Protein AF-0000000079964799 (afdb_homodimer)

pLDDT: mean 85.23, std 16.23, range [24.67, 98.88]

Structure (mmCIF, N/CA/C/O backbone):
data_AF-0000000079964799-model_v1
#
loop_
_entity.id
_entity.type
_entity.pdbx_description
1 polymer 'Membrane fusion mating protein FIG1'
#
loop_
_atom_site.group_PDB
_atom_site.id
_atom_site.type_symbol
_atom_site.label_atom_id
_atom_site.label_alt_id
_atom_site.label_comp_id
_atom_site.label_asym_id
_atom_site.label_entity_id
_atom_site.label_seq_id
_atom_site.pdbx_PDB_ins_code
_atom_site.Cartn_x
_atom_site.Cartn_y
_atom_site.Cartn_z
_atom_site.occupancy
_atom_site.B_iso_or_equiv
_atom_site.auth_seq_id
_atom_site.auth_comp_id
_atom_site.auth_asym_id
_atom_site.auth_atom_id
_atom_site.pdbx_PDB_model_num
ATOM 1 N N . MET A 1 1 ? 17.75 49.938 27.453 1 24.8 1 MET A N 1
ATOM 2 C CA . MET A 1 1 ? 18.078 48.656 28.047 1 24.8 1 MET A CA 1
ATOM 3 C C . MET A 1 1 ? 18.234 47.594 26.984 1 24.8 1 MET A C 1
ATOM 5 O O . MET A 1 1 ? 17.328 47.375 26.172 1 24.8 1 MET A O 1
ATOM 9 N N . ARG A 1 2 ? 19.516 47.438 26.438 1 30.08 2 ARG A N 1
ATOM 10 C CA . ARG A 1 2 ? 20.016 46.562 25.406 1 30.08 2 ARG A CA 1
ATOM 11 C C . ARG A 1 2 ? 19.875 45.094 25.812 1 30.08 2 ARG A C 1
ATOM 13 O O . ARG A 1 2 ? 20.391 44.688 26.859 1 30.08 2 ARG A O 1
ATOM 20 N N . PHE A 1 3 ? 18.734 44.562 25.656 1 37.22 3 PHE A N 1
ATOM 21 C CA . PHE A 1 3 ? 18.547 43.125 25.922 1 37.22 3 PHE A CA 1
ATOM 22 C C . PHE A 1 3 ? 19.578 42.312 25.156 1 37.22 3 PHE A C 1
ATOM 24 O O . PHE A 1 3 ? 19.562 42.25 23.922 1 37.22 3 PHE A O 1
ATOM 31 N N . THR A 1 4 ? 20.875 42.281 25.578 1 36.28 4 THR A N 1
ATOM 32 C CA . THR A 1 4 ? 21.953 41.406 25.156 1 36.28 4 THR A CA 1
ATOM 33 C C . THR A 1 4 ? 21.594 39.938 25.359 1 36.28 4 THR A C 1
ATOM 35 O O . THR A 1 4 ? 21.453 39.5 26.5 1 36.28 4 THR A O 1
ATOM 38 N N . ILE A 1 5 ? 20.828 39.375 24.641 1 42.62 5 ILE A N 1
ATOM 39 C CA . ILE A 1 5 ? 20.656 37.906 24.766 1 42.62 5 ILE A CA 1
ATOM 40 C C . ILE A 1 5 ? 22 37.219 24.516 1 42.62 5 ILE A C 1
ATOM 42 O O . ILE A 1 5 ? 22.609 37.375 23.453 1 42.62 5 ILE A O 1
ATOM 46 N N . PRO A 1 6 ? 22.75 36.75 25.531 1 41.19 6 PRO A N 1
ATOM 47 C CA . PRO A 1 6 ? 24.078 36.125 25.406 1 41.19 6 PRO A CA 1
ATOM 48 C C . PRO A 1 6 ? 24.125 35.062 24.312 1 41.19 6 PRO A C 1
ATOM 50 O O . PRO A 1 6 ? 23.109 34.406 24.031 1 41.19 6 PRO A O 1
ATOM 53 N N . VAL A 1 7 ? 25.016 35.188 23.359 1 47.53 7 VAL A N 1
ATOM 54 C CA . VAL A 1 7 ? 25.391 34.281 22.266 1 47.53 7 VAL A CA 1
ATOM 55 C C . VAL A 1 7 ? 25.25 32.844 22.703 1 47.53 7 VAL A C 1
ATOM 57 O O . VAL A 1 7 ? 24.906 31.969 21.906 1 47.53 7 VAL A O 1
ATOM 60 N N . SER A 1 8 ? 25.625 32.562 23.922 1 49.84 8 SER A N 1
ATOM 61 C CA . SER A 1 8 ? 25.578 31.219 24.469 1 49.84 8 SER A CA 1
ATOM 62 C C . SER A 1 8 ? 24.203 30.609 24.312 1 49.84 8 SER A C 1
ATOM 64 O O . SER A 1 8 ? 24.062 29.375 24.219 1 49.84 8 SER A O 1
ATOM 66 N N . ARG A 1 9 ? 23.266 31.359 24.266 1 46.19 9 ARG A N 1
ATOM 67 C CA . ARG A 1 9 ? 21.922 30.812 24.203 1 46.19 9 ARG A CA 1
ATOM 68 C C . ARG A 1 9 ? 21.562 30.391 22.766 1 46.19 9 ARG A C 1
ATOM 70 O O . ARG A 1 9 ? 20.625 29.625 22.562 1 46.19 9 ARG A O 1
ATOM 77 N N . PHE A 1 10 ? 22.219 31.031 21.797 1 46.44 10 PHE A N 1
ATOM 78 C CA . PHE A 1 10 ? 21.891 30.719 20.406 1 46.44 10 PHE A CA 1
ATOM 79 C C . PHE A 1 10 ? 22.703 29.516 19.922 1 46.44 10 PHE A C 1
ATOM 81 O O . PHE A 1 10 ? 22.359 28.922 18.891 1 46.44 10 PHE A O 1
ATOM 88 N N . ILE A 1 11 ? 23.875 29.203 20.547 1 48.81 11 ILE A N 1
ATOM 89 C CA . ILE A 1 11 ? 24.75 28.078 20.219 1 48.81 11 ILE A CA 1
ATOM 90 C C . ILE A 1 11 ? 23.906 26.812 20.078 1 48.81 11 ILE A C 1
ATOM 92 O O . ILE A 1 11 ? 24.109 26.031 19.141 1 48.81 11 ILE A O 1
ATOM 96 N N . PRO A 1 12 ? 23.016 26.641 20.906 1 49.25 12 PRO A N 1
ATOM 97 C CA . PRO A 1 12 ? 22.281 25.391 20.75 1 49.25 12 PRO A CA 1
ATOM 98 C C . PRO A 1 12 ? 21.469 25.344 19.453 1 49.25 12 PRO A C 1
ATOM 100 O O . PRO A 1 12 ? 21.234 24.25 18.906 1 49.25 12 PRO A O 1
ATOM 103 N N . PHE A 1 13 ? 21.172 26.562 18.922 1 54.19 13 PHE A N 1
ATOM 104 C CA . PHE A 1 13 ? 20.359 26.531 17.703 1 54.19 13 PHE A CA 1
ATOM 105 C C . PHE A 1 13 ? 21.203 26.141 16.5 1 54.19 13 PHE A C 1
ATOM 107 O O . PHE A 1 13 ? 20.703 25.484 15.57 1 54.19 13 PHE A O 1
ATOM 114 N N . LEU A 1 14 ? 22.531 26.719 16.422 1 54.44 14 LEU A N 1
ATOM 115 C CA . LEU A 1 14 ? 23.422 26.328 15.336 1 54.44 14 LEU A CA 1
ATOM 116 C C . LEU A 1 14 ? 23.578 24.797 15.281 1 54.44 14 LEU A C 1
ATOM 118 O O . LEU A 1 14 ? 23.547 24.219 14.195 1 54.44 14 LEU A O 1
ATOM 122 N N . SER A 1 15 ? 23.641 24.328 16.406 1 68 15 SER A N 1
ATOM 123 C CA . SER A 1 15 ? 23.781 22.875 16.5 1 68 15 SER A CA 1
ATOM 124 C C . SER A 1 15 ? 22.484 22.156 16.141 1 68 15 SER A C 1
ATOM 126 O O . SER A 1 15 ? 22.516 21.078 15.531 1 68 15 SER A O 1
ATOM 128 N N . TYR A 1 16 ? 21.547 23.109 16.109 1 79.25 16 TYR A N 1
ATOM 129 C CA . TYR A 1 16 ? 20.25 22.469 15.922 1 79.25 16 TYR A CA 1
ATOM 130 C C . TYR A 1 16 ? 19.938 22.266 14.445 1 79.25 16 TYR A C 1
ATOM 132 O O . TYR A 1 16 ? 19.578 21.172 14.016 1 79.25 16 TYR A O 1
ATOM 140 N N . HIS A 1 17 ? 20.281 23.328 13.641 1 82.12 17 HIS A N 1
ATOM 141 C CA . HIS A 1 17 ? 19.969 23.203 12.227 1 82.12 17 HIS A CA 1
ATOM 142 C C . HIS A 1 17 ? 20.906 22.203 11.531 1 82.12 17 HIS A C 1
ATOM 144 O O . HIS A 1 17 ? 20.484 21.484 10.625 1 82.12 17 HIS A O 1
ATOM 150 N N . HIS A 1 18 ? 22.109 22.172 12.016 1 86.69 18 HIS A N 1
ATOM 151 C CA . HIS A 1 18 ? 23.031 21.188 11.453 1 86.69 18 HIS A CA 1
ATOM 152 C C . HIS A 1 18 ? 22.609 19.766 11.773 1 86.69 18 HIS A C 1
ATOM 154 O O . HIS A 1 18 ? 22.797 18.859 10.961 1 86.69 18 HIS A O 1
ATOM 160 N N . SER A 1 19 ? 22.078 19.594 12.906 1 91.94 19 SER A N 1
ATOM 161 C CA . SER A 1 19 ? 21.578 18.281 13.266 1 91.94 19 SER A CA 1
ATOM 162 C C . SER A 1 19 ? 20.406 17.875 12.375 1 91.94 19 SER A C 1
ATOM 164 O O . SER A 1 19 ? 20.297 16.703 11.977 1 91.94 19 SER A O 1
ATOM 166 N N . LEU A 1 20 ? 19.594 18.766 11.992 1 94.31 20 LEU A N 1
ATOM 167 C CA . LEU A 1 20 ? 18.453 18.469 11.133 1 94.31 20 LEU A CA 1
ATOM 168 C C . LEU A 1 20 ? 18.891 18.156 9.711 1 94.31 20 LEU A C 1
ATOM 170 O O . LEU A 1 20 ? 18.328 17.281 9.055 1 94.31 20 LEU A O 1
ATOM 174 N N . ILE A 1 21 ? 19.859 18.859 9.266 1 95.31 21 ILE A N 1
ATOM 175 C CA . ILE A 1 21 ? 20.422 18.578 7.953 1 95.31 21 ILE A CA 1
ATOM 176 C C . ILE A 1 21 ? 21.016 17.172 7.938 1 95.31 21 ILE A C 1
ATOM 178 O O . ILE A 1 21 ? 20.781 16.406 6.996 1 95.31 21 ILE A O 1
ATOM 182 N N . ALA A 1 22 ? 21.703 16.891 9 1 97.06 22 ALA A N 1
ATOM 183 C CA . ALA A 1 22 ? 22.328 15.578 9.086 1 97.06 22 ALA A CA 1
ATOM 184 C C . ALA A 1 22 ? 21.266 14.477 9.078 1 97.06 22 ALA A C 1
ATOM 186 O O . ALA A 1 22 ? 21.438 13.453 8.414 1 97.06 22 ALA A O 1
ATOM 187 N N . VAL A 1 23 ? 20.234 14.633 9.844 1 98.12 23 VAL A N 1
ATOM 188 C CA . VAL A 1 23 ? 19.156 13.664 9.906 1 98.12 23 VAL A CA 1
ATOM 189 C C . VAL A 1 23 ? 18.531 13.5 8.523 1 98.12 23 VAL A C 1
ATOM 191 O O . VAL A 1 23 ? 18.281 12.375 8.078 1 98.12 23 VAL A O 1
ATOM 194 N N . THR A 1 24 ? 18.359 14.562 7.816 1 98.5 24 THR A N 1
ATOM 195 C CA . THR A 1 24 ? 17.75 14.523 6.492 1 98.5 24 THR A CA 1
ATOM 196 C C . THR A 1 24 ? 18.688 13.852 5.484 1 98.5 24 THR A C 1
ATOM 198 O O . THR A 1 24 ? 18.25 13.047 4.668 1 98.5 24 THR A O 1
ATOM 201 N N . ILE A 1 25 ? 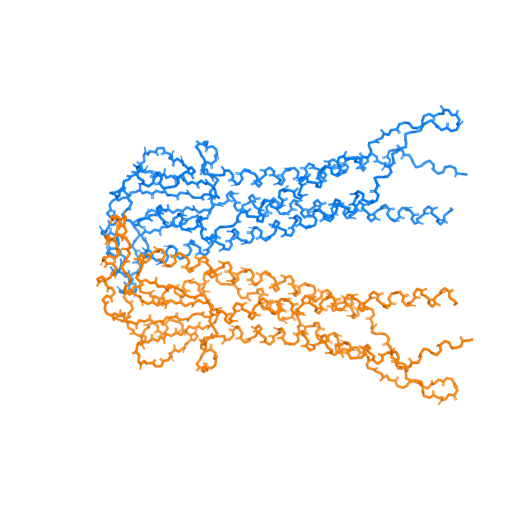19.953 14.18 5.559 1 98.5 25 ILE A N 1
ATOM 202 C CA . ILE A 1 25 ? 20.938 13.578 4.652 1 98.5 25 ILE A CA 1
ATOM 203 C C . ILE A 1 25 ? 20.969 12.07 4.867 1 98.5 25 ILE A C 1
ATOM 205 O O . ILE A 1 25 ? 21.078 11.297 3.908 1 98.5 25 ILE A O 1
ATOM 209 N N . THR A 1 26 ? 20.891 11.695 6.102 1 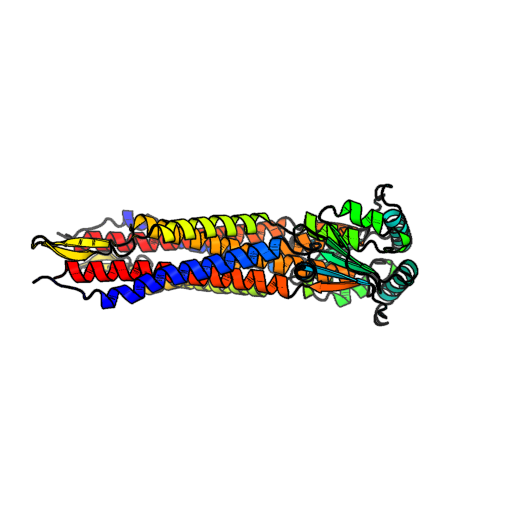98.75 26 THR A N 1
ATOM 210 C CA . THR A 1 26 ? 20.891 10.266 6.398 1 98.75 26 THR A CA 1
ATOM 211 C C . THR A 1 26 ? 19.688 9.586 5.746 1 98.75 26 THR A C 1
ATOM 213 O O . THR A 1 26 ? 19.812 8.5 5.18 1 98.75 26 THR A O 1
ATOM 216 N N . ALA A 1 27 ? 18.547 10.164 5.816 1 98.88 27 ALA A N 1
ATOM 217 C CA . ALA A 1 27 ? 17.359 9.617 5.172 1 98.88 27 ALA A CA 1
ATOM 218 C C . ALA A 1 27 ? 17.562 9.492 3.662 1 98.88 27 ALA A C 1
ATOM 220 O O . ALA A 1 27 ? 17.234 8.469 3.066 1 98.88 27 ALA A O 1
ATOM 221 N N . ILE A 1 28 ? 18.156 10.484 3.066 1 98.81 28 ILE A N 1
ATOM 222 C CA . ILE A 1 28 ? 18.375 10.5 1.626 1 98.81 28 ILE A CA 1
ATOM 223 C C . ILE A 1 28 ? 19.359 9.391 1.241 1 98.81 28 ILE A C 1
ATOM 225 O O . ILE A 1 28 ? 19.141 8.688 0.248 1 98.81 28 ILE A O 1
ATOM 229 N N . VAL A 1 29 ? 20.328 9.25 2.037 1 98.56 29 VAL A N 1
ATOM 230 C CA . VAL A 1 29 ? 21.344 8.234 1.756 1 98.56 29 VAL A CA 1
ATOM 231 C C . VAL A 1 29 ? 20.719 6.84 1.856 1 98.56 29 VAL A C 1
ATOM 233 O O . VAL A 1 29 ? 20.938 5.988 0.996 1 98.56 29 VAL A O 1
ATOM 236 N N . LEU A 1 30 ? 19.953 6.59 2.889 1 98.56 30 LEU A N 1
ATOM 237 C CA . LEU A 1 30 ? 19.281 5.301 3.051 1 98.56 30 LEU A CA 1
ATOM 238 C C . LEU A 1 30 ? 18.391 4.992 1.847 1 98.56 30 LEU A C 1
ATOM 240 O O . LEU A 1 30 ? 18.453 3.887 1.301 1 98.56 30 LEU A O 1
ATOM 244 N N . LEU A 1 31 ? 17.656 5.945 1.399 1 98.69 31 LEU A N 1
ATOM 245 C CA . LEU A 1 31 ? 16.766 5.738 0.265 1 98.69 31 LEU A CA 1
ATOM 246 C C . LEU A 1 31 ? 17.562 5.527 -1.02 1 98.69 31 LEU A C 1
ATOM 248 O O . LEU A 1 31 ? 17.172 4.73 -1.874 1 98.69 31 LEU A O 1
ATOM 252 N N . SER A 1 32 ? 18.688 6.211 -1.141 1 98 32 SER A N 1
ATOM 253 C CA . SER A 1 32 ? 19.516 6.066 -2.332 1 98 32 SER A CA 1
ATOM 254 C C . SER A 1 32 ? 20.172 4.688 -2.393 1 98 32 SER A C 1
ATOM 256 O O . SER A 1 32 ? 20.25 4.082 -3.461 1 98 32 SER A O 1
ATOM 258 N N . ILE A 1 33 ? 20.625 4.238 -1.263 1 96.75 33 ILE A N 1
ATOM 259 C CA . ILE A 1 33 ? 21.172 2.893 -1.197 1 96.75 33 ILE A CA 1
ATOM 260 C C . ILE A 1 33 ? 20.094 1.869 -1.533 1 96.75 33 ILE A C 1
ATOM 262 O O . ILE A 1 33 ? 20.344 0.913 -2.27 1 96.75 33 ILE A O 1
ATOM 266 N N . MET A 1 34 ? 18.922 2.027 -1.051 1 97 34 MET A N 1
ATOM 267 C CA . MET A 1 34 ? 17.812 1.122 -1.314 1 97 34 MET A CA 1
ATOM 268 C C . MET A 1 34 ? 17.469 1.088 -2.803 1 97 34 MET A C 1
ATOM 270 O O . MET A 1 34 ? 17.234 0.018 -3.365 1 97 34 MET A O 1
ATOM 274 N N . LEU A 1 35 ? 17.5 2.258 -3.479 1 96.75 35 LEU A N 1
ATOM 275 C CA . LEU A 1 35 ? 17.203 2.342 -4.902 1 96.75 35 LEU A CA 1
ATOM 276 C C . LEU A 1 35 ? 18.266 1.612 -5.723 1 96.75 35 LEU A C 1
ATOM 278 O O . LEU A 1 35 ? 17.969 1.056 -6.781 1 96.75 35 LEU A O 1
ATOM 282 N N . GLY A 1 36 ? 19.438 1.603 -5.234 1 94.81 36 GLY A N 1
ATOM 283 C CA . GLY A 1 36 ? 20.531 0.955 -5.941 1 94.81 36 GLY A CA 1
ATOM 284 C C . GLY A 1 36 ? 20.75 -0.482 -5.508 1 94.81 36 GLY A C 1
ATOM 285 O O . GLY A 1 36 ? 21.781 -1.082 -5.828 1 94.81 36 GLY A O 1
ATOM 286 N N . GLY A 1 37 ? 19.844 -1.057 -4.789 1 94.81 37 GLY A N 1
ATOM 287 C CA . GLY A 1 37 ? 19.984 -2.422 -4.312 1 94.81 37 GLY A CA 1
ATOM 288 C C . GLY A 1 37 ? 20.016 -3.445 -5.434 1 94.81 37 GLY A C 1
ATOM 289 O O . GLY A 1 37 ? 19.688 -3.123 -6.582 1 94.81 37 GLY A O 1
ATOM 290 N N . CYS A 1 38 ? 20.422 -4.695 -5.086 1 93.38 38 CYS A N 1
ATOM 291 C CA . CYS A 1 38 ? 20.531 -5.812 -6.016 1 93.38 38 CYS A CA 1
ATOM 292 C C . CYS A 1 38 ? 21.469 -5.465 -7.172 1 93.38 38 CYS A C 1
ATOM 294 O O . CYS A 1 38 ? 21.094 -5.629 -8.336 1 93.38 38 CYS A O 1
ATOM 296 N N . SER A 1 39 ? 22.594 -4.93 -6.828 1 89 39 SER A N 1
ATOM 297 C CA . SER A 1 39 ? 23.641 -4.641 -7.805 1 89 39 SER A CA 1
ATOM 298 C C . SER A 1 39 ? 24.859 -5.52 -7.578 1 89 39 SER A C 1
ATOM 300 O O . SER A 1 39 ? 24.922 -6.262 -6.598 1 89 39 SER A O 1
ATOM 302 N N . SER A 1 40 ? 25.781 -5.465 -8.531 1 83.56 40 SER A N 1
ATOM 303 C CA . SER A 1 40 ? 26.938 -6.363 -8.555 1 83.56 40 SER A CA 1
ATOM 304 C C . SER A 1 40 ? 27.875 -6.078 -7.387 1 83.56 40 SER A C 1
ATOM 306 O O . SER A 1 40 ? 28.719 -6.914 -7.051 1 83.56 40 SER A O 1
ATOM 308 N N . TYR A 1 41 ? 27.656 -5 -6.766 1 81.31 41 TYR A N 1
ATOM 309 C CA . TYR A 1 41 ? 28.453 -4.742 -5.566 1 81.31 41 TYR A CA 1
ATOM 310 C C . TYR A 1 41 ? 27.969 -5.602 -4.402 1 81.31 41 TYR A C 1
ATOM 312 O O . TYR A 1 41 ? 26.781 -5.645 -4.102 1 81.31 41 TYR A O 1
ATOM 320 N N . SER A 1 42 ? 28.891 -6.348 -3.803 1 76 42 SER A N 1
ATOM 321 C CA . SER A 1 42 ? 28.594 -7.402 -2.842 1 76 42 SER A CA 1
ATOM 322 C C . SER A 1 42 ? 27.719 -6.883 -1.703 1 76 42 SER A C 1
ATOM 324 O O . SER A 1 42 ? 26.781 -7.562 -1.271 1 76 42 SER A O 1
ATOM 326 N N . ALA A 1 43 ? 28.016 -5.68 -1.274 1 81.25 43 ALA A N 1
ATOM 327 C CA . ALA A 1 43 ? 27.25 -5.145 -0.152 1 81.25 43 ALA A CA 1
ATOM 328 C C . ALA A 1 43 ? 25.812 -4.828 -0.57 1 81.25 43 ALA A C 1
ATOM 330 O O . ALA A 1 43 ? 24.906 -4.871 0.253 1 81.25 43 ALA A O 1
ATOM 331 N N . LEU A 1 44 ? 25.531 -4.727 -1.823 1 90.75 44 LEU A N 1
ATOM 332 C CA . LEU A 1 44 ? 24.219 -4.262 -2.279 1 90.75 44 LEU A CA 1
ATOM 333 C C . LEU A 1 44 ? 23.359 -5.434 -2.729 1 90.75 44 LEU A C 1
ATOM 335 O O . LEU A 1 44 ? 22.156 -5.281 -2.914 1 90.75 44 LEU A O 1
ATOM 339 N N . THR A 1 45 ? 23.953 -6.594 -2.783 1 89 45 THR A N 1
ATOM 340 C CA . THR A 1 45 ? 23.203 -7.781 -3.166 1 89 45 THR A CA 1
ATOM 341 C C . THR A 1 45 ? 22.188 -8.148 -2.086 1 89 45 THR A C 1
ATOM 343 O O . THR A 1 45 ? 21.141 -8.742 -2.381 1 89 45 THR A O 1
ATOM 346 N N . ASN A 1 46 ? 22.484 -7.734 -0.882 1 91.94 46 ASN A N 1
ATOM 347 C CA . ASN A 1 46 ? 21.625 -8.086 0.236 1 91.94 46 ASN A CA 1
ATOM 348 C C . ASN A 1 46 ? 20.547 -7.031 0.471 1 91.94 46 ASN A C 1
ATOM 350 O O . ASN A 1 46 ? 19.688 -7.195 1.34 1 91.94 46 ASN A O 1
ATOM 354 N N . VAL A 1 47 ? 20.594 -6.031 -0.329 1 96.88 47 VAL A N 1
ATOM 355 C CA . VAL A 1 47 ? 19.531 -5.027 -0.296 1 96.88 47 VAL A CA 1
ATOM 356 C C . VAL A 1 47 ? 18.516 -5.312 -1.396 1 96.88 47 VAL A C 1
ATOM 358 O O . VAL A 1 47 ? 18.641 -4.805 -2.514 1 96.88 47 VAL A O 1
ATOM 361 N N . PHE A 1 48 ? 17.609 -6.172 -1.069 1 97.25 48 PHE A N 1
ATOM 362 C CA . PHE A 1 48 ? 16.562 -6.555 -2.012 1 97.25 48 PHE A CA 1
ATOM 363 C C . PHE A 1 48 ? 15.188 -6.336 -1.408 1 97.25 48 PHE A C 1
ATOM 365 O O . PHE A 1 48 ? 15.055 -6.188 -0.192 1 97.25 48 PHE A O 1
ATOM 372 N N . ILE A 1 49 ? 14.227 -6.227 -2.242 1 98.31 49 ILE A N 1
ATOM 373 C CA . ILE A 1 49 ? 12.867 -5.961 -1.799 1 98.31 49 ILE A CA 1
ATOM 374 C C . ILE A 1 49 ? 12.109 -7.281 -1.645 1 98.31 49 ILE A C 1
ATOM 376 O O . ILE A 1 49 ? 11.406 -7.488 -0.654 1 98.31 49 ILE A O 1
ATOM 380 N N . LEU A 1 50 ? 12.281 -8.172 -2.609 1 98.31 50 LEU A N 1
ATOM 381 C CA . LEU A 1 50 ? 11.648 -9.484 -2.623 1 98.31 50 LEU A CA 1
ATOM 382 C C . LEU A 1 50 ? 12.625 -10.555 -3.088 1 98.31 50 LEU A C 1
ATOM 384 O O . LEU A 1 50 ? 13.375 -10.344 -4.039 1 98.31 50 LEU A O 1
ATOM 388 N N . GLY A 1 51 ? 12.641 -11.625 -2.383 1 97.62 51 GLY A N 1
ATOM 389 C CA . GLY A 1 51 ? 13.391 -12.805 -2.779 1 97.62 51 GLY A CA 1
ATOM 390 C C . GLY A 1 51 ? 12.508 -14.016 -3.014 1 97.62 51 GLY A C 1
ATOM 391 O O . GLY A 1 51 ? 11.531 -14.227 -2.299 1 97.62 51 GLY A O 1
ATOM 392 N N . LEU A 1 52 ? 12.836 -14.758 -4.008 1 97.12 52 LEU A N 1
ATOM 393 C CA . LEU A 1 52 ? 12.156 -16.016 -4.32 1 97.12 52 LEU A CA 1
ATOM 394 C C . LEU A 1 52 ? 13.156 -17.141 -4.48 1 97.12 52 LEU A C 1
ATOM 396 O O . LEU A 1 52 ? 14.234 -16.953 -5.051 1 97.12 52 LEU A O 1
ATOM 400 N N . TYR A 1 53 ? 12.805 -18.266 -4.035 1 95.62 53 TYR A N 1
ATOM 401 C CA . TYR A 1 53 ? 13.711 -19.391 -4.223 1 95.62 53 TYR A CA 1
ATOM 402 C C . TYR A 1 53 ? 12.953 -20.703 -4.191 1 95.62 53 TYR A C 1
ATOM 404 O O . TYR A 1 53 ? 11.859 -20.797 -3.621 1 95.62 53 TYR A O 1
ATOM 412 N N . TYR A 1 54 ? 13.469 -21.719 -4.828 1 94.69 54 TYR A N 1
ATOM 413 C CA . TYR A 1 54 ? 12.875 -23.047 -4.918 1 94.69 54 TYR A CA 1
ATOM 414 C C . TYR A 1 54 ? 13.047 -23.812 -3.611 1 94.69 54 TYR A C 1
ATOM 416 O O . TYR A 1 54 ? 1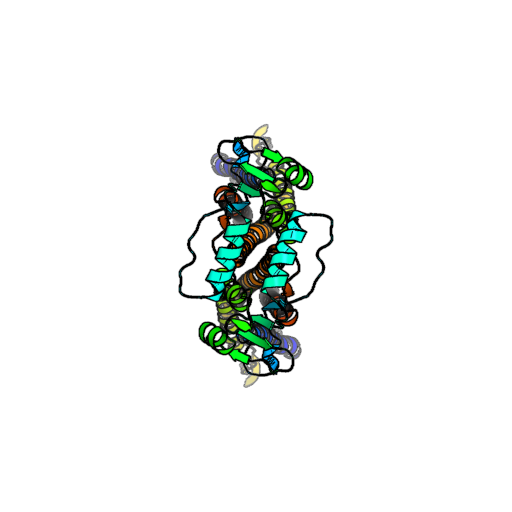4.086 -23.703 -2.953 1 94.69 54 TYR A O 1
ATOM 424 N N . VAL A 1 55 ? 11.961 -24.453 -3.229 1 90.38 55 VAL A N 1
ATOM 425 C CA . VAL A 1 55 ? 12.031 -25.344 -2.074 1 90.38 55 VAL A CA 1
ATOM 426 C C . VAL A 1 55 ? 11.344 -26.672 -2.396 1 90.38 55 VAL A C 1
ATOM 428 O O . VAL A 1 55 ? 10.508 -26.734 -3.305 1 90.38 55 VAL A O 1
ATOM 431 N N . ASN A 1 56 ? 11.812 -27.734 -1.687 1 77.06 56 ASN A N 1
ATOM 432 C CA . ASN A 1 56 ? 11.164 -29.031 -1.796 1 77.06 56 ASN A CA 1
ATOM 433 C C . ASN A 1 56 ? 10.164 -29.266 -0.666 1 77.06 56 ASN A C 1
ATOM 435 O O . ASN A 1 56 ? 10.555 -29.531 0.469 1 77.06 56 ASN A O 1
ATOM 439 N N . SER A 1 57 ? 9.133 -28.328 -0.603 1 66.69 57 SER A N 1
ATOM 440 C CA . SER A 1 57 ? 8.273 -28.578 0.553 1 66.69 57 SER A CA 1
ATOM 441 C C . SER A 1 57 ? 7.152 -29.547 0.208 1 66.69 57 SER A C 1
ATOM 443 O O . SER A 1 57 ? 6.727 -29.641 -0.947 1 66.69 57 SER A O 1
ATOM 445 N N . THR A 1 58 ? 6.938 -30.438 1.174 1 61.44 58 THR A N 1
ATOM 446 C CA . THR A 1 58 ? 5.781 -31.328 1.096 1 61.44 58 THR A CA 1
ATOM 447 C C . THR A 1 58 ? 4.516 -30.609 1.568 1 61.44 58 THR A C 1
ATOM 449 O O . THR A 1 58 ? 4.52 -29.969 2.617 1 61.44 58 THR A O 1
ATOM 452 N N . VAL A 1 59 ? 3.648 -30 0.616 1 63.19 59 VAL A N 1
ATOM 453 C CA . VAL A 1 59 ? 2.381 -29.391 1.006 1 63.19 59 VAL A CA 1
ATOM 454 C C . VAL A 1 59 ? 1.535 -30.406 1.772 1 63.19 59 VAL A C 1
ATOM 456 O O . VAL A 1 59 ? 1.574 -31.594 1.479 1 63.19 59 VAL A O 1
ATOM 459 N N . SER A 1 60 ? 1.105 -29.938 2.924 1 57.69 60 SER A N 1
ATOM 460 C CA . SER A 1 60 ? 0.283 -30.781 3.785 1 57.69 60 SER A CA 1
ATOM 461 C C . SER A 1 60 ? -0.853 -31.422 3 1 57.69 60 SER A C 1
ATOM 463 O O . SER A 1 60 ? -1.35 -30.859 2.027 1 57.69 60 SER A O 1
ATOM 465 N N . ASP A 1 61 ? -1.132 -32.688 3.154 1 56.91 61 ASP A N 1
ATOM 466 C CA . ASP A 1 61 ? -1.996 -33.719 2.6 1 56.91 61 ASP A CA 1
ATOM 467 C C . ASP A 1 61 ? -3.463 -33.312 2.654 1 56.91 61 ASP A C 1
ATOM 469 O O . ASP A 1 61 ? -4.328 -33.969 2.1 1 56.91 61 ASP A O 1
ATOM 473 N N . SER A 1 62 ? -3.793 -32.125 3.229 1 60.75 62 SER A N 1
ATOM 474 C CA . SER A 1 62 ? -5.223 -32.094 3.523 1 60.75 62 SER A CA 1
ATOM 475 C C . SER A 1 62 ? -6.031 -31.688 2.299 1 60.75 62 SER A C 1
ATOM 477 O O . SER A 1 62 ? -7.211 -32.031 2.184 1 60.75 62 SER A O 1
ATOM 479 N N . ASN A 1 63 ? -5.422 -31.031 1.294 1 73.88 63 ASN A N 1
ATOM 480 C CA . ASN A 1 63 ? -6.188 -30.688 0.101 1 73.88 63 ASN A CA 1
ATOM 481 C C . ASN A 1 63 ? -5.656 -31.406 -1.134 1 73.88 63 ASN A C 1
ATOM 483 O O . ASN A 1 63 ? -4.594 -31.062 -1.652 1 73.88 63 ASN A O 1
ATOM 487 N N . PRO A 1 64 ? -6.457 -32.438 -1.495 1 75.75 64 PRO A N 1
ATOM 488 C CA . PRO A 1 64 ? -5.992 -33.25 -2.611 1 75.75 64 PRO A CA 1
ATOM 489 C C . PRO A 1 64 ? -5.652 -32.438 -3.854 1 75.75 64 PRO A C 1
ATOM 491 O O . PRO A 1 64 ? -4.75 -32.812 -4.613 1 75.75 64 PRO A O 1
ATOM 494 N N . ILE A 1 65 ? -6.344 -31.312 -4.09 1 76.5 65 ILE A N 1
ATOM 495 C CA . ILE A 1 65 ? -6.07 -30.484 -5.254 1 76.5 65 ILE A CA 1
ATOM 496 C C . ILE A 1 65 ? -4.688 -29.844 -5.121 1 76.5 65 ILE A C 1
ATOM 498 O O . ILE A 1 65 ? -3.879 -29.906 -6.051 1 76.5 65 ILE A O 1
ATOM 502 N N . GLU A 1 66 ? -4.496 -29.359 -3.99 1 81.25 66 GLU A N 1
ATOM 503 C CA . GLU A 1 66 ? -3.209 -28.719 -3.744 1 81.25 66 GLU A CA 1
ATOM 504 C C . GLU A 1 66 ? -2.061 -29.719 -3.865 1 81.25 66 GLU A C 1
ATOM 506 O O . GLU A 1 66 ? -0.989 -29.391 -4.375 1 81.25 66 GLU A O 1
ATOM 511 N N . ARG A 1 67 ? -2.361 -30.938 -3.447 1 84.38 67 ARG A N 1
ATOM 512 C CA . ARG A 1 67 ? -1.312 -31.938 -3.531 1 84.38 67 ARG A CA 1
ATOM 513 C C . ARG A 1 67 ? -0.994 -32.281 -4.984 1 84.38 67 ARG A C 1
ATOM 515 O O . ARG A 1 67 ? 0.174 -32.406 -5.359 1 84.38 67 ARG A O 1
ATOM 522 N N . ASN A 1 68 ? -2.029 -32.469 -5.773 1 85.06 68 ASN A N 1
ATOM 523 C CA . ASN A 1 68 ? -1.838 -32.812 -7.176 1 85.06 68 ASN A CA 1
ATOM 524 C C . ASN A 1 68 ? -1.044 -31.734 -7.918 1 85.06 68 ASN A C 1
ATOM 526 O O . ASN A 1 68 ? -0.099 -32.062 -8.641 1 85.06 68 ASN A O 1
ATOM 530 N N . ILE A 1 69 ? -1.398 -30.5 -7.691 1 87.75 69 ILE A N 1
ATOM 531 C CA . ILE A 1 69 ? -0.707 -29.422 -8.383 1 87.75 69 ILE A CA 1
ATOM 532 C C . ILE A 1 69 ? 0.721 -29.297 -7.852 1 87.75 69 ILE A C 1
ATOM 534 O O . ILE A 1 69 ? 1.66 -29.094 -8.625 1 87.75 69 ILE A O 1
ATOM 538 N N . SER A 1 70 ? 0.854 -29.375 -6.57 1 89.62 70 SER A N 1
ATOM 539 C CA . SER A 1 70 ? 2.178 -29.297 -5.961 1 89.62 70 SER A CA 1
ATOM 540 C C . SER A 1 70 ? 3.119 -30.344 -6.543 1 89.62 70 SER A C 1
ATOM 542 O O . SER A 1 70 ? 4.266 -30.031 -6.883 1 89.62 70 SER A O 1
ATOM 544 N N . ASP A 1 71 ? 2.637 -31.594 -6.723 1 90 71 ASP A N 1
ATOM 545 C CA . ASP A 1 71 ? 3.451 -32.688 -7.262 1 90 71 ASP A CA 1
ATOM 546 C C . ASP A 1 71 ? 3.809 -32.406 -8.727 1 90 71 ASP A C 1
ATOM 548 O O . ASP A 1 71 ? 4.922 -32.719 -9.164 1 90 71 ASP A O 1
ATOM 552 N N . THR A 1 72 ? 2.846 -31.922 -9.406 1 89.5 72 THR A N 1
ATOM 553 C CA . THR A 1 72 ? 3.092 -31.609 -10.805 1 89.5 72 THR A CA 1
ATOM 554 C C . THR A 1 72 ? 4.184 -30.547 -10.945 1 89.5 72 THR A C 1
ATOM 556 O O . THR A 1 72 ? 5.098 -30.703 -11.758 1 89.5 72 THR A O 1
ATOM 559 N N . LEU A 1 73 ? 4.102 -29.5 -10.156 1 90.75 73 LEU A N 1
ATOM 560 C CA . LEU A 1 73 ? 5.094 -28.422 -10.211 1 90.75 73 LEU A CA 1
ATOM 561 C C . LEU A 1 73 ? 6.445 -28.922 -9.703 1 90.75 73 LEU A C 1
ATOM 563 O O . LEU A 1 73 ? 7.492 -28.5 -10.203 1 90.75 73 LEU A O 1
ATOM 567 N N . ARG A 1 74 ? 6.387 -29.781 -8.742 1 91.62 74 ARG A N 1
ATOM 568 C CA . ARG A 1 74 ? 7.625 -30.359 -8.234 1 91.62 74 ARG A CA 1
ATOM 569 C C . ARG A 1 74 ? 8.336 -31.172 -9.32 1 91.62 74 ARG A C 1
ATOM 571 O O . ARG A 1 74 ? 9.562 -31.109 -9.43 1 91.62 74 ARG A O 1
ATOM 578 N N . SER A 1 75 ? 7.523 -31.875 -10.031 1 90.88 75 SER A N 1
ATOM 579 C CA . SER A 1 75 ? 8.086 -32.656 -11.125 1 90.88 75 SER A CA 1
ATOM 580 C C . SER A 1 75 ? 8.688 -31.766 -12.203 1 90.88 75 SER A C 1
ATOM 582 O O . SER A 1 75 ? 9.734 -32.094 -12.766 1 90.88 75 SER A O 1
ATOM 584 N N . LEU A 1 76 ? 8.07 -30.672 -12.453 1 89.06 76 LEU A N 1
ATOM 585 C CA . LEU A 1 76 ? 8.578 -29.734 -13.445 1 89.06 76 LEU A CA 1
ATOM 586 C C . LEU A 1 76 ? 9.875 -29.078 -12.977 1 89.06 76 LEU A C 1
ATOM 588 O O . LEU A 1 76 ? 10.82 -28.938 -13.75 1 89.06 76 LEU A O 1
ATOM 592 N N . LYS A 1 77 ? 9.844 -28.656 -11.789 1 89.94 77 LYS A N 1
ATOM 593 C CA . LYS A 1 77 ? 11 -27.984 -11.195 1 89.94 77 LYS A CA 1
ATOM 594 C C . LYS A 1 77 ? 12.211 -28.922 -11.141 1 89.94 77 LYS A C 1
ATOM 596 O O . LYS A 1 77 ? 13.352 -28.484 -11.297 1 89.94 77 LYS A O 1
ATOM 601 N N . GLY A 1 78 ? 11.969 -30.109 -10.891 1 87.81 78 GLY A N 1
ATOM 602 C CA . GLY A 1 78 ? 13.047 -31.078 -10.719 1 87.81 78 GLY A CA 1
ATOM 603 C C . GLY A 1 78 ? 13.992 -30.719 -9.586 1 87.81 78 GLY A C 1
ATOM 604 O O . GLY A 1 78 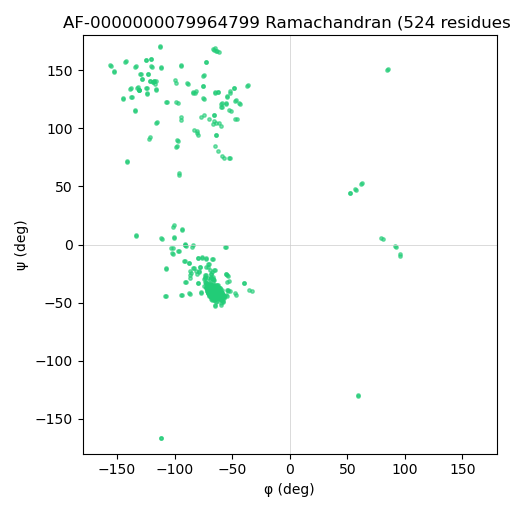? 13.547 -30.422 -8.469 1 87.81 78 GLY A O 1
ATOM 605 N N . SER A 1 79 ? 15.32 -30.734 -9.867 1 86.06 79 SER A N 1
ATOM 606 C CA . SER A 1 79 ? 16.328 -30.484 -8.844 1 86.06 79 SER A CA 1
ATOM 607 C C . SER A 1 79 ? 16.859 -29.047 -8.93 1 86.06 79 SER A C 1
ATOM 609 O O . SER A 1 79 ? 17.922 -28.734 -8.367 1 86.06 79 SER A O 1
ATOM 611 N N . SER A 1 80 ? 16.125 -28.25 -9.609 1 87.12 80 SER A N 1
ATOM 612 C CA . SER A 1 80 ? 16.578 -26.875 -9.781 1 87.12 80 SER A CA 1
ATOM 613 C C . SER A 1 80 ? 16.672 -26.156 -8.438 1 87.12 80 SER A C 1
ATOM 615 O O . SER A 1 80 ? 15.805 -26.328 -7.578 1 87.12 80 SER A O 1
ATOM 617 N N . GLN A 1 81 ? 17.859 -25.5 -8.273 1 89.56 81 GLN A N 1
ATOM 618 C CA . GLN A 1 81 ? 18.078 -24.672 -7.098 1 89.56 81 GLN A CA 1
ATOM 619 C C . GLN A 1 81 ? 18.406 -23.234 -7.496 1 89.56 81 GLN A C 1
ATOM 621 O O . GLN A 1 81 ? 19.547 -22.938 -7.883 1 89.56 81 GLN A O 1
ATOM 626 N N . LEU A 1 82 ? 17.422 -22.438 -7.613 1 93.62 82 LEU A N 1
ATOM 627 C CA . LEU A 1 82 ? 17.625 -21.047 -8.023 1 93.62 82 LEU A CA 1
ATOM 628 C C . LEU A 1 82 ? 17.031 -20.094 -6.996 1 93.62 82 LEU A C 1
ATOM 630 O O . LEU A 1 82 ? 15.953 -20.344 -6.457 1 93.62 82 LEU A O 1
ATOM 634 N N . GLU A 1 83 ? 17.781 -19.109 -6.684 1 94.56 83 GLU A N 1
ATOM 635 C CA . GLU A 1 83 ? 17.328 -17.984 -5.859 1 94.56 83 GLU A CA 1
ATOM 636 C C . GLU A 1 83 ? 17.344 -16.688 -6.645 1 94.56 83 GLU A C 1
ATOM 638 O O . GLU A 1 83 ? 18.312 -16.391 -7.344 1 94.56 83 GLU A O 1
ATOM 643 N N . VAL A 1 84 ? 16.312 -15.984 -6.531 1 95.5 84 VAL A N 1
ATOM 644 C CA . VAL A 1 84 ? 16.188 -14.695 -7.219 1 95.5 84 VAL A CA 1
ATOM 645 C C . VAL A 1 84 ? 15.898 -13.594 -6.207 1 95.5 84 VAL A C 1
ATOM 647 O O . VAL A 1 84 ? 15.031 -13.758 -5.344 1 95.5 84 VAL A O 1
ATOM 650 N N . ARG A 1 85 ? 16.625 -12.547 -6.258 1 95.81 85 ARG A N 1
ATOM 651 C CA . ARG A 1 85 ? 16.375 -11.328 -5.48 1 95.81 85 ARG A CA 1
ATOM 652 C C . ARG A 1 85 ? 16.125 -10.141 -6.398 1 95.81 85 ARG A C 1
ATOM 654 O O . ARG A 1 85 ? 16.797 -9.984 -7.418 1 95.81 85 ARG A O 1
ATOM 661 N N . VAL A 1 86 ? 15.164 -9.344 -5.984 1 96.44 86 VAL A N 1
ATOM 662 C CA . VAL A 1 86 ? 14.812 -8.242 -6.867 1 96.44 86 VAL A CA 1
ATOM 663 C C . VAL A 1 86 ? 14.758 -6.938 -6.074 1 96.44 86 VAL A C 1
ATOM 665 O O . VAL A 1 86 ? 14.281 -6.918 -4.938 1 96.44 86 VAL A O 1
ATOM 668 N N . GLY A 1 87 ? 15.383 -5.895 -6.609 1 96.44 87 GLY A N 1
ATOM 669 C CA . GLY A 1 87 ? 15.289 -4.523 -6.125 1 96.44 87 GLY A CA 1
ATOM 670 C C . GLY A 1 87 ? 14.562 -3.602 -7.082 1 96.44 87 GLY A C 1
ATOM 671 O O . GLY A 1 87 ? 13.812 -4.062 -7.949 1 96.44 87 GLY A O 1
ATOM 672 N N . TYR A 1 88 ? 14.664 -2.312 -6.875 1 96.56 88 TYR A N 1
ATOM 673 C CA . TYR A 1 88 ? 13.945 -1.341 -7.695 1 96.56 88 TYR A CA 1
ATOM 674 C C . TYR A 1 88 ? 14.5 -1.313 -9.117 1 96.56 88 TYR A C 1
ATOM 676 O O . TYR A 1 88 ? 13.742 -1.157 -10.078 1 96.56 88 TYR A O 1
ATOM 684 N N . PHE A 1 89 ? 15.82 -1.51 -9.211 1 94.5 89 PHE A N 1
ATOM 685 C CA . PHE A 1 89 ? 16.406 -1.344 -10.539 1 94.5 89 PHE A CA 1
ATOM 686 C C . PHE A 1 89 ? 17.344 -2.5 -10.867 1 94.5 89 PHE A C 1
ATOM 688 O O . PHE A 1 89 ? 18.062 -2.455 -11.867 1 94.5 89 PHE A O 1
ATOM 695 N N . GLY A 1 90 ? 17.344 -3.482 -9.992 1 93.38 90 GLY A N 1
ATOM 696 C CA . GLY A 1 90 ? 18.234 -4.605 -10.242 1 93.38 90 GLY A CA 1
ATOM 697 C C . GLY A 1 90 ? 17.625 -5.941 -9.852 1 93.38 90 GLY A C 1
ATOM 698 O O . GLY A 1 90 ? 16.672 -5.992 -9.07 1 93.38 90 GLY A O 1
ATOM 699 N N . VAL A 1 91 ? 18.156 -6.988 -10.453 1 94.56 91 VAL A N 1
ATOM 700 C CA . VAL A 1 91 ? 17.797 -8.367 -10.133 1 94.56 91 VAL A CA 1
ATOM 701 C C . VAL A 1 91 ? 19.062 -9.203 -9.969 1 94.56 91 VAL A C 1
ATOM 703 O O . VAL A 1 91 ? 20.016 -9.047 -10.734 1 94.56 91 VAL A O 1
ATOM 706 N N . CYS A 1 92 ? 19.062 -9.984 -8.938 1 93.62 92 CYS A N 1
ATOM 707 C CA . CYS A 1 92 ? 20.172 -10.891 -8.695 1 93.62 92 CYS A CA 1
ATOM 708 C C . CYS A 1 92 ? 19.703 -12.344 -8.648 1 93.62 92 CYS A C 1
ATOM 710 O O . CYS A 1 92 ? 18.641 -12.633 -8.109 1 93.62 92 CYS A O 1
ATOM 712 N N . VAL A 1 93 ? 20.547 -13.219 -9.242 1 93.44 93 VAL A N 1
ATOM 713 C CA . VAL A 1 93 ? 20.219 -14.641 -9.266 1 93.44 93 VAL A CA 1
ATOM 714 C C . VAL A 1 93 ? 21.406 -15.453 -8.766 1 93.44 93 VAL A C 1
ATOM 716 O O . VAL A 1 93 ? 22.562 -15.047 -8.945 1 93.44 93 VAL A O 1
ATOM 719 N N . ARG A 1 94 ? 21.016 -16.531 -8.109 1 92.19 94 ARG A N 1
ATOM 720 C CA . ARG A 1 94 ? 22.078 -17.406 -7.617 1 92.19 94 ARG A CA 1
ATOM 721 C C . ARG A 1 94 ? 21.656 -18.875 -7.691 1 92.19 94 ARG A C 1
ATOM 723 O O . ARG A 1 94 ? 20.562 -19.234 -7.234 1 92.19 94 ARG A O 1
ATOM 730 N N . GLN A 1 95 ? 22.547 -19.625 -8.383 1 88.75 95 GLN A N 1
ATOM 731 C CA . GLN A 1 95 ? 22.406 -21.062 -8.336 1 88.75 95 GLN A CA 1
ATOM 732 C C . GLN A 1 95 ? 23.281 -21.672 -7.238 1 88.75 95 GLN A C 1
ATOM 734 O O . GLN A 1 95 ? 24.297 -21.078 -6.855 1 88.75 95 GLN A O 1
ATOM 739 N N . ARG A 1 96 ? 22.906 -22.781 -6.734 1 79.19 96 ARG A N 1
ATOM 740 C CA . ARG A 1 96 ? 23.672 -23.375 -5.645 1 79.19 96 ARG A CA 1
ATOM 741 C C . ARG A 1 96 ? 25.156 -23.469 -5.992 1 79.19 96 ARG A C 1
ATOM 743 O O . ARG A 1 96 ? 25.516 -23.984 -7.055 1 79.19 96 ARG A O 1
ATOM 750 N N . GLY A 1 97 ? 25.875 -23 -4.996 1 77.5 97 GLY A N 1
ATOM 751 C CA . GLY A 1 97 ? 27.328 -23.094 -5.074 1 77.5 97 GLY A CA 1
ATOM 752 C C . GLY A 1 97 ? 27.953 -22.031 -5.953 1 77.5 97 GLY A C 1
ATOM 753 O O . GLY A 1 97 ? 29.156 -22.047 -6.207 1 77.5 97 GLY A O 1
ATOM 754 N N . ILE A 1 98 ? 27.141 -21.094 -6.438 1 77.25 98 ILE A N 1
ATOM 755 C CA . ILE A 1 98 ? 27.688 -20.078 -7.344 1 77.25 98 ILE A CA 1
ATOM 756 C C . ILE A 1 98 ? 27.469 -18.688 -6.75 1 77.25 98 ILE A C 1
ATOM 758 O O . ILE A 1 98 ? 26.703 -18.516 -5.805 1 77.25 98 ILE A O 1
ATOM 762 N N . VAL A 1 99 ? 28.234 -17.812 -7.223 1 84.44 99 VAL A N 1
ATOM 763 C CA . VAL A 1 99 ? 28.172 -16.422 -6.789 1 84.44 99 VAL A CA 1
ATOM 764 C C . VAL A 1 99 ? 26.906 -15.766 -7.352 1 84.44 99 VAL A C 1
ATOM 766 O O . VAL A 1 99 ? 26.328 -16.25 -8.32 1 84.44 99 VAL A O 1
ATOM 769 N N . TRP A 1 100 ? 26.5 -14.727 -6.672 1 91.38 100 TRP A N 1
ATOM 770 C CA . TRP A 1 100 ? 25.375 -13.945 -7.152 1 91.38 100 TRP A CA 1
ATOM 771 C C . TRP A 1 100 ? 25.703 -13.266 -8.477 1 91.38 100 TRP A C 1
ATOM 773 O O . TRP A 1 100 ? 26.766 -12.656 -8.625 1 91.38 100 TRP A O 1
ATOM 783 N N . LEU A 1 101 ? 24.859 -13.414 -9.359 1 90.38 101 LEU A N 1
ATOM 784 C CA . LEU A 1 101 ? 24.891 -12.664 -10.609 1 90.38 101 LEU A CA 1
ATOM 785 C C . LEU A 1 101 ? 23.797 -11.594 -10.633 1 90.38 101 LEU A C 1
ATOM 787 O O . LEU A 1 101 ? 22.609 -11.906 -10.461 1 90.38 101 LEU A O 1
ATOM 791 N N . CYS A 1 102 ? 24.219 -10.406 -10.812 1 91.56 102 CYS A N 1
ATOM 792 C CA . CYS A 1 102 ? 23.266 -9.305 -10.75 1 91.56 102 CYS A CA 1
ATOM 793 C C . CYS A 1 102 ? 23.281 -8.492 -12.039 1 91.56 102 CYS A C 1
ATOM 795 O O . CYS A 1 102 ? 24.312 -8.391 -12.703 1 91.56 102 CYS A O 1
ATOM 797 N N . SER A 1 103 ? 22.109 -7.957 -12.422 1 89.69 103 SER A N 1
ATOM 798 C CA . SER A 1 103 ? 22 -7.137 -13.625 1 89.69 103 SER A CA 1
ATOM 799 C C . SER A 1 103 ? 20.859 -6.137 -13.516 1 89.69 103 SER A C 1
ATOM 801 O O . SER A 1 103 ? 19.844 -6.41 -12.867 1 89.69 103 SER A O 1
ATOM 803 N N . SER A 1 104 ? 21.047 -5.004 -14.156 1 86.69 104 SER A N 1
ATOM 804 C CA . SER A 1 104 ? 19.953 -4.039 -14.297 1 86.69 104 SER A CA 1
ATOM 805 C C . SER A 1 104 ? 19.109 -4.336 -15.531 1 86.69 104 SER A C 1
ATOM 807 O O . SER A 1 104 ? 18 -3.828 -15.656 1 86.69 104 SER A O 1
ATOM 809 N N . ASP A 1 105 ? 19.766 -5.191 -16.391 1 78.38 105 ASP A N 1
ATOM 810 C CA . ASP A 1 105 ? 19.031 -5.68 -17.562 1 78.38 105 ASP A CA 1
ATOM 811 C C . ASP A 1 105 ? 18.438 -7.062 -17.297 1 78.38 105 ASP A C 1
ATOM 813 O O . ASP A 1 105 ? 19.078 -8.078 -17.578 1 78.38 105 ASP A O 1
ATOM 817 N N . SER A 1 106 ? 17.312 -7.211 -16.797 1 68.88 106 SER A N 1
ATOM 818 C CA . SER A 1 106 ? 16.656 -8.406 -16.266 1 68.88 106 SER A CA 1
ATOM 819 C C . SER A 1 106 ? 16.375 -9.422 -17.359 1 68.88 106 SER A C 1
ATOM 821 O O . SER A 1 106 ? 16.422 -10.633 -17.109 1 68.88 106 SER A O 1
ATOM 823 N N . SER A 1 107 ? 16.219 -8.914 -18.484 1 71.12 107 SER A N 1
ATOM 824 C CA . SER A 1 107 ? 15.922 -9.852 -19.562 1 71.12 107 SER A CA 1
ATOM 825 C C . SER A 1 107 ? 17.172 -10.633 -19.969 1 71.12 107 SER A C 1
ATOM 827 O O . SER A 1 107 ? 17.094 -11.836 -20.25 1 71.12 107 SER A O 1
ATOM 829 N N . GLY A 1 108 ? 18.25 -9.961 -19.922 1 76.56 108 GLY A N 1
ATOM 830 C CA . GLY A 1 108 ? 19.5 -10.617 -20.25 1 76.56 108 GLY A CA 1
ATOM 831 C C . GLY A 1 108 ? 19.922 -11.648 -19.219 1 76.56 108 GLY A C 1
ATOM 832 O O . GLY A 1 108 ? 20.5 -12.688 -19.562 1 76.56 108 GLY A O 1
ATOM 833 N N . LEU A 1 109 ? 19.547 -11.43 -18.016 1 80.19 109 LEU A N 1
ATOM 834 C CA . LEU A 1 109 ? 19.906 -12.352 -16.938 1 80.19 109 LEU A CA 1
ATOM 835 C C . LEU A 1 109 ? 19.188 -13.688 -17.109 1 80.19 109 LEU A C 1
ATOM 837 O O . LEU A 1 109 ? 19.781 -14.742 -16.891 1 80.19 109 LEU A O 1
ATOM 841 N N . ALA A 1 110 ? 17.938 -13.672 -17.547 1 78.81 110 ALA A N 1
ATOM 842 C CA . ALA A 1 110 ? 17.172 -14.891 -17.781 1 78.81 110 ALA A CA 1
ATOM 843 C C . ALA A 1 110 ? 17.812 -15.742 -18.875 1 78.81 110 ALA A C 1
ATOM 845 O O . ALA A 1 110 ? 17.859 -16.969 -18.766 1 78.81 110 ALA A O 1
ATOM 846 N N . GLU A 1 111 ? 18.328 -15.055 -19.828 1 80.56 111 GLU A N 1
ATOM 847 C CA . GLU A 1 111 ? 18.984 -15.758 -20.922 1 80.56 111 GLU A CA 1
ATOM 848 C C . GLU A 1 111 ? 20.297 -16.406 -20.469 1 80.56 111 GLU A C 1
ATOM 850 O O . GLU A 1 111 ? 20.641 -17.484 -20.938 1 80.56 111 GLU A O 1
ATOM 855 N N . GLN A 1 112 ? 20.906 -15.812 -19.609 1 81.31 112 GLN A N 1
ATOM 856 C CA . GLN A 1 112 ? 22.203 -16.312 -19.125 1 81.31 112 GLN A CA 1
ATOM 857 C C . GLN A 1 112 ? 22.016 -17.547 -18.25 1 81.31 112 GLN A C 1
ATOM 859 O O . GLN A 1 112 ? 22.828 -18.469 -18.281 1 81.31 112 GLN A O 1
ATOM 864 N N . ILE A 1 113 ? 21 -17.703 -17.484 1 83.44 113 ILE A N 1
ATOM 865 C CA . ILE A 1 113 ? 20.75 -18.812 -16.578 1 83.44 113 ILE A CA 1
ATOM 866 C C . ILE A 1 113 ? 20.219 -20 -17.344 1 83.44 113 ILE A C 1
ATOM 868 O O . ILE A 1 113 ? 20.562 -21.156 -17.047 1 83.44 113 ILE A O 1
ATOM 872 N N . GLY A 1 114 ? 19.453 -19.75 -18.406 1 79.25 114 GLY A N 1
ATOM 873 C CA . GLY A 1 114 ? 18.922 -20.812 -19.219 1 79.25 114 GLY A CA 1
ATOM 874 C C . GLY A 1 114 ? 17.625 -21.391 -18.672 1 79.25 114 GLY A C 1
ATOM 875 O O . GLY A 1 114 ? 17.422 -21.422 -17.453 1 79.25 114 GLY A O 1
ATOM 876 N N . PRO A 1 115 ? 16.859 -21.844 -19.531 1 79.5 115 PRO A N 1
ATOM 877 C CA . PRO A 1 115 ? 15.531 -22.344 -19.141 1 79.5 115 PRO A CA 1
ATOM 878 C C . PRO A 1 115 ? 15.609 -23.609 -18.297 1 79.5 115 PRO A C 1
ATOM 880 O O . PRO A 1 115 ? 14.711 -23.875 -17.484 1 79.5 115 PRO A O 1
ATOM 883 N N . GLU A 1 116 ? 16.672 -24.391 -18.359 1 84.19 116 GLU A N 1
ATOM 884 C CA . GLU A 1 116 ? 16.812 -25.656 -17.641 1 84.19 116 GLU A CA 1
ATOM 885 C C . GLU A 1 116 ? 16.984 -25.438 -16.141 1 84.19 116 GLU A C 1
ATOM 887 O O . GLU A 1 116 ? 16.703 -26.328 -15.344 1 84.19 116 GLU A O 1
ATOM 892 N N . ASN A 1 117 ? 17.391 -24.172 -15.844 1 87.12 117 ASN A N 1
ATOM 893 C CA . ASN A 1 117 ? 17.672 -23.906 -14.43 1 87.12 117 ASN A CA 1
ATOM 894 C C . ASN A 1 117 ? 16.531 -23.125 -13.781 1 87.12 117 ASN A C 1
ATOM 896 O O . ASN A 1 117 ? 16.547 -22.891 -12.57 1 87.12 117 ASN A O 1
ATOM 900 N N . ASP A 1 118 ? 15.523 -22.75 -14.492 1 90.31 118 ASP A N 1
ATOM 901 C CA . ASP A 1 118 ? 14.406 -21.969 -13.992 1 90.31 118 ASP A CA 1
ATOM 902 C C . ASP A 1 118 ? 13.086 -22.438 -14.586 1 90.31 118 ASP A C 1
ATOM 904 O O . ASP A 1 118 ? 12.383 -21.688 -15.258 1 90.31 118 ASP A O 1
ATOM 908 N N . GLN A 1 119 ? 12.68 -23.578 -14.156 1 90.25 119 GLN A N 1
ATOM 909 C CA . GLN A 1 119 ? 11.578 -24.266 -14.82 1 90.25 119 GLN A CA 1
ATOM 910 C C . GLN A 1 119 ? 10.234 -23.672 -14.406 1 90.25 119 GLN A C 1
ATOM 912 O O . GLN A 1 119 ? 9.242 -23.844 -15.109 1 90.25 119 GLN A O 1
ATOM 917 N N . LEU A 1 120 ? 10.164 -23.031 -13.234 1 91.62 120 LEU A N 1
ATOM 918 C CA . LEU A 1 120 ? 8.93 -22.375 -12.82 1 91.62 120 LEU A CA 1
ATOM 919 C C . LEU A 1 120 ? 8.992 -20.875 -13.062 1 91.62 120 LEU A C 1
ATOM 921 O O . LEU A 1 120 ? 8.148 -20.125 -12.562 1 91.62 120 LEU A O 1
ATOM 925 N N . ASN A 1 121 ? 10.062 -20.375 -13.727 1 91.12 121 ASN A N 1
ATOM 926 C CA . ASN A 1 121 ? 10.203 -19 -14.18 1 91.12 121 ASN A CA 1
ATOM 927 C C . ASN A 1 121 ? 10.188 -18.016 -13.008 1 91.12 121 ASN A C 1
ATOM 929 O O . ASN A 1 121 ? 9.461 -17.031 -13.031 1 91.12 121 ASN A O 1
ATOM 933 N N . LEU A 1 122 ? 11.055 -18.312 -12.055 1 93.31 122 LEU A N 1
ATOM 934 C CA . LEU A 1 122 ? 11.18 -17.422 -10.906 1 93.31 122 LEU A CA 1
ATOM 935 C C . LEU A 1 122 ? 11.641 -16.031 -11.336 1 93.31 122 LEU A C 1
ATOM 937 O O . LEU A 1 122 ? 11.188 -15.023 -10.789 1 93.31 122 LEU A O 1
ATOM 941 N N . ILE A 1 123 ? 12.5 -15.992 -12.289 1 92.38 123 ILE A N 1
ATOM 942 C CA . ILE A 1 123 ? 13.016 -14.711 -12.766 1 92.38 123 ILE A CA 1
ATOM 943 C C . ILE A 1 123 ? 11.867 -13.898 -13.375 1 92.38 123 ILE A C 1
ATOM 945 O O . ILE A 1 123 ? 11.758 -12.695 -13.117 1 92.38 123 ILE A O 1
ATOM 949 N N . GLY A 1 124 ? 11.023 -14.492 -14.156 1 91.31 124 GLY A N 1
ATOM 950 C CA . GLY A 1 124 ? 9.867 -13.812 -14.711 1 91.31 124 GLY A CA 1
ATOM 951 C C . GLY A 1 124 ? 8.922 -13.281 -13.648 1 91.31 124 GLY A C 1
ATOM 952 O O . GLY A 1 124 ? 8.391 -12.18 -13.781 1 91.31 124 GLY A O 1
ATOM 953 N N . LEU A 1 125 ? 8.695 -14.109 -12.633 1 93.5 125 LEU A N 1
ATOM 954 C CA . LEU A 1 125 ? 7.863 -13.68 -11.516 1 93.5 125 LEU A CA 1
ATOM 955 C C . LEU A 1 125 ? 8.461 -12.461 -10.828 1 93.5 125 LEU A C 1
ATOM 957 O O . LEU A 1 125 ? 7.746 -11.516 -10.5 1 93.5 125 LEU A O 1
ATOM 961 N N . ALA A 1 126 ? 9.75 -12.477 -10.594 1 94.69 126 ALA A N 1
ATOM 962 C CA . ALA A 1 126 ? 10.445 -11.352 -9.969 1 94.69 126 ALA A CA 1
ATOM 963 C C . ALA A 1 126 ? 10.352 -10.094 -10.836 1 94.69 126 ALA A C 1
ATOM 965 O O . ALA A 1 126 ? 10.148 -8.992 -10.32 1 94.69 126 ALA A O 1
ATOM 966 N N . LEU A 1 127 ? 10.484 -10.281 -12.117 1 93.25 127 LEU A N 1
ATOM 967 C CA . LEU A 1 127 ? 10.398 -9.156 -13.031 1 93.25 127 LEU A CA 1
ATOM 968 C C . LEU A 1 127 ? 8.992 -8.578 -13.07 1 93.25 127 LEU A C 1
ATOM 970 O O . LEU A 1 127 ? 8.812 -7.363 -13.164 1 93.25 127 LEU A O 1
ATOM 974 N N . LYS A 1 128 ? 8.039 -9.453 -13.062 1 94.06 128 LYS A N 1
ATOM 975 C CA . LYS A 1 128 ? 6.656 -8.992 -12.984 1 94.06 128 LYS A CA 1
ATOM 976 C C . LYS A 1 128 ? 6.434 -8.125 -11.75 1 94.06 128 LYS A C 1
ATOM 978 O O . LYS A 1 128 ? 5.801 -7.066 -11.828 1 94.06 128 LYS A O 1
ATO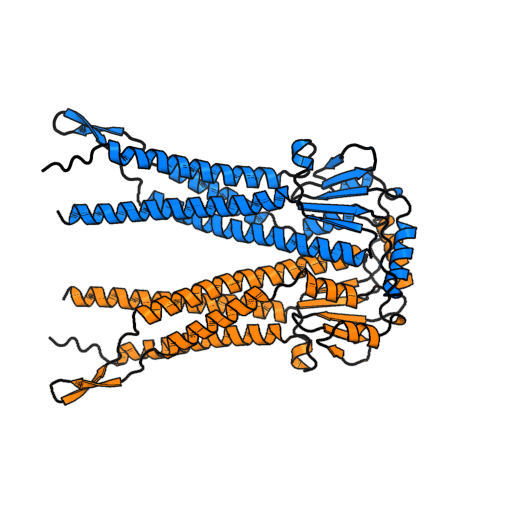M 983 N N . PHE A 1 129 ? 6.914 -8.555 -10.641 1 97.06 129 PHE A N 1
ATOM 984 C CA . PHE A 1 129 ? 6.832 -7.781 -9.406 1 97.06 129 PHE A CA 1
ATOM 985 C C . PHE A 1 129 ? 7.52 -6.434 -9.57 1 97.06 129 PHE A C 1
ATOM 987 O O . PHE A 1 129 ? 6.945 -5.395 -9.234 1 97.06 129 PHE A O 1
ATOM 994 N N . GLN A 1 130 ? 8.695 -6.434 -10.094 1 96.19 130 GLN A N 1
ATOM 995 C CA . GLN A 1 130 ? 9.5 -5.223 -10.234 1 96.19 130 GLN A CA 1
ATOM 996 C C . GLN A 1 130 ? 8.805 -4.207 -11.133 1 96.19 130 GLN A C 1
ATOM 998 O O . GLN A 1 130 ? 8.75 -3.018 -10.812 1 96.19 130 GLN A O 1
ATOM 1003 N N . ASN A 1 131 ? 8.211 -4.664 -12.18 1 94.44 131 ASN A N 1
ATOM 1004 C CA . ASN A 1 131 ? 7.707 -3.764 -13.211 1 94.44 131 ASN A CA 1
ATOM 1005 C C . ASN A 1 131 ? 6.262 -3.354 -12.945 1 94.44 131 ASN A C 1
ATOM 1007 O O . ASN A 1 131 ? 5.852 -2.244 -13.289 1 94.44 131 ASN A O 1
ATOM 1011 N N . ASP A 1 132 ? 5.484 -4.215 -12.359 1 96.25 132 ASP A N 1
ATOM 1012 C CA . ASP A 1 132 ? 4.047 -3.963 -12.297 1 96.25 132 ASP A CA 1
ATOM 1013 C C . ASP A 1 132 ? 3.615 -3.578 -10.883 1 96.25 132 ASP A C 1
ATOM 1015 O O . ASP A 1 132 ? 2.539 -3.01 -10.695 1 96.25 132 ASP A O 1
ATOM 1019 N N . VAL A 1 133 ? 4.398 -3.912 -9.93 1 97.25 133 VAL A N 1
ATOM 1020 C CA . VAL A 1 133 ? 3.947 -3.691 -8.562 1 97.25 133 VAL A CA 1
ATOM 1021 C C . VAL A 1 133 ? 4.734 -2.541 -7.941 1 97.25 133 VAL A C 1
ATOM 1023 O O . VAL A 1 133 ? 4.145 -1.627 -7.352 1 97.25 133 VAL A O 1
ATOM 1026 N N . LEU A 1 134 ? 6.047 -2.512 -8.133 1 97 134 LEU A N 1
ATOM 1027 C CA . LEU A 1 134 ? 6.871 -1.483 -7.512 1 97 134 LEU A CA 1
ATOM 1028 C C . LEU A 1 134 ? 6.691 -0.143 -8.219 1 97 134 LEU A C 1
ATOM 1030 O O . LEU A 1 134 ? 6.461 -0.1 -9.43 1 97 134 LEU A O 1
ATOM 1034 N N . PHE A 1 135 ? 6.766 0.894 -7.465 1 96.31 135 PHE A N 1
ATOM 1035 C CA . PHE A 1 135 ? 6.715 2.268 -7.949 1 96.31 135 PHE A CA 1
ATOM 1036 C C . PHE A 1 135 ? 7.797 3.117 -7.293 1 96.31 135 PHE A C 1
ATOM 1038 O O . PHE A 1 135 ? 7.738 3.381 -6.09 1 96.31 135 PHE A O 1
ATOM 1045 N N . SER A 1 136 ? 8.758 3.605 -8.086 1 97.06 136 SER A N 1
ATOM 1046 C CA . SER A 1 136 ? 9.898 4.324 -7.531 1 97.06 136 SER A CA 1
ATOM 1047 C C . SER A 1 136 ? 9.68 5.832 -7.578 1 97.06 136 SER A C 1
ATOM 1049 O O . SER A 1 136 ? 10.438 6.594 -6.977 1 97.06 136 SER A O 1
ATOM 1051 N N . GLY A 1 137 ? 8.586 6.293 -8.188 1 97.44 137 GLY A N 1
ATOM 1052 C CA . GLY A 1 137 ? 8.352 7.719 -8.367 1 97.44 137 GLY A CA 1
ATOM 1053 C C . GLY A 1 137 ? 8.266 8.477 -7.059 1 97.44 137 GLY A C 1
ATOM 1054 O O . GLY A 1 137 ? 8.836 9.562 -6.926 1 97.44 137 GLY A O 1
ATOM 1055 N N . THR A 1 138 ? 7.527 7.902 -6.16 1 97 138 THR A N 1
ATOM 1056 C CA . THR A 1 138 ? 7.352 8.578 -4.879 1 97 138 THR A CA 1
ATOM 1057 C C . THR A 1 138 ? 8.664 8.633 -4.109 1 97 138 THR A C 1
ATOM 1059 O O . THR A 1 138 ? 8.93 9.594 -3.385 1 97 138 THR A O 1
ATOM 1062 N N . LEU A 1 139 ? 9.516 7.66 -4.309 1 98.19 139 LEU A N 1
ATOM 1063 C CA . LEU A 1 139 ? 10.836 7.66 -3.691 1 98.19 139 LEU A CA 1
ATOM 1064 C C . LEU A 1 139 ? 11.695 8.789 -4.25 1 98.19 139 LEU A C 1
ATOM 1066 O O . LEU A 1 139 ? 12.352 9.508 -3.492 1 98.19 139 LEU A O 1
ATOM 1070 N N . PHE A 1 140 ? 11.602 8.969 -5.504 1 98.56 140 PHE A N 1
ATOM 1071 C CA . PHE A 1 140 ? 12.359 10.047 -6.129 1 98.56 140 PHE A CA 1
ATOM 1072 C C . PHE A 1 140 ? 11.883 11.406 -5.633 1 98.56 140 PHE A C 1
ATOM 1074 O O . PHE A 1 140 ? 12.688 12.289 -5.344 1 98.56 140 PHE A O 1
ATOM 1081 N N . MET A 1 141 ? 10.641 11.484 -5.516 1 98.62 141 MET A N 1
ATOM 1082 C CA . MET A 1 141 ? 10.094 12.75 -5.016 1 98.62 141 MET A CA 1
ATOM 1083 C C . MET A 1 141 ? 10.555 13.016 -3.588 1 98.62 141 MET A C 1
ATOM 1085 O O . MET A 1 141 ? 10.883 14.148 -3.236 1 98.62 141 MET A O 1
ATOM 1089 N N . THR A 1 142 ? 10.531 12.023 -2.785 1 98.69 142 THR A N 1
ATOM 1090 C CA . THR A 1 142 ? 10.992 12.148 -1.406 1 98.69 142 THR A CA 1
ATOM 1091 C C . THR A 1 142 ? 12.438 12.641 -1.359 1 98.69 142 THR A C 1
ATOM 1093 O O . THR A 1 142 ? 12.766 13.562 -0.609 1 98.69 142 THR A O 1
ATOM 1096 N N . ILE A 1 143 ? 13.25 12.094 -2.174 1 98.81 143 ILE A N 1
ATOM 1097 C CA . ILE A 1 143 ? 14.68 12.406 -2.189 1 98.81 143 ILE A CA 1
ATOM 1098 C C . ILE A 1 143 ? 14.883 13.836 -2.68 1 98.81 143 ILE A C 1
ATOM 1100 O O . ILE A 1 143 ? 15.641 14.602 -2.08 1 98.81 143 ILE A O 1
ATOM 1104 N N . ILE A 1 144 ? 14.164 14.227 -3.701 1 98.75 144 ILE A N 1
ATOM 1105 C CA . ILE A 1 144 ? 14.32 15.547 -4.297 1 98.75 144 ILE A CA 1
ATOM 1106 C C . ILE A 1 144 ? 13.875 16.609 -3.303 1 98.75 144 ILE A C 1
ATOM 1108 O O . ILE A 1 144 ? 14.594 17.594 -3.076 1 98.75 144 ILE A O 1
ATOM 1112 N N . LEU A 1 145 ? 12.773 16.422 -2.695 1 98.81 145 LEU A N 1
ATOM 1113 C CA . LEU A 1 145 ? 12.258 17.391 -1.742 1 98.81 145 LEU A CA 1
ATOM 1114 C C . LEU A 1 145 ? 13.125 17.438 -0.489 1 98.81 145 LEU A C 1
ATOM 1116 O O . LEU A 1 145 ? 13.336 18.516 0.084 1 98.81 145 LEU A O 1
ATOM 1120 N N . GLY A 1 146 ? 13.594 16.266 -0.048 1 98.56 146 GLY A N 1
ATOM 1121 C CA . GLY A 1 146 ? 14.539 16.266 1.054 1 98.56 146 GLY A CA 1
ATOM 1122 C C . GLY A 1 146 ? 15.805 17.047 0.75 1 98.56 146 GLY A C 1
ATOM 1123 O O . GLY A 1 146 ? 16.297 17.812 1.592 1 98.56 146 GLY A O 1
ATOM 1124 N N . PHE A 1 147 ? 16.281 16.922 -0.434 1 98.31 147 PHE A N 1
ATOM 1125 C CA . PHE A 1 147 ? 17.484 17.609 -0.847 1 98.31 147 PHE A CA 1
ATOM 1126 C C . PHE A 1 147 ? 17.266 19.125 -0.888 1 98.31 147 PHE A C 1
ATOM 1128 O O . PHE A 1 147 ? 18.109 19.891 -0.432 1 98.31 147 PHE A O 1
ATOM 1135 N N . LEU A 1 148 ? 16.156 19.5 -1.407 1 97.94 148 LEU A N 1
ATOM 1136 C CA . LEU A 1 148 ? 15.82 20.922 -1.455 1 97.94 148 LEU A CA 1
ATOM 1137 C C . LEU A 1 148 ? 15.727 21.5 -0.049 1 97.94 148 LEU A C 1
ATOM 1139 O O . LEU A 1 148 ? 16.188 22.625 0.194 1 97.94 148 LEU A O 1
ATOM 1143 N N . ALA A 1 149 ? 15.156 20.719 0.832 1 96.94 149 ALA A N 1
ATOM 1144 C CA . ALA A 1 149 ? 15.062 21.172 2.217 1 96.94 149 ALA A CA 1
ATOM 1145 C C . ALA A 1 149 ? 16.453 21.359 2.828 1 96.94 149 ALA A C 1
ATOM 1147 O O . ALA A 1 149 ? 16.688 22.328 3.562 1 96.94 149 ALA A O 1
ATOM 1148 N N . CYS A 1 150 ? 17.375 20.5 2.494 1 95.81 150 CYS A N 1
ATOM 1149 C CA . CYS A 1 150 ? 18.75 20.625 2.988 1 95.81 150 CYS A CA 1
ATOM 1150 C C . CYS A 1 150 ? 19.406 21.891 2.461 1 95.81 150 CYS A C 1
ATOM 1152 O O . CYS A 1 150 ? 20.094 22.594 3.205 1 95.81 150 CYS A O 1
ATOM 1154 N N . LEU A 1 151 ? 19.156 22.219 1.23 1 94.44 151 LEU A N 1
ATOM 1155 C CA . LEU A 1 151 ? 19.719 23.438 0.638 1 94.44 151 LEU A CA 1
ATOM 1156 C C . LEU A 1 151 ? 19.156 24.688 1.317 1 94.44 151 LEU A C 1
ATOM 1158 O O . LEU A 1 151 ? 19.906 25.625 1.607 1 94.44 151 LEU A O 1
ATOM 1162 N N . LEU A 1 152 ? 17.906 24.609 1.576 1 92.56 152 LEU A N 1
ATOM 1163 C CA . LEU A 1 152 ? 17.266 25.75 2.229 1 92.56 152 LEU A CA 1
ATOM 1164 C C . LEU A 1 152 ? 17.781 25.922 3.652 1 92.56 152 LEU A C 1
ATOM 1166 O O . LEU A 1 152 ? 18.047 27.047 4.086 1 92.56 152 LEU A O 1
ATOM 1170 N N . LEU A 1 153 ? 18.016 24.828 4.316 1 88.81 153 LEU A N 1
ATOM 1171 C CA . LEU A 1 153 ? 18.5 24.875 5.691 1 88.81 153 LEU A CA 1
ATOM 1172 C C . LEU A 1 153 ? 19.953 25.312 5.738 1 88.81 153 LEU A C 1
ATOM 1174 O O . LEU A 1 153 ? 20.406 25.922 6.719 1 88.81 153 LEU A O 1
ATOM 1178 N N . ALA A 1 154 ? 20.625 25.047 4.684 1 86.38 154 ALA A N 1
ATOM 1179 C CA . ALA A 1 154 ? 22.047 25.391 4.637 1 86.38 154 ALA A CA 1
ATOM 1180 C C . ALA A 1 154 ? 22.234 26.891 4.383 1 86.38 154 ALA A C 1
ATOM 1182 O O . ALA A 1 154 ? 23.312 27.422 4.609 1 86.38 154 ALA A O 1
ATOM 1183 N N . THR A 1 155 ? 21.141 27.531 3.852 1 76.69 155 THR A N 1
ATOM 1184 C CA . THR A 1 155 ? 21.266 28.953 3.588 1 76.69 155 THR A CA 1
ATOM 1185 C C . THR A 1 155 ? 21.172 29.75 4.887 1 76.69 155 THR A C 1
ATOM 1187 O O . THR A 1 155 ? 21.375 30.969 4.887 1 76.69 155 THR A O 1
ATOM 1190 N N . PHE A 1 156 ? 20.781 29.094 5.902 1 67.75 156 PHE A N 1
ATOM 1191 C CA . PHE A 1 156 ? 20.641 29.797 7.168 1 67.75 156 PHE A CA 1
ATOM 1192 C C . PHE A 1 156 ? 21.953 30.422 7.602 1 67.75 156 PHE A C 1
ATOM 1194 O O . PHE A 1 156 ? 23 29.781 7.543 1 67.75 156 PHE A O 1
ATOM 1201 N N . PRO A 1 157 ? 21.719 31.797 7.66 1 59.72 157 PRO A N 1
ATOM 1202 C CA . PRO A 1 157 ? 22.953 32.531 7.949 1 59.72 157 PRO A CA 1
ATOM 1203 C C . PRO A 1 157 ? 23.641 32.062 9.227 1 59.72 157 PRO A C 1
ATOM 1205 O O . PRO A 1 157 ? 22.969 31.594 10.156 1 59.72 157 PRO A O 1
ATOM 1208 N N . GLY A 1 158 ? 24.828 31.641 9.109 1 55.12 158 GLY A N 1
ATOM 1209 C CA . GLY A 1 158 ? 25.688 31.359 10.25 1 55.12 158 GLY A CA 1
ATOM 1210 C C . GLY A 1 158 ? 25.984 32.594 11.078 1 55.12 158 GLY A C 1
ATOM 1211 O O . GLY A 1 158 ? 25.5 33.688 10.766 1 55.12 158 GLY A O 1
ATOM 1212 N N . TRP A 1 159 ? 26.5 32.562 12.234 1 52.56 159 TRP A N 1
ATOM 1213 C CA . TRP A 1 159 ? 26.984 33.656 13.062 1 52.56 159 TRP A CA 1
ATOM 1214 C C . TRP A 1 159 ? 27.875 34.594 12.258 1 52.56 159 TRP A C 1
ATOM 1216 O O . TRP A 1 159 ? 28.75 34.156 11.508 1 52.56 159 TRP A O 1
ATOM 1226 N N . HIS A 1 160 ? 27.312 35.844 11.953 1 54.38 160 HIS A N 1
ATOM 1227 C CA . HIS A 1 160 ? 28.312 36.781 11.422 1 54.38 160 HIS A CA 1
ATOM 1228 C C . HIS A 1 160 ? 28.484 37.969 12.344 1 54.38 160 HIS A C 1
ATOM 1230 O O . HIS A 1 160 ? 27.609 38.281 13.164 1 54.38 160 HIS A O 1
ATOM 1236 N N . LYS A 1 161 ? 29.703 38.562 12.617 1 57.41 161 LYS A N 1
ATOM 1237 C CA . LYS A 1 161 ? 30.078 39.688 13.43 1 57.41 161 LYS A CA 1
ATOM 1238 C C . LYS A 1 161 ? 29.594 41 12.805 1 57.41 161 LYS A C 1
ATOM 1240 O O . LYS A 1 161 ? 29.688 41.188 11.594 1 57.41 161 LYS A O 1
ATOM 1245 N N . GLU A 1 162 ? 28.531 41.594 13.477 1 56.69 162 GLU A N 1
ATOM 1246 C CA . GLU A 1 162 ? 28.219 42.969 13.023 1 56.69 162 GLU A CA 1
ATOM 1247 C C . GLU A 1 162 ? 28.812 44 13.961 1 56.69 162 GLU A C 1
ATOM 1249 O O . GLU A 1 162 ? 28.938 43.75 15.164 1 56.69 162 GLU A O 1
ATOM 1254 N N . ARG A 1 163 ? 29.328 45.094 13.5 1 64.75 163 ARG A N 1
ATOM 1255 C CA . ARG A 1 163 ? 29.875 46.188 14.273 1 64.75 163 ARG A CA 1
ATOM 1256 C C . ARG A 1 163 ? 28.766 47.062 14.867 1 64.75 163 ARG A C 1
ATOM 1258 O O . ARG A 1 163 ? 27.844 47.438 14.156 1 64.75 163 ARG A O 1
ATOM 1265 N N . ASP A 1 164 ? 28.656 46.969 16.094 1 58.25 164 ASP A N 1
ATOM 1266 C CA . ASP A 1 164 ? 27.641 47.812 16.734 1 58.25 164 ASP A CA 1
ATOM 1267 C C . ASP A 1 164 ? 27.984 49.281 16.578 1 58.25 164 ASP A C 1
ATOM 1269 O O . ASP A 1 164 ? 29.062 49.656 16.094 1 58.25 164 ASP A O 1
ATOM 1273 N N . GLU A 1 165 ? 27.094 50.156 16.891 1 66.12 165 GLU A N 1
ATOM 1274 C CA . GLU A 1 165 ? 27.266 51.594 16.766 1 66.12 165 GLU A CA 1
ATOM 1275 C C . GLU A 1 165 ? 28.5 52.062 17.531 1 66.12 165 GLU A C 1
ATOM 1277 O O . GLU A 1 165 ? 29.078 53.094 17.203 1 66.12 165 GLU A O 1
ATOM 1282 N N . THR A 1 166 ? 28.844 51.281 18.516 1 65.25 166 THR A N 1
ATOM 1283 C CA . THR A 1 166 ? 29.984 51.688 19.328 1 65.25 166 THR A CA 1
ATOM 1284 C C . THR A 1 166 ? 31.281 51.125 18.766 1 65.25 166 THR A C 1
ATOM 1286 O O . THR A 1 166 ? 32.375 51.406 19.297 1 65.25 166 THR A O 1
ATOM 1289 N N . GLY A 1 167 ? 31.109 50.344 17.656 1 66.94 167 GLY A N 1
ATOM 1290 C CA . GLY A 1 167 ? 32.312 49.812 17.031 1 66.94 167 GLY A CA 1
ATOM 1291 C C . GLY A 1 167 ? 32.656 48.406 17.484 1 66.94 167 GLY A C 1
ATOM 1292 O O . GLY A 1 167 ? 33.688 47.844 17.078 1 66.94 167 GLY A O 1
ATOM 1293 N N . SER A 1 168 ? 31.906 47.969 18.484 1 65.25 168 SER A N 1
ATOM 1294 C CA . SER A 1 168 ? 32.188 46.625 18.969 1 65.25 168 SER A CA 1
ATOM 1295 C C . SER A 1 168 ? 31.531 45.562 18.109 1 65.25 168 SER A C 1
ATOM 1297 O O . SER A 1 168 ? 30.406 45.781 17.625 1 65.25 168 SER A O 1
ATOM 1299 N N . ASP A 1 169 ? 32.219 44.656 17.766 1 61.53 169 ASP A N 1
ATOM 1300 C CA . ASP A 1 169 ? 31.75 43.531 16.969 1 61.53 169 ASP A CA 1
ATOM 1301 C C . ASP A 1 169 ? 30.75 42.688 17.75 1 61.53 169 ASP A C 1
ATOM 1303 O O . ASP A 1 169 ? 31.031 42.281 18.891 1 61.53 169 ASP A O 1
ATOM 1307 N N . ILE A 1 170 ? 29.469 42.875 17.391 1 59.38 170 ILE A N 1
ATOM 1308 C CA . ILE A 1 170 ? 28.453 42 17.984 1 59.38 170 ILE A CA 1
ATOM 1309 C C . ILE A 1 170 ? 28.125 40.844 17.016 1 59.38 170 ILE A C 1
ATOM 1311 O O . ILE A 1 170 ? 28.062 41.062 15.805 1 59.38 170 ILE A O 1
ATOM 1315 N N . ASN A 1 171 ? 28.281 39.688 17.406 1 55.44 171 ASN A N 1
ATOM 1316 C CA . ASN A 1 171 ? 27.844 38.5 16.656 1 55.44 171 ASN A CA 1
ATOM 1317 C C . ASN A 1 171 ? 26.312 38.469 16.5 1 55.44 171 ASN A C 1
ATOM 1319 O O . ASN A 1 171 ? 25.578 38.469 17.484 1 55.44 171 ASN A O 1
ATOM 1323 N N . VAL A 1 172 ? 25.797 39.031 15.305 1 52.69 172 VAL A N 1
ATOM 1324 C CA . VAL A 1 172 ? 24.359 39 15.031 1 52.69 172 VAL A CA 1
ATOM 1325 C C . VAL A 1 172 ? 24.031 37.781 14.172 1 52.69 172 VAL A C 1
ATOM 1327 O O . VAL A 1 172 ? 24.766 37.438 13.242 1 52.69 172 VAL A O 1
ATOM 1330 N N . LYS A 1 173 ? 23.406 36.844 14.672 1 52.16 173 LYS A N 1
ATOM 1331 C CA . LYS A 1 173 ? 22.859 35.75 13.852 1 52.16 173 LYS A CA 1
ATOM 1332 C C . LYS A 1 173 ? 21.5 36.156 13.266 1 52.16 173 LYS A C 1
ATOM 1334 O O . LYS A 1 173 ? 20.531 36.312 14.008 1 52.16 173 LYS A O 1
ATOM 1339 N N . PRO A 1 174 ? 21.594 36.594 11.992 1 52.09 174 PRO A N 1
ATOM 1340 C CA . PRO A 1 174 ? 20.266 36.906 11.453 1 52.09 174 PRO A CA 1
ATOM 1341 C C . PRO A 1 174 ? 19.328 35.719 11.453 1 52.09 174 PRO A C 1
ATOM 1343 O O . PRO A 1 174 ? 19.781 34.562 11.359 1 52.09 174 PRO A O 1
ATOM 1346 N N . PHE A 1 175 ? 18.203 35.875 12.141 1 55.38 175 PHE A N 1
ATOM 1347 C CA . PHE A 1 175 ? 17.156 34.844 12.078 1 55.38 175 PHE A CA 1
ATOM 1348 C C . PHE A 1 175 ? 16.953 34.375 10.641 1 55.38 175 PHE A C 1
ATOM 1350 O O . PHE A 1 175 ? 17.078 35.156 9.703 1 55.38 175 PHE A O 1
ATOM 1357 N N . PRO A 1 176 ? 17.141 33.062 10.461 1 59.25 176 PRO A N 1
ATOM 1358 C CA . PRO A 1 176 ? 16.75 32.562 9.133 1 59.25 176 PRO A CA 1
ATOM 1359 C C . PRO A 1 176 ? 15.508 33.281 8.586 1 59.25 176 PRO A C 1
ATOM 1361 O O . PRO A 1 176 ? 14.664 33.719 9.359 1 59.25 176 PRO A O 1
ATOM 1364 N N . SER A 1 177 ? 15.633 33.594 7.25 1 73.62 177 SER A N 1
ATOM 1365 C CA . SER A 1 177 ? 14.43 34.188 6.645 1 73.62 177 SER A CA 1
ATOM 1366 C C . SER A 1 177 ? 13.211 33.312 6.91 1 73.62 177 SER A C 1
ATOM 1368 O O . SER A 1 177 ? 13.289 32.062 6.824 1 73.62 177 SER A O 1
ATOM 1370 N N . ARG A 1 178 ? 12.297 33.844 7.641 1 77.69 178 ARG A N 1
ATOM 1371 C CA . ARG A 1 178 ? 11.039 33.188 7.922 1 77.69 178 ARG A CA 1
ATOM 1372 C C . ARG A 1 178 ? 10.516 32.469 6.688 1 77.69 178 ARG A C 1
ATOM 1374 O O . ARG A 1 178 ? 9.977 31.359 6.789 1 77.69 178 ARG A O 1
ATOM 1381 N N . ASN A 1 179 ? 10.82 33.062 5.582 1 83.25 179 ASN A N 1
ATOM 1382 C CA . ASN A 1 179 ? 10.359 32.469 4.336 1 83.25 179 ASN A CA 1
ATOM 1383 C C . ASN A 1 179 ? 11.125 31.188 4.02 1 83.25 179 ASN A C 1
ATOM 1385 O O . ASN A 1 179 ? 10.539 30.203 3.562 1 83.25 179 ASN A O 1
ATOM 1389 N N . ALA A 1 180 ? 12.43 31.297 4.305 1 84.25 180 ALA A N 1
ATOM 1390 C CA . ALA A 1 180 ? 13.258 30.125 4.051 1 84.25 180 ALA A CA 1
ATOM 1391 C C . ALA A 1 180 ? 12.867 28.969 4.973 1 84.25 180 ALA A C 1
ATOM 1393 O O . ALA A 1 180 ? 12.844 27.812 4.551 1 84.25 180 ALA A O 1
ATOM 1394 N N . LEU A 1 181 ? 12.508 29.266 6.172 1 87.62 181 LEU A N 1
ATOM 1395 C CA . LEU A 1 181 ? 12.117 28.25 7.141 1 87.62 181 LEU A CA 1
ATOM 1396 C C . LEU A 1 181 ? 10.773 27.625 6.77 1 87.62 181 LEU A C 1
ATOM 1398 O O . LEU A 1 181 ? 10.602 26.406 6.863 1 87.62 181 LEU A O 1
ATOM 1402 N N . GLN A 1 182 ? 9.922 28.422 6.312 1 91.88 182 GLN A N 1
ATOM 1403 C CA . GLN A 1 182 ? 8.602 27.953 5.91 1 91.88 182 GLN A CA 1
ATOM 1404 C C . GLN A 1 182 ? 8.695 27.047 4.68 1 91.88 182 GLN A C 1
ATOM 1406 O O . GLN A 1 182 ? 8 26.031 4.586 1 91.88 182 GLN A O 1
ATOM 1411 N N . LEU A 1 183 ? 9.492 27.484 3.783 1 94.56 183 LEU A N 1
ATOM 1412 C CA . LEU A 1 183 ? 9.672 26.672 2.584 1 94.56 183 LEU A CA 1
ATOM 1413 C C . LEU A 1 183 ? 10.336 25.344 2.926 1 94.56 183 LEU A C 1
ATOM 1415 O O . LEU A 1 183 ? 9.945 24.297 2.391 1 94.56 183 LEU A O 1
ATOM 1419 N N . ALA A 1 184 ? 11.297 25.359 3.838 1 95.56 184 ALA A N 1
ATOM 1420 C CA . ALA A 1 184 ? 11.945 24.125 4.273 1 95.56 184 ALA A CA 1
ATOM 1421 C C . ALA A 1 184 ? 10.953 23.203 4.977 1 95.56 184 ALA A C 1
ATOM 1423 O O . ALA A 1 184 ? 10.961 22 4.75 1 95.56 184 ALA A O 1
ATOM 1424 N N . LEU A 1 185 ? 10.148 23.797 5.762 1 96.38 185 LEU A N 1
ATOM 1425 C CA . LEU A 1 185 ? 9.133 23.016 6.465 1 96.38 185 LEU A CA 1
ATOM 1426 C C . LEU A 1 185 ? 8.164 22.375 5.477 1 96.38 185 LEU A C 1
ATOM 1428 O O . LEU A 1 185 ? 7.824 21.188 5.617 1 96.38 185 LEU A O 1
ATOM 1432 N N . SER A 1 186 ? 7.719 23.141 4.504 1 97.25 186 SER A N 1
ATOM 1433 C CA . SER A 1 186 ? 6.809 22.594 3.502 1 97.25 186 SER A CA 1
ATOM 1434 C C . SER A 1 186 ? 7.465 21.453 2.723 1 97.25 186 SER A C 1
ATOM 1436 O O . SER A 1 186 ? 6.832 20.422 2.469 1 97.25 186 SER A O 1
ATOM 1438 N N . CYS A 1 187 ? 8.688 21.609 2.361 1 98.06 187 CYS A N 1
ATOM 1439 C CA . CYS A 1 187 ? 9.414 20.578 1.635 1 98.06 187 CYS A CA 1
ATOM 1440 C C . CYS A 1 187 ? 9.531 19.312 2.467 1 98.06 187 CYS A C 1
ATOM 1442 O O . CYS A 1 187 ? 9.242 18.219 1.982 1 98.06 187 CYS A O 1
ATOM 1444 N N . LEU A 1 188 ? 9.875 19.484 3.711 1 98.56 188 LEU A N 1
ATOM 1445 C CA . LEU A 1 188 ? 10.055 18.328 4.57 1 98.56 188 LEU A CA 1
ATOM 1446 C C . LEU A 1 188 ? 8.719 17.656 4.863 1 98.56 188 LEU A C 1
ATOM 1448 O O . LEU A 1 188 ? 8.641 16.422 4.984 1 98.56 188 LEU A O 1
ATOM 1452 N N . PHE A 1 189 ? 7.73 18.438 4.969 1 97.12 189 PHE A N 1
ATOM 1453 C CA . PHE A 1 189 ? 6.406 17.875 5.203 1 97.12 189 PHE A CA 1
ATOM 1454 C C . PHE A 1 189 ? 5.969 17.016 4.023 1 97.12 189 PHE A C 1
ATOM 1456 O O . PHE A 1 189 ? 5.578 15.859 4.199 1 97.12 189 PHE A O 1
ATOM 1463 N N . VAL A 1 190 ? 6.094 17.547 2.834 1 97.62 190 VAL A N 1
ATOM 1464 C CA . VAL A 1 190 ? 5.707 16.812 1.638 1 97.62 190 VAL A CA 1
ATOM 1465 C C . VAL A 1 190 ? 6.621 15.602 1.456 1 97.62 190 VAL A C 1
ATOM 1467 O O . VAL A 1 190 ? 6.164 14.516 1.087 1 97.62 190 VAL A O 1
ATOM 1470 N N . ALA A 1 191 ? 7.879 15.82 1.711 1 98.69 191 ALA A N 1
ATOM 1471 C CA . ALA A 1 191 ? 8.812 14.703 1.625 1 98.69 191 ALA A CA 1
ATOM 1472 C C . ALA A 1 191 ? 8.414 13.586 2.586 1 98.69 191 ALA A C 1
ATOM 1474 O O . ALA A 1 191 ? 8.484 12.398 2.236 1 98.69 191 ALA A O 1
ATOM 1475 N N . SER A 1 192 ? 8.016 13.953 3.789 1 98 192 SER A N 1
ATOM 1476 C CA . SER A 1 192 ? 7.621 12.945 4.773 1 98 192 SER A CA 1
ATOM 1477 C C . SER A 1 192 ? 6.363 12.203 4.336 1 98 192 SER A C 1
ATOM 1479 O O . SER A 1 192 ? 6.254 10.992 4.516 1 98 192 SER A O 1
ATOM 1481 N N . VAL A 1 193 ? 5.461 12.891 3.744 1 95.25 193 VAL A N 1
ATOM 1482 C CA . VAL A 1 193 ? 4.238 12.258 3.25 1 95.25 193 VAL A CA 1
ATOM 1483 C C . VAL A 1 193 ? 4.57 11.328 2.084 1 95.25 193 VAL A C 1
ATOM 1485 O O . VAL A 1 193 ? 4.098 10.188 2.037 1 95.25 193 VAL A O 1
ATOM 1488 N N . CYS A 1 194 ? 5.395 11.836 1.19 1 97.56 194 CYS A N 1
ATOM 1489 C CA . CYS A 1 194 ? 5.824 11 0.075 1 97.56 194 CYS A CA 1
ATOM 1490 C C . CYS A 1 194 ? 6.59 9.781 0.573 1 97.56 194 CYS A C 1
ATOM 1492 O O . CYS A 1 194 ? 6.414 8.68 0.049 1 97.56 194 CYS A O 1
ATOM 1494 N N . GLY A 1 195 ? 7.469 10.047 1.572 1 97.88 195 GLY A N 1
ATOM 1495 C CA . GLY A 1 195 ? 8.18 8.922 2.164 1 97.88 195 GLY A CA 1
ATOM 1496 C C . GLY A 1 195 ? 7.254 7.898 2.795 1 97.88 195 GLY A C 1
ATOM 1497 O O . GLY A 1 195 ? 7.5 6.695 2.703 1 97.88 195 GLY A O 1
ATOM 1498 N N . LEU A 1 196 ? 6.191 8.289 3.424 1 96.75 196 LEU A N 1
ATOM 1499 C CA . LEU A 1 196 ? 5.203 7.391 4.008 1 96.75 196 LEU A CA 1
ATOM 1500 C C . LEU A 1 196 ? 4.516 6.562 2.928 1 96.75 196 LEU A C 1
ATOM 1502 O O . LEU A 1 196 ? 4.398 5.34 3.055 1 96.75 196 LEU A O 1
ATOM 1506 N N . ILE A 1 197 ? 4.113 7.215 1.89 1 96.38 197 ILE A N 1
ATOM 1507 C CA . ILE A 1 197 ? 3.434 6.535 0.79 1 96.38 197 ILE A CA 1
ATOM 1508 C C . ILE A 1 197 ? 4.375 5.52 0.151 1 96.38 197 ILE A C 1
ATOM 1510 O O . ILE A 1 197 ? 3.973 4.395 -0.154 1 96.38 197 ILE A O 1
ATOM 1514 N N . ALA A 1 198 ? 5.633 5.918 0.003 1 98.06 198 ALA A N 1
ATOM 1515 C CA . ALA A 1 198 ? 6.621 5.016 -0.587 1 98.06 198 ALA A CA 1
ATOM 1516 C C . ALA A 1 198 ? 6.828 3.783 0.286 1 98.06 198 ALA A C 1
ATOM 1518 O O . ALA A 1 198 ? 6.902 2.662 -0.221 1 98.06 198 ALA A O 1
ATOM 1519 N N . SER A 1 199 ? 6.938 4.004 1.598 1 97.81 199 SER A N 1
ATOM 1520 C CA . SER A 1 199 ? 7.156 2.9 2.527 1 97.81 199 SER A CA 1
ATOM 1521 C C . SER A 1 199 ? 5.957 1.958 2.562 1 97.81 199 SER A C 1
ATOM 1523 O O . SER A 1 199 ? 6.121 0.737 2.588 1 97.81 199 SER A O 1
ATOM 1525 N N . LEU A 1 200 ? 4.805 2.498 2.525 1 97.12 200 LEU A N 1
ATOM 1526 C CA . LEU A 1 200 ? 3.6 1.676 2.492 1 97.12 200 LEU A CA 1
ATOM 1527 C C . LEU A 1 200 ? 3.514 0.89 1.188 1 97.12 200 LEU A C 1
ATOM 1529 O O . LEU A 1 200 ? 3.172 -0.295 1.193 1 97.12 200 LEU A O 1
ATOM 1533 N N . TRP A 1 201 ? 3.838 1.645 0.128 1 98 201 TRP A N 1
ATOM 1534 C CA . TRP A 1 201 ? 3.805 0.991 -1.177 1 98 201 TRP A CA 1
ATOM 1535 C C . TRP A 1 201 ? 4.734 -0.218 -1.204 1 98 201 TRP A C 1
ATOM 1537 O O . TRP A 1 201 ? 4.336 -1.306 -1.627 1 98 201 TRP A O 1
ATOM 1547 N N . GLN A 1 202 ? 5.926 -0.024 -0.772 1 98.06 202 GLN A N 1
ATOM 1548 C CA . GLN A 1 202 ? 6.918 -1.092 -0.745 1 98.06 202 GLN A CA 1
ATOM 1549 C C . GLN A 1 202 ? 6.492 -2.217 0.194 1 98.06 202 GLN A C 1
ATOM 1551 O O . GLN A 1 202 ? 6.609 -3.395 -0.148 1 98.06 202 GLN A O 1
ATOM 1556 N N . HIS A 1 203 ? 6 -1.883 1.34 1 97.38 203 HIS A N 1
ATOM 1557 C CA . HIS A 1 203 ? 5.602 -2.85 2.355 1 97.38 203 HIS A CA 1
ATOM 1558 C C . HIS A 1 203 ? 4.426 -3.697 1.875 1 97.38 203 HIS A C 1
ATOM 1560 O O . HIS A 1 203 ? 4.52 -4.926 1.831 1 97.38 203 HIS A O 1
ATOM 1566 N N . ILE A 1 204 ? 3.402 -3.072 1.433 1 97.5 204 ILE A N 1
ATOM 1567 C CA . ILE A 1 204 ? 2.182 -3.764 1.03 1 97.5 204 ILE A CA 1
ATOM 1568 C C . ILE A 1 204 ? 2.426 -4.531 -0.267 1 97.5 204 ILE A C 1
ATOM 1570 O O . ILE A 1 204 ? 1.967 -5.664 -0.421 1 97.5 204 ILE A O 1
ATOM 1574 N N . GLY A 1 205 ? 3.137 -3.889 -1.191 1 97.94 205 GLY A N 1
ATOM 1575 C CA . GLY A 1 205 ? 3.469 -4.566 -2.434 1 97.94 205 GLY A CA 1
ATOM 1576 C C . GLY A 1 205 ? 4.266 -5.84 -2.223 1 97.94 205 GLY A C 1
ATOM 1577 O O . GLY A 1 205 ? 3.99 -6.863 -2.852 1 97.94 205 GLY A O 1
ATOM 1578 N N . SER A 1 206 ? 5.242 -5.816 -1.34 1 98.12 206 SER A N 1
ATOM 1579 C CA . SER A 1 206 ? 6.082 -6.98 -1.09 1 98.12 206 SER A CA 1
ATOM 1580 C C . SER A 1 206 ? 5.297 -8.094 -0.4 1 98.12 206 SER A C 1
ATOM 1582 O O . SER A 1 206 ? 5.441 -9.266 -0.741 1 98.12 206 SER A O 1
ATOM 1584 N N . VAL A 1 207 ? 4.48 -7.68 0.563 1 96.75 207 VAL A N 1
ATOM 1585 C CA . VAL A 1 207 ? 3.678 -8.664 1.275 1 96.75 207 VAL A CA 1
ATOM 1586 C C . VAL A 1 207 ? 2.705 -9.336 0.307 1 96.75 207 VAL A C 1
ATOM 1588 O O . VAL A 1 207 ? 2.557 -10.562 0.313 1 96.75 207 VAL A O 1
ATOM 1591 N N . GLY A 1 208 ? 2.035 -8.531 -0.513 1 97.31 208 GLY A N 1
ATOM 1592 C CA . GLY A 1 208 ? 1.12 -9.094 -1.496 1 97.31 208 GLY A CA 1
ATOM 1593 C C . GLY A 1 208 ? 1.8 -10.016 -2.486 1 97.31 208 GLY A C 1
ATOM 1594 O O . GLY A 1 208 ? 1.303 -11.109 -2.764 1 97.31 208 GLY A O 1
ATOM 1595 N N . ALA A 1 209 ? 2.916 -9.602 -2.984 1 97.88 209 ALA A N 1
ATOM 1596 C CA . ALA A 1 209 ? 3.652 -10.406 -3.957 1 97.88 209 ALA A CA 1
ATOM 1597 C C . ALA A 1 209 ? 4.148 -11.711 -3.33 1 97.88 209 ALA A C 1
ATOM 1599 O O . ALA A 1 209 ? 4.059 -12.773 -3.943 1 97.88 209 ALA A O 1
ATOM 1600 N N . ALA A 1 210 ? 4.668 -11.625 -2.146 1 97.5 210 ALA A N 1
ATOM 1601 C CA . ALA A 1 210 ? 5.18 -12.797 -1.444 1 97.5 210 ALA A CA 1
ATOM 1602 C C . ALA A 1 210 ? 4.07 -13.82 -1.193 1 97.5 210 ALA A C 1
ATOM 1604 O O . ALA A 1 210 ? 4.227 -15 -1.49 1 97.5 210 ALA A O 1
ATOM 1605 N N . ALA A 1 211 ? 2.953 -13.328 -0.719 1 96.81 211 ALA A N 1
ATOM 1606 C CA . ALA A 1 211 ? 1.838 -14.211 -0.393 1 96.81 211 ALA A CA 1
ATOM 1607 C C . ALA A 1 211 ? 1.312 -14.914 -1.642 1 96.81 211 ALA A C 1
ATOM 1609 O O . ALA A 1 211 ? 1.102 -16.125 -1.637 1 96.81 211 ALA A O 1
ATOM 1610 N N . MET A 1 212 ? 1.137 -14.156 -2.697 1 97.19 212 MET A N 1
ATOM 1611 C CA . MET A 1 212 ? 0.569 -14.719 -3.916 1 97.19 212 MET A CA 1
ATOM 1612 C C . MET A 1 212 ? 1.566 -15.656 -4.598 1 97.19 212 MET A C 1
ATOM 1614 O O . MET A 1 212 ? 1.185 -16.703 -5.129 1 97.19 212 MET A O 1
ATOM 1618 N N . ALA A 1 213 ? 2.852 -15.25 -4.613 1 96.5 213 ALA A N 1
ATOM 1619 C CA . ALA A 1 213 ? 3.879 -16.094 -5.219 1 96.5 213 ALA A CA 1
ATOM 1620 C C . ALA A 1 213 ? 3.967 -17.453 -4.512 1 96.5 213 ALA A C 1
ATOM 1622 O O . ALA A 1 213 ? 4.043 -18.484 -5.164 1 96.5 213 ALA A O 1
ATOM 1623 N N . GLU A 1 214 ? 3.916 -17.422 -3.227 1 94.19 214 GLU A N 1
ATOM 1624 C CA . GLU A 1 214 ? 3.988 -18.672 -2.467 1 94.19 214 GLU A CA 1
ATOM 1625 C C . GLU A 1 214 ? 2.73 -19.516 -2.666 1 94.19 214 GLU A C 1
ATOM 1627 O O . GLU A 1 214 ? 2.814 -20.719 -2.887 1 94.19 214 GLU A O 1
ATOM 1632 N N . SER A 1 215 ? 1.634 -18.891 -2.619 1 93.44 215 SER A N 1
ATOM 1633 C CA . SER A 1 215 ? 0.367 -19.594 -2.742 1 93.44 215 SER A CA 1
ATOM 1634 C C . SER A 1 215 ? 0.208 -20.203 -4.133 1 93.44 215 SER A C 1
ATOM 1636 O O . SER A 1 215 ? -0.262 -21.344 -4.273 1 93.44 215 SER A O 1
ATOM 1638 N N . ALA A 1 216 ? 0.655 -19.578 -5.156 1 93.88 216 ALA A N 1
ATOM 1639 C CA . ALA A 1 216 ? 0.458 -20 -6.535 1 93.88 216 ALA A CA 1
ATOM 1640 C C . ALA A 1 216 ? 1.443 -21.109 -6.91 1 93.88 216 ALA A C 1
ATOM 1642 O O . ALA A 1 216 ? 1.296 -21.766 -7.949 1 93.88 216 ALA A O 1
ATOM 1643 N N . ASN A 1 217 ? 2.428 -21.328 -6.055 1 93.5 217 ASN A N 1
ATOM 1644 C CA . ASN A 1 217 ? 3.418 -22.344 -6.387 1 93.5 217 ASN A CA 1
ATOM 1645 C C . ASN A 1 217 ? 3.32 -23.547 -5.449 1 93.5 217 ASN A C 1
ATOM 1647 O O . ASN A 1 217 ? 4.156 -24.453 -5.5 1 93.5 217 ASN A O 1
ATOM 1651 N N . TYR A 1 218 ? 2.338 -23.516 -4.613 1 89.75 218 TYR A N 1
ATOM 1652 C CA . TYR A 1 218 ? 1.889 -24.672 -3.857 1 89.75 218 TYR A CA 1
ATOM 1653 C C . TYR A 1 218 ? 3.053 -25.328 -3.125 1 89.75 218 TYR A C 1
ATOM 1655 O O . TYR A 1 218 ? 3.24 -26.547 -3.207 1 89.75 218 TYR A O 1
ATOM 1663 N N . GLY A 1 219 ? 3.873 -24.531 -2.523 1 88.56 219 GLY A N 1
ATOM 1664 C CA . GLY A 1 219 ? 4.934 -25.031 -1.661 1 88.56 219 GLY A CA 1
ATOM 1665 C C . GLY A 1 219 ? 6.242 -25.25 -2.396 1 88.56 219 GLY A C 1
ATOM 1666 O O . GLY A 1 219 ? 7.25 -25.609 -1.783 1 88.56 219 GLY A O 1
ATOM 1667 N N . ASN A 1 220 ? 6.316 -25.031 -3.662 1 93.5 220 ASN A N 1
ATOM 1668 C CA . ASN A 1 220 ? 7.531 -25.266 -4.438 1 93.5 220 ASN A CA 1
ATOM 1669 C C . ASN A 1 220 ? 8.406 -24.016 -4.504 1 93.5 220 ASN A C 1
ATOM 1671 O O . ASN A 1 220 ? 9.562 -24.078 -4.918 1 93.5 220 ASN A O 1
ATOM 1675 N N . VAL A 1 221 ? 7.824 -22.891 -4.137 1 94.94 221 VAL A N 1
ATOM 1676 C CA . VAL A 1 221 ? 8.539 -21.609 -4.105 1 94.94 221 VAL A CA 1
ATOM 1677 C C . VAL A 1 221 ? 8.289 -20.922 -2.77 1 94.94 221 VAL A C 1
ATOM 1679 O O . VAL A 1 221 ? 7.156 -20.906 -2.27 1 94.94 221 VAL A O 1
ATOM 1682 N N . LYS A 1 222 ? 9.312 -20.453 -2.182 1 96 222 LYS A N 1
ATOM 1683 C CA . LYS A 1 222 ? 9.211 -19.625 -0.985 1 96 222 LYS A CA 1
ATOM 1684 C C . LYS A 1 222 ? 9.648 -18.188 -1.274 1 96 222 LYS A C 1
ATOM 1686 O O . LYS A 1 222 ? 10.43 -17.953 -2.201 1 96 222 LYS A O 1
ATOM 1691 N N . SER A 1 223 ? 9.117 -17.344 -0.54 1 97.19 223 SER A N 1
ATOM 1692 C CA . SER A 1 223 ? 9.422 -15.922 -0.701 1 97.19 223 SER A CA 1
ATOM 1693 C C . SER A 1 223 ? 10.023 -15.344 0.575 1 97.19 223 SER A C 1
ATOM 1695 O O . SER A 1 223 ? 9.828 -15.883 1.664 1 97.19 223 SER A O 1
ATOM 1697 N N . GLU A 1 224 ? 10.805 -14.305 0.387 1 97.38 224 GLU A N 1
ATOM 1698 C CA . GLU A 1 224 ? 11.406 -13.547 1.482 1 97.38 224 GLU A CA 1
ATOM 1699 C C . GLU A 1 224 ? 11.336 -12.047 1.218 1 97.38 224 GLU A C 1
ATOM 1701 O O . GLU A 1 224 ? 11.742 -11.578 0.151 1 97.38 224 GLU A O 1
ATOM 1706 N N . ILE A 1 225 ? 10.805 -11.398 2.193 1 98 225 ILE A N 1
ATOM 1707 C CA . ILE A 1 225 ? 10.812 -9.938 2.111 1 98 225 ILE A CA 1
ATOM 1708 C C . ILE A 1 225 ? 12.141 -9.398 2.621 1 98 225 ILE A C 1
ATOM 1710 O O . ILE A 1 225 ? 12.602 -9.773 3.699 1 98 225 ILE A O 1
ATOM 1714 N N . GLY A 1 226 ? 12.766 -8.523 1.883 1 97.81 226 GLY A N 1
ATOM 1715 C CA . GLY A 1 226 ? 14.047 -7.961 2.283 1 97.81 226 GLY A CA 1
ATOM 1716 C C . GLY A 1 226 ? 13.953 -7.098 3.527 1 97.81 226 GLY A C 1
ATOM 1717 O O . GLY A 1 226 ? 13.445 -5.977 3.475 1 97.81 226 GLY A O 1
ATOM 1718 N N . ALA A 1 227 ? 14.508 -7.551 4.543 1 97 227 ALA A N 1
ATOM 1719 C CA . ALA A 1 227 ? 14.438 -6.848 5.824 1 97 227 ALA A CA 1
ATOM 1720 C C . ALA A 1 227 ? 15.219 -5.539 5.773 1 97 227 ALA A C 1
ATOM 1722 O O . ALA A 1 227 ? 14.805 -4.535 6.352 1 97 227 ALA A O 1
ATOM 1723 N N . GLY A 1 228 ? 16.359 -5.613 5.141 1 97.25 228 GLY A N 1
ATOM 1724 C CA . GLY A 1 228 ? 17.172 -4.414 5.023 1 97.25 228 GLY A CA 1
ATOM 1725 C C . GLY A 1 228 ? 16.469 -3.285 4.293 1 97.25 228 GLY A C 1
ATOM 1726 O O . GLY A 1 228 ? 16.406 -2.158 4.793 1 97.25 228 GLY A O 1
ATOM 1727 N N . ALA A 1 229 ? 15.961 -3.637 3.166 1 97.94 229 ALA A N 1
ATOM 1728 C CA . ALA A 1 229 ? 15.258 -2.627 2.379 1 97.94 229 ALA A CA 1
ATOM 1729 C C . ALA A 1 229 ? 14.031 -2.111 3.119 1 97.94 229 ALA A C 1
ATOM 1731 O O . ALA A 1 229 ? 13.742 -0.913 3.098 1 97.94 229 ALA A O 1
ATOM 1732 N N . MET A 1 230 ? 13.305 -2.998 3.799 1 97.88 230 MET A N 1
ATOM 1733 C CA . MET A 1 230 ? 12.141 -2.611 4.59 1 97.88 230 MET A CA 1
ATOM 1734 C C . MET A 1 230 ? 12.531 -1.631 5.691 1 97.88 230 MET A C 1
ATOM 1736 O O . MET A 1 230 ? 11.875 -0.605 5.879 1 97.88 230 MET A O 1
ATOM 1740 N N . ALA A 1 231 ? 13.539 -1.927 6.355 1 98.06 231 ALA A N 1
ATOM 1741 C CA . ALA A 1 231 ? 14.023 -1.061 7.43 1 98.06 231 ALA A CA 1
ATOM 1742 C C . ALA A 1 231 ? 14.477 0.289 6.879 1 98.06 231 ALA A C 1
ATOM 1744 O O . ALA A 1 231 ? 14.18 1.335 7.461 1 98.06 231 ALA A O 1
ATOM 1745 N N . MET A 1 232 ? 15.164 0.25 5.793 1 98.5 232 MET A N 1
ATOM 1746 C CA . MET A 1 232 ? 15.68 1.487 5.207 1 98.5 232 MET A CA 1
ATOM 1747 C C . MET A 1 232 ? 14.531 2.426 4.836 1 98.5 232 MET A C 1
ATOM 1749 O O . MET A 1 232 ? 14.609 3.633 5.078 1 98.5 232 MET A O 1
ATOM 1753 N N . SER A 1 233 ? 13.523 1.903 4.277 1 98.38 233 SER A N 1
ATOM 1754 C CA . SER A 1 233 ? 12.391 2.736 3.875 1 98.38 233 SER A CA 1
ATOM 1755 C C . SER A 1 233 ? 11.688 3.34 5.086 1 98.38 233 SER A C 1
ATOM 1757 O O . SER A 1 233 ? 11.477 4.551 5.145 1 98.38 233 SER A O 1
ATOM 1759 N N . TRP A 1 234 ? 11.375 2.59 6.105 1 98.62 234 TRP A N 1
ATOM 1760 C CA . TRP A 1 234 ? 10.625 3.066 7.262 1 98.62 234 TRP A CA 1
ATOM 1761 C C . TRP A 1 234 ? 11.484 3.979 8.133 1 98.62 234 TRP A C 1
ATOM 1763 O O . TRP A 1 234 ? 10.984 4.941 8.711 1 98.62 234 TRP A O 1
ATOM 1773 N N . ILE A 1 235 ? 12.734 3.697 8.258 1 98.81 235 ILE A N 1
ATOM 1774 C CA . ILE A 1 235 ? 13.633 4.543 9.031 1 98.81 235 ILE A CA 1
ATOM 1775 C C . ILE A 1 235 ? 13.789 5.898 8.344 1 98.81 235 ILE A C 1
ATOM 1777 O O . ILE A 1 235 ? 13.805 6.938 9.008 1 98.81 235 ILE A O 1
ATOM 1781 N N . ALA A 1 236 ? 13.93 5.812 7.043 1 98.88 236 ALA A N 1
ATOM 1782 C CA . ALA A 1 236 ? 14.039 7.074 6.316 1 98.88 236 ALA A CA 1
ATOM 1783 C C . ALA A 1 236 ? 12.797 7.941 6.535 1 98.88 236 ALA A C 1
ATOM 1785 O O . ALA A 1 236 ? 12.914 9.148 6.762 1 98.88 236 ALA A O 1
ATOM 1786 N N . PHE A 1 237 ? 11.641 7.352 6.5 1 98.69 237 PHE A N 1
ATOM 1787 C CA . PHE A 1 237 ? 10.406 8.078 6.766 1 98.69 237 PHE A CA 1
ATOM 1788 C C . PHE A 1 237 ? 10.422 8.68 8.164 1 98.69 237 PHE A C 1
ATOM 1790 O O . PHE A 1 237 ? 10.086 9.852 8.344 1 98.69 237 PHE A O 1
ATOM 1797 N N . ALA A 1 238 ? 10.797 7.895 9.117 1 98.75 238 ALA A N 1
ATOM 1798 C CA . ALA A 1 238 ? 10.836 8.359 10.5 1 98.75 238 ALA A CA 1
ATOM 1799 C C . ALA A 1 238 ? 11.797 9.531 10.664 1 98.75 238 ALA A C 1
ATOM 1801 O O . ALA A 1 238 ? 11.492 10.5 11.367 1 98.75 238 ALA A O 1
ATOM 1802 N N . LEU A 1 239 ? 12.883 9.438 10.008 1 98.88 239 LEU A N 1
ATOM 1803 C CA . LEU A 1 239 ? 13.883 10.5 10.094 1 98.88 239 LEU A CA 1
ATOM 1804 C C . LEU A 1 239 ? 13.352 11.789 9.469 1 98.88 239 LEU A C 1
ATOM 1806 O O . LEU A 1 239 ? 13.555 12.875 10.008 1 98.88 239 LEU A O 1
ATOM 1810 N N . LEU A 1 240 ? 12.672 11.68 8.359 1 98.75 240 LEU A N 1
ATOM 1811 C CA . LEU A 1 240 ? 12.094 12.852 7.715 1 98.75 240 LEU A CA 1
ATOM 1812 C C . LEU A 1 240 ? 11.023 13.484 8.594 1 98.75 240 LEU A C 1
ATOM 1814 O O . LEU A 1 240 ? 10.914 14.711 8.664 1 98.75 240 LEU A O 1
ATOM 1818 N N . MET A 1 241 ? 10.289 12.602 9.242 1 98.12 241 MET A N 1
ATOM 1819 C CA . MET A 1 241 ? 9.266 13.109 10.156 1 98.12 241 MET A CA 1
ATOM 1820 C C . MET A 1 241 ? 9.906 13.852 11.328 1 98.12 241 MET A C 1
ATOM 1822 O O . MET A 1 241 ? 9.422 14.914 11.727 1 98.12 241 MET A O 1
ATOM 1826 N N . VAL A 1 242 ? 10.93 13.297 11.836 1 97.94 242 VAL A N 1
ATOM 1827 C CA . VAL A 1 242 ? 11.648 13.93 12.93 1 97.94 242 VAL A CA 1
ATOM 1828 C C . VAL A 1 242 ? 12.203 15.281 12.484 1 97.94 242 VAL A C 1
ATOM 1830 O O . VAL A 1 242 ? 12.102 16.266 13.211 1 97.94 242 VAL A O 1
ATOM 1833 N N . ALA A 1 243 ? 12.766 15.32 11.289 1 97.56 243 ALA A N 1
ATOM 1834 C CA . ALA A 1 243 ? 13.281 16.578 10.75 1 97.56 243 ALA A CA 1
ATOM 1835 C C . ALA A 1 243 ? 12.156 17.594 10.562 1 97.56 243 ALA A C 1
ATOM 1837 O O . ALA A 1 243 ? 12.328 18.781 10.867 1 97.56 243 ALA A O 1
ATOM 1838 N N . CYS A 1 244 ? 11.039 17.141 10.102 1 97.25 244 CYS A N 1
ATOM 1839 C CA . CYS A 1 244 ? 9.891 18.016 9.898 1 97.25 244 CYS A CA 1
ATOM 1840 C C . CYS A 1 244 ? 9.422 18.625 11.219 1 97.25 244 CYS A C 1
ATOM 1842 O O . CYS A 1 244 ? 9.227 19.828 11.32 1 97.25 244 CYS A O 1
ATOM 1844 N N . ILE A 1 245 ? 9.32 17.75 12.219 1 96.62 245 ILE A N 1
ATOM 1845 C CA . ILE A 1 245 ? 8.906 18.203 13.539 1 96.62 245 ILE A CA 1
ATOM 1846 C C . ILE A 1 245 ? 9.953 19.172 14.109 1 96.62 245 ILE A C 1
ATOM 1848 O O . ILE A 1 245 ? 9.609 20.172 14.734 1 96.62 245 ILE A O 1
ATOM 1852 N N . GLY A 1 246 ? 11.211 18.859 13.898 1 94.5 246 GLY A N 1
ATOM 1853 C CA . GLY A 1 246 ? 12.289 19.734 14.352 1 94.5 246 GLY A CA 1
ATOM 1854 C C . GLY A 1 246 ? 12.211 21.125 13.773 1 94.5 246 GLY A C 1
ATOM 1855 O O . GLY A 1 246 ? 12.359 22.109 14.492 1 94.5 246 GLY A O 1
ATOM 1856 N N . VAL A 1 247 ? 11.953 21.234 12.523 1 93.5 247 VAL A N 1
ATOM 1857 C CA . VAL A 1 247 ? 11.844 22.547 11.883 1 93.5 247 VAL A CA 1
ATOM 1858 C C . VAL A 1 247 ? 10.594 23.266 12.383 1 93.5 247 VAL A C 1
ATOM 1860 O O . VAL A 1 247 ? 10.602 24.484 12.57 1 93.5 247 VAL A O 1
ATOM 1863 N N . LEU A 1 248 ? 9.562 22.516 12.609 1 93.31 248 LEU A N 1
ATOM 1864 C CA . LEU A 1 248 ? 8.344 23.109 13.148 1 93.31 248 LEU A CA 1
ATOM 1865 C C . LEU A 1 248 ? 8.586 23.719 14.523 1 93.31 248 LEU A C 1
ATOM 1867 O O . LEU A 1 248 ? 8.148 24.828 14.797 1 93.31 248 LEU A O 1
ATOM 1871 N N . VAL A 1 249 ? 9.258 23.016 15.352 1 91.06 249 VAL A N 1
ATOM 1872 C CA . VAL A 1 249 ? 9.562 23.5 16.688 1 91.06 249 VAL A CA 1
ATOM 1873 C C . VAL A 1 249 ? 10.43 24.75 16.594 1 91.06 249 VAL A C 1
ATOM 1875 O O . VAL A 1 249 ? 10.234 25.719 17.344 1 91.06 249 VAL A O 1
ATOM 1878 N N . MET A 1 250 ? 11.344 24.719 15.719 1 84.88 250 MET A N 1
ATOM 1879 C CA . MET A 1 250 ? 12.188 25.891 15.492 1 84.88 250 MET A CA 1
ATOM 1880 C C . MET A 1 250 ? 11.359 27.094 15.055 1 84.88 250 MET A C 1
ATOM 1882 O O . MET A 1 250 ? 11.555 28.203 15.547 1 84.88 250 MET A O 1
ATOM 1886 N N . MET A 1 251 ? 10.523 26.906 14.188 1 86.44 251 MET A N 1
ATOM 1887 C CA . MET A 1 251 ? 9.648 27.969 13.703 1 86.44 251 MET A CA 1
ATOM 1888 C C . MET A 1 251 ? 8.773 28.516 14.828 1 86.44 251 MET A C 1
ATOM 1890 O O . MET A 1 251 ? 8.641 29.734 14.984 1 86.44 251 MET A O 1
ATOM 1894 N N . LEU A 1 252 ? 8.219 27.672 15.633 1 85.44 252 LEU A N 1
ATOM 1895 C CA . LEU A 1 252 ? 7.352 28.078 16.734 1 85.44 252 LEU A CA 1
ATOM 1896 C C . LEU A 1 252 ? 8.141 28.828 17.797 1 85.44 252 LEU A C 1
ATOM 1898 O O . LEU A 1 252 ? 7.641 29.781 18.406 1 85.44 252 LEU A O 1
ATOM 1902 N N . SER A 1 253 ? 9.344 28.438 18.047 1 82.06 253 SER A N 1
ATOM 1903 C CA . SER A 1 253 ? 10.188 29.094 19.031 1 82.06 253 SER A CA 1
ATOM 1904 C C . SER A 1 253 ? 10.531 30.516 18.625 1 82.06 253 SER A C 1
ATOM 1906 O O . SER A 1 253 ? 10.609 31.406 19.469 1 82.06 253 SER A O 1
ATOM 1908 N N . ILE A 1 254 ? 10.688 30.703 17.406 1 76.75 254 ILE A N 1
ATOM 1909 C CA . ILE A 1 254 ? 11 32.031 16.906 1 76.75 254 ILE A CA 1
ATOM 1910 C C . ILE A 1 254 ? 9.781 32.938 17.031 1 76.75 254 ILE A C 1
ATOM 1912 O O . ILE A 1 254 ? 9.906 34.094 17.438 1 76.75 254 ILE A O 1
ATOM 1916 N N . ILE A 1 255 ? 8.664 32.406 16.719 1 77.56 255 ILE A N 1
ATOM 1917 C CA . ILE A 1 255 ? 7.43 33.188 16.812 1 77.56 255 ILE A CA 1
ATOM 1918 C C . ILE A 1 255 ? 7.18 33.594 18.266 1 77.56 255 ILE A C 1
ATOM 1920 O O . ILE A 1 255 ? 6.812 34.719 18.547 1 77.56 255 ILE A O 1
ATOM 1924 N N . VAL A 1 256 ? 7.422 32.688 19.156 1 78 256 VAL A N 1
ATOM 1925 C CA . VAL A 1 256 ? 7.188 32.938 20.578 1 78 256 VAL A CA 1
ATOM 1926 C C . VAL A 1 256 ? 8.18 34 21.078 1 78 256 VAL A C 1
ATOM 1928 O O . VAL A 1 256 ? 7.812 34.906 21.844 1 78 256 VAL A O 1
ATOM 1931 N N . LEU A 1 257 ? 9.359 33.969 20.688 1 71.5 257 LEU A N 1
ATOM 1932 C CA . LEU A 1 257 ? 10.383 34.906 21.109 1 71.5 257 LEU A CA 1
ATOM 1933 C C . LEU A 1 257 ? 10.078 36.312 20.578 1 71.5 257 LEU A C 1
ATOM 1935 O O . LEU A 1 257 ? 10.281 37.312 21.281 1 71.5 257 LEU A O 1
ATOM 1939 N N . ASP A 1 258 ? 9.625 36.344 19.391 1 71.06 258 ASP A N 1
ATOM 1940 C CA . ASP A 1 258 ? 9.25 37.625 18.797 1 71.06 258 ASP A CA 1
ATOM 1941 C C . ASP A 1 258 ? 8.102 38.281 19.562 1 71.06 258 ASP A C 1
ATOM 1943 O O . ASP A 1 258 ? 8.094 39.5 19.781 1 71.06 258 ASP A O 1
ATOM 1947 N N . HIS A 1 259 ? 7.238 37.469 20.016 1 73.38 259 HIS A N 1
ATOM 1948 C CA . HIS A 1 259 ? 6.098 37.969 20.766 1 73.38 259 HIS A CA 1
ATOM 1949 C C . HIS A 1 259 ? 6.52 38.469 22.141 1 73.38 259 HIS A C 1
ATOM 1951 O O . HIS A 1 259 ? 5.984 39.438 22.656 1 73.38 259 HIS A O 1
ATOM 1957 N N . LEU A 1 260 ? 7.457 37.906 22.766 1 68.19 260 LEU A N 1
ATOM 1958 C CA . LEU A 1 260 ? 7.93 38.281 24.094 1 68.19 260 LEU A CA 1
ATOM 1959 C C . LEU A 1 260 ? 8.742 39.594 24.031 1 68.19 260 LEU A C 1
ATOM 1961 O O . LEU A 1 260 ? 8.734 40.375 24.984 1 68.19 260 LEU A O 1
ATOM 1965 N N . THR A 1 261 ? 9.375 39.875 22.953 1 63.31 261 THR A N 1
ATOM 1966 C CA . THR A 1 261 ? 10.211 41.062 22.828 1 63.31 261 THR A CA 1
ATOM 1967 C C . THR A 1 261 ? 9.375 42.281 22.391 1 63.31 261 THR A C 1
ATOM 1969 O O . THR A 1 261 ? 9.727 43.406 22.688 1 63.31 261 THR A O 1
ATOM 1972 N N . ASP A 1 262 ? 8.367 42.062 21.703 1 61.5 262 ASP A N 1
ATOM 1973 C CA . ASP A 1 262 ? 7.492 43.156 21.312 1 61.5 262 ASP A CA 1
ATOM 1974 C C . ASP A 1 262 ? 6.699 43.688 22.516 1 61.5 262 ASP A C 1
ATOM 1976 O O . ASP A 1 262 ? 6.332 44.844 22.562 1 61.5 262 ASP A O 1
ATOM 1980 N N . ASN A 1 263 ? 6.441 42.875 23.438 1 56.41 263 ASN A N 1
ATOM 1981 C CA . ASN A 1 263 ? 5.688 43.312 24.609 1 56.41 263 ASN A CA 1
ATOM 1982 C C . ASN A 1 263 ? 6.59 43.969 25.641 1 56.41 263 ASN A C 1
ATOM 1984 O O . ASN A 1 263 ? 6.121 44.406 26.703 1 56.41 263 ASN A O 1
ATOM 1988 N N . ASN A 1 264 ? 7.844 44.125 25.547 1 45.53 264 ASN A N 1
ATOM 1989 C CA . ASN A 1 264 ? 8.68 44.969 26.422 1 45.53 264 ASN A CA 1
ATOM 1990 C C . ASN A 1 264 ? 9.156 46.219 25.703 1 45.53 264 ASN A C 1
ATOM 1992 O O . ASN A 1 264 ? 9.531 46.188 24.531 1 45.53 264 ASN A O 1
ATOM 1996 N N . MET B 1 1 ? -23.359 50.375 21.328 1 24.67 1 MET B N 1
ATOM 1997 C CA . MET B 1 1 ? -23.609 50.031 19.938 1 24.67 1 MET B CA 1
ATOM 1998 C C . MET B 1 1 ? -23.609 48.531 19.719 1 24.67 1 MET B C 1
ATOM 2000 O O . MET B 1 1 ? -22.625 47.875 20.047 1 24.67 1 MET B O 1
ATOM 2004 N N . ARG B 1 2 ? -24.844 47.906 19.875 1 30.42 2 ARG B N 1
ATOM 2005 C CA . ARG B 1 2 ? -25.188 46.469 19.781 1 30.42 2 ARG B CA 1
ATOM 2006 C C . ARG B 1 2 ? -24.953 45.969 18.375 1 30.42 2 ARG B C 1
ATOM 2008 O O . ARG B 1 2 ? -25.484 46.5 17.406 1 30.42 2 ARG B O 1
ATOM 2015 N N . PHE B 1 3 ? -23.781 45.594 18.078 1 37.78 3 PHE B N 1
ATOM 2016 C CA . PHE B 1 3 ? -23.469 44.969 16.797 1 37.78 3 PHE B CA 1
ATOM 2017 C C . PHE B 1 3 ? -24.406 43.781 16.531 1 37.78 3 PHE B C 1
ATOM 2019 O O . PHE B 1 3 ? -24.359 42.781 17.25 1 37.78 3 PHE B O 1
ATOM 2026 N N . THR B 1 4 ? -25.672 44.031 16.188 1 36.09 4 THR B N 1
ATOM 2027 C CA . THR B 1 4 ? -26.672 43.062 15.711 1 36.09 4 THR B CA 1
ATOM 2028 C C . THR B 1 4 ? -26.188 42.375 14.445 1 36.09 4 THR B C 1
ATOM 2030 O O . THR B 1 4 ? -26.062 43 13.391 1 36.09 4 THR B O 1
ATOM 2033 N N . ILE B 1 5 ? -25.344 41.5 14.461 1 42.97 5 ILE B N 1
ATOM 2034 C CA . ILE B 1 5 ? -25.078 40.75 13.25 1 42.97 5 ILE B CA 1
ATOM 2035 C C . ILE B 1 5 ? -26.344 40 12.812 1 42.97 5 ILE B C 1
ATOM 2037 O O . ILE B 1 5 ? -26.891 39.219 13.578 1 42.97 5 ILE B O 1
ATOM 2041 N N . PRO B 1 6 ? -27.078 40.438 11.781 1 41.41 6 PRO B N 1
ATOM 2042 C CA . PRO B 1 6 ? -28.328 39.812 11.312 1 41.41 6 PRO B CA 1
ATOM 2043 C C . PRO B 1 6 ? -28.219 38.312 11.188 1 41.41 6 PRO B C 1
ATOM 2045 O O . PRO B 1 6 ? -27.156 37.781 10.891 1 41.41 6 PRO B O 1
ATOM 2048 N N . VAL B 1 7 ? -29.078 37.562 11.828 1 47.62 7 VAL B N 1
ATOM 2049 C CA . VAL B 1 7 ? -29.312 36.094 11.812 1 47.62 7 VAL B CA 1
ATOM 2050 C C . VAL B 1 7 ? -29.078 35.562 10.414 1 47.62 7 VAL B C 1
ATOM 2052 O O . VAL B 1 7 ? -28.609 34.438 10.25 1 47.62 7 VAL B O 1
ATOM 2055 N N . SER B 1 8 ? -29.484 36.281 9.438 1 49.72 8 SER B N 1
ATOM 2056 C CA . SER B 1 8 ? -29.359 35.875 8.039 1 49.72 8 SER B CA 1
ATOM 2057 C C . SER B 1 8 ? -27.922 35.531 7.703 1 49.72 8 SER B C 1
ATOM 2059 O O . SER B 1 8 ? -27.672 34.719 6.812 1 49.72 8 SER B O 1
ATOM 2061 N N . ARG B 1 9 ? -27.062 36.062 8.359 1 46.06 9 ARG B N 1
ATOM 2062 C CA . ARG B 1 9 ? -25.672 35.781 8.008 1 46.06 9 ARG B CA 1
ATOM 2063 C C . ARG B 1 9 ? -25.203 34.469 8.578 1 46.06 9 ARG B C 1
ATOM 2065 O O . ARG B 1 9 ? -24.188 33.906 8.148 1 46.06 9 ARG B O 1
ATOM 2072 N N . PHE B 1 10 ? -25.859 34 9.648 1 46.31 10 PHE B N 1
ATOM 2073 C CA . PHE B 1 10 ? -25.438 32.75 10.273 1 46.31 10 PHE B CA 1
ATOM 2074 C C . PHE B 1 10 ? -26.078 31.562 9.586 1 46.31 10 PHE B C 1
ATOM 2076 O O . PHE B 1 10 ? -25.641 30.422 9.766 1 46.31 10 PHE B O 1
ATOM 2083 N N . ILE B 1 11 ? -27.266 31.75 8.898 1 48.72 11 ILE B N 1
ATOM 2084 C CA . ILE B 1 11 ? -28 30.719 8.18 1 48.72 11 ILE B CA 1
ATOM 2085 C C . ILE B 1 11 ? -27.031 29.906 7.316 1 48.72 11 ILE B C 1
ATOM 2087 O O . ILE B 1 11 ? -27.109 28.672 7.277 1 48.72 11 ILE B O 1
ATOM 2091 N N . PRO B 1 12 ? -26.188 30.531 6.691 1 48.88 12 PRO B N 1
ATOM 2092 C CA . PRO B 1 12 ? -25.328 29.703 5.844 1 48.88 12 PRO B CA 1
ATOM 2093 C C . PRO B 1 12 ? -24.438 28.734 6.648 1 48.88 12 PRO B C 1
ATOM 2095 O O . PRO B 1 12 ? -24.078 27.672 6.156 1 48.88 12 PRO B O 1
ATOM 2098 N N . PHE B 1 13 ? -24.234 29.109 7.945 1 54.28 13 PHE B N 1
ATOM 2099 C CA . PHE B 1 13 ? -23.359 28.234 8.711 1 54.28 13 PHE B CA 1
ATOM 2100 C C . PHE B 1 13 ? -24.109 26.969 9.133 1 54.28 13 PHE B C 1
ATOM 2102 O O . PHE B 1 13 ? -23.5 25.891 9.25 1 54.28 13 PHE B O 1
ATOM 2109 N N . LEU B 1 14 ? -25.484 27.125 9.602 1 54.34 14 LEU B N 1
ATOM 2110 C CA . LEU B 1 14 ? -26.266 25.953 9.93 1 54.34 14 LEU B CA 1
ATOM 2111 C C . LEU B 1 14 ? -26.25 24.938 8.789 1 54.34 14 LEU B C 1
ATOM 2113 O O . LEU B 1 14 ? -26.125 23.734 9.016 1 54.34 14 LEU B O 1
ATOM 2117 N N . SER B 1 15 ? -26.328 25.469 7.684 1 66.56 15 SER B N 1
ATOM 2118 C CA . SER B 1 15 ? -26.344 24.625 6.496 1 66.56 15 SER B CA 1
ATOM 2119 C C . SER B 1 15 ? -24.969 24.031 6.223 1 66.56 15 SER B C 1
ATOM 2121 O O . SER B 1 15 ? -24.844 22.891 5.773 1 66.56 15 SER B O 1
ATOM 2123 N N . TYR B 1 16 ? -24.125 24.688 7.039 1 78.62 16 TYR B N 1
ATOM 2124 C CA . TYR B 1 16 ? -22.75 24.297 6.715 1 78.62 16 TYR B CA 1
ATOM 2125 C C . TYR B 1 16 ? -22.359 23.031 7.492 1 78.62 16 TYR B C 1
ATOM 2127 O O . TYR B 1 16 ? -21.875 22.062 6.906 1 78.62 16 TYR B O 1
ATOM 2135 N N . HIS B 1 17 ? -22.766 23.016 8.812 1 81.75 17 HIS B N 1
ATOM 2136 C CA . HIS B 1 17 ? -22.359 21.859 9.609 1 81.75 17 HIS B CA 1
ATOM 2137 C C . HIS B 1 17 ? -23.156 20.625 9.219 1 81.75 17 HIS B C 1
ATOM 2139 O O . HIS B 1 17 ? -22.625 19.516 9.227 1 81.75 17 HIS B O 1
ATOM 2145 N N . HIS B 1 18 ? -24.375 20.859 8.828 1 86.5 18 HIS B N 1
ATOM 2146 C CA . HIS B 1 18 ? -25.172 19.719 8.375 1 86.5 18 HIS B CA 1
ATOM 2147 C C . HIS B 1 18 ? -24.625 19.141 7.082 1 86.5 18 HIS B C 1
ATOM 2149 O O . HIS B 1 18 ? -24.672 17.938 6.867 1 86.5 18 HIS B O 1
ATOM 2155 N N . SER B 1 19 ? -24.141 19.984 6.27 1 91.75 19 SER B N 1
ATOM 2156 C CA . SER B 1 19 ? -23.531 19.5 5.035 1 91.75 19 SER B CA 1
ATOM 2157 C C . SER B 1 19 ? -22.281 18.672 5.32 1 91.75 19 SER B C 1
ATOM 2159 O O . SER B 1 19 ? -22.047 17.656 4.664 1 91.75 19 SER B O 1
ATOM 2161 N N . LEU B 1 20 ? -21.547 19.016 6.297 1 94.19 20 LEU B N 1
ATOM 2162 C CA . LEU B 1 20 ? -20.328 18.281 6.648 1 94.19 20 LEU B CA 1
ATOM 2163 C C . LEU B 1 20 ? -20.672 16.922 7.266 1 94.19 20 LEU B C 1
ATOM 2165 O O . LEU B 1 20 ? -19.984 15.938 7.012 1 94.19 20 LEU B O 1
ATOM 2169 N N . ILE B 1 21 ? -21.688 16.906 8.039 1 95.25 21 ILE B N 1
ATOM 2170 C CA . ILE B 1 21 ? -22.141 15.648 8.609 1 95.25 21 ILE B CA 1
ATOM 2171 C C . ILE B 1 21 ? -22.594 14.711 7.492 1 95.25 21 ILE B C 1
ATOM 2173 O O . ILE B 1 21 ? -22.234 13.531 7.484 1 95.25 21 ILE B O 1
ATOM 2177 N N . ALA B 1 22 ? -23.312 15.305 6.59 1 97 22 ALA B N 1
ATOM 2178 C CA . ALA B 1 22 ? -23.797 14.5 5.473 1 97 22 ALA B CA 1
ATOM 2179 C C . ALA B 1 22 ? -22.641 13.93 4.664 1 97 22 ALA B C 1
ATOM 2181 O O . ALA B 1 22 ? -22.672 12.758 4.266 1 97 22 ALA B O 1
ATOM 2182 N N . VAL B 1 23 ? -21.672 14.727 4.367 1 98.06 23 VAL B N 1
ATOM 2183 C CA . VAL B 1 23 ? -20.5 14.289 3.619 1 98.06 23 VAL B CA 1
ATOM 2184 C C . VAL B 1 23 ? -19.797 13.164 4.371 1 98.06 23 VAL B C 1
ATOM 2186 O O . VAL B 1 23 ? -19.422 12.156 3.777 1 98.06 23 VAL B O 1
ATOM 2189 N N . THR B 1 24 ? -19.703 13.289 5.648 1 98.5 24 THR B N 1
ATOM 2190 C CA . THR B 1 24 ? -19.031 12.289 6.469 1 98.5 24 THR B CA 1
ATOM 2191 C C . THR B 1 24 ? -19.844 10.992 6.523 1 98.5 24 THR B C 1
ATOM 2193 O O . THR B 1 24 ? -19.281 9.898 6.422 1 98.5 24 THR B O 1
ATOM 2196 N N . ILE B 1 25 ? -21.125 11.117 6.672 1 98.5 25 ILE B N 1
ATOM 2197 C CA . ILE B 1 25 ? -21.984 9.938 6.719 1 98.5 25 ILE B CA 1
ATOM 2198 C C . ILE B 1 25 ? -21.891 9.18 5.398 1 98.5 25 ILE B C 1
ATOM 2200 O O . ILE B 1 25 ? -21.859 7.945 5.387 1 98.5 25 ILE B O 1
ATOM 2204 N N . THR B 1 26 ? -21.859 9.922 4.344 1 98.75 26 THR B N 1
ATOM 2205 C CA . THR B 1 26 ? -21.719 9.273 3.043 1 98.75 26 THR B CA 1
ATOM 2206 C C . THR B 1 26 ? -20.422 8.469 2.967 1 98.75 26 THR B C 1
ATOM 2208 O O . THR B 1 26 ? -20.422 7.344 2.463 1 98.75 26 THR B O 1
ATOM 2211 N N . ALA B 1 27 ? -19.344 9 3.428 1 98.88 27 ALA B N 1
ATOM 2212 C CA . ALA B 1 27 ? -18.078 8.281 3.453 1 98.88 27 ALA B CA 1
ATOM 2213 C C . ALA B 1 27 ? -18.188 7.004 4.281 1 98.88 27 ALA B C 1
ATOM 2215 O O . ALA B 1 27 ? -17.734 5.941 3.857 1 98.88 27 ALA B O 1
ATOM 2216 N N . ILE B 1 28 ? -18.844 7.082 5.398 1 98.81 28 ILE B N 1
ATOM 2217 C CA . ILE B 1 28 ? -19 5.941 6.301 1 98.81 28 ILE B CA 1
ATOM 2218 C C . ILE B 1 28 ? -19.844 4.859 5.621 1 98.81 28 ILE B C 1
ATOM 2220 O O . ILE B 1 28 ? -19.5 3.674 5.699 1 98.81 28 ILE B O 1
ATOM 2224 N N . VAL B 1 29 ? -20.844 5.297 4.977 1 98.56 29 VAL B N 1
ATOM 2225 C CA . VAL B 1 29 ? -21.719 4.352 4.309 1 98.56 29 VAL B CA 1
ATOM 2226 C C . VAL B 1 29 ? -20.969 3.641 3.186 1 98.56 29 VAL B C 1
ATOM 2228 O O . VAL B 1 29 ? -21.062 2.42 3.041 1 98.56 29 VAL B O 1
ATOM 2231 N N . LEU B 1 30 ? -20.234 4.367 2.387 1 98.56 30 LEU B N 1
ATOM 2232 C CA . LEU B 1 30 ? -19.453 3.771 1.308 1 98.56 30 LEU B CA 1
ATOM 2233 C C . LEU B 1 30 ? -18.484 2.729 1.851 1 98.56 30 LEU B C 1
ATOM 2235 O O . LEU B 1 30 ? -18.391 1.618 1.321 1 98.56 30 LEU B O 1
ATOM 2239 N N . LEU B 1 31 ? -17.828 3.037 2.908 1 98.69 31 LEU B N 1
ATOM 2240 C CA . LEU B 1 31 ? -16.859 2.113 3.488 1 98.69 31 LEU B CA 1
ATOM 2241 C C . LEU B 1 31 ? -17.562 0.897 4.086 1 98.69 31 LEU B C 1
ATOM 2243 O O . LEU B 1 31 ? -17.047 -0.22 4.008 1 98.69 31 LEU B O 1
ATOM 2247 N N . SER B 1 32 ? -18.75 1.112 4.645 1 98 32 SER B N 1
ATOM 2248 C CA . SER B 1 32 ? -19.484 0.006 5.234 1 98 32 SER B CA 1
ATOM 2249 C C . SER B 1 32 ? -19.984 -0.955 4.16 1 98 32 SER B C 1
ATOM 2251 O O . SER B 1 32 ? -19.953 -2.174 4.348 1 98 32 SER B O 1
ATOM 2253 N N . ILE B 1 33 ? -20.453 -0.396 3.086 1 96.69 33 ILE B N 1
ATOM 2254 C CA . ILE B 1 33 ? -20.875 -1.229 1.965 1 96.69 33 ILE B CA 1
ATOM 2255 C C . ILE B 1 33 ? -19.688 -2.01 1.421 1 96.69 33 ILE B C 1
ATOM 2257 O O . ILE B 1 33 ? -19.797 -3.199 1.117 1 96.69 33 ILE B O 1
ATOM 2261 N N . MET B 1 34 ? -18.547 -1.414 1.295 1 97 34 MET B N 1
ATOM 2262 C CA . MET B 1 34 ? -17.344 -2.062 0.801 1 97 34 MET B CA 1
ATOM 2263 C C . MET B 1 34 ? -16.938 -3.217 1.712 1 97 34 MET B C 1
ATOM 2265 O O . MET B 1 34 ? -16.562 -4.289 1.232 1 97 34 MET B O 1
ATOM 2269 N N . LEU B 1 35 ? -17.047 -3.033 3.037 1 96.62 35 LEU B N 1
ATOM 2270 C CA . LEU B 1 35 ? -16.688 -4.07 4 1 96.62 35 LEU B CA 1
ATOM 2271 C C . LEU B 1 35 ? -17.641 -5.266 3.887 1 96.62 35 LEU B C 1
ATOM 2273 O O . LEU B 1 35 ? -17.219 -6.406 4.113 1 96.62 35 LEU B O 1
ATOM 2277 N N . GLY B 1 36 ? -18.812 -5.008 3.533 1 94.75 36 GLY B N 1
ATOM 2278 C CA . GLY B 1 36 ? -19.797 -6.066 3.41 1 94.75 36 GLY B CA 1
ATOM 2279 C C . GLY B 1 36 ? -19.906 -6.629 2.006 1 94.75 36 GLY B C 1
ATOM 2280 O O . GLY B 1 36 ? -20.844 -7.355 1.688 1 94.75 36 GLY B O 1
ATOM 2281 N N . GLY B 1 37 ? -18.969 -6.324 1.158 1 94.69 37 GLY B N 1
ATOM 2282 C CA . GLY B 1 37 ? -19.016 -6.809 -0.213 1 94.69 37 GLY B CA 1
ATOM 2283 C C . GLY B 1 37 ? -18.875 -8.312 -0.32 1 94.69 37 GLY B C 1
ATOM 2284 O O . GLY B 1 37 ? -18.516 -8.977 0.655 1 94.69 37 GLY B O 1
ATOM 2285 N N . CYS B 1 38 ? -19.188 -8.844 -1.541 1 93.44 38 CYS B N 1
ATOM 2286 C CA . CYS B 1 38 ? -19.141 -10.273 -1.843 1 93.44 38 CYS B CA 1
ATOM 2287 C C . CYS B 1 38 ? -20.031 -11.055 -0.892 1 93.44 38 CYS B C 1
ATOM 2289 O O . CYS B 1 38 ? -19.594 -12.039 -0.288 1 93.44 38 CYS B O 1
ATOM 2291 N N . SER B 1 39 ? -21.219 -10.578 -0.729 1 89.25 39 SER B N 1
ATOM 2292 C CA . SER B 1 39 ? -22.25 -11.266 0.057 1 89.25 39 SER B CA 1
ATOM 2293 C C . SER B 1 39 ? -23.391 -11.75 -0.826 1 89.25 39 SER B C 1
ATOM 2295 O O . SER B 1 39 ? -23.438 -11.453 -2.02 1 89.25 39 SER B O 1
ATOM 2297 N N . SER B 1 40 ? -24.266 -12.562 -0.231 1 83.62 40 SER B N 1
ATOM 2298 C CA . SER B 1 40 ? -25.312 -13.25 -0.974 1 83.62 40 SER B CA 1
ATOM 2299 C C . SER B 1 40 ? -26.344 -12.258 -1.519 1 83.62 40 SER B C 1
ATOM 2301 O O . SER B 1 40 ? -27.109 -12.594 -2.422 1 8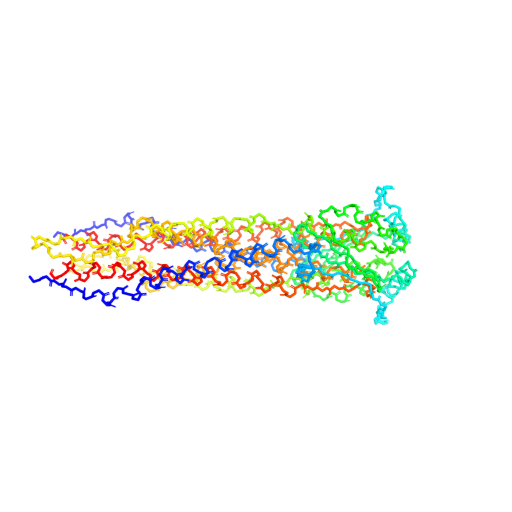3.62 40 SER B O 1
ATOM 2303 N N . TYR B 1 41 ? -26.266 -11.086 -1.043 1 81.38 41 TYR B N 1
ATOM 2304 C CA . TYR B 1 41 ? -27.141 -10.07 -1.621 1 81.38 41 TYR B CA 1
ATOM 2305 C C . TYR B 1 41 ? -26.641 -9.641 -2.996 1 81.38 41 TYR B C 1
ATOM 2307 O O . TYR B 1 41 ? -25.469 -9.305 -3.162 1 81.38 41 TYR B O 1
ATOM 2315 N N . SER B 1 42 ? -27.5 -9.734 -4.004 1 76.31 42 SER B N 1
ATOM 2316 C CA . SER B 1 42 ? -27.156 -9.602 -5.414 1 76.31 42 SER B CA 1
ATOM 2317 C C . SER B 1 42 ? -26.406 -8.305 -5.68 1 76.31 42 SER B C 1
ATOM 2319 O O . SER B 1 42 ? -25.422 -8.281 -6.438 1 76.31 42 SER B O 1
ATOM 2321 N N . ALA B 1 43 ? -26.828 -7.258 -5.02 1 81.5 43 ALA B N 1
ATOM 2322 C CA . ALA B 1 43 ? -26.172 -5.977 -5.27 1 81.5 43 ALA B CA 1
ATOM 2323 C C . ALA B 1 43 ? -24.766 -5.957 -4.699 1 81.5 43 ALA B C 1
ATOM 2325 O O . ALA B 1 43 ? -23.891 -5.246 -5.203 1 81.5 43 ALA B O 1
ATOM 2326 N N . LEU B 1 44 ? -24.422 -6.836 -3.828 1 90.88 44 LEU B N 1
ATOM 2327 C CA . LEU B 1 44 ? -23.141 -6.77 -3.123 1 90.88 44 LEU B CA 1
ATOM 2328 C C . LEU B 1 44 ? -22.141 -7.746 -3.723 1 90.88 44 LEU B C 1
ATOM 2330 O O . LEU B 1 44 ? -20.953 -7.672 -3.434 1 90.88 44 LEU B O 1
ATOM 2334 N N . THR B 1 45 ? -22.609 -8.57 -4.613 1 89.12 45 THR B N 1
ATOM 2335 C CA . THR B 1 45 ? -21.719 -9.523 -5.273 1 89.12 45 THR B CA 1
ATOM 2336 C C . THR B 1 45 ? -20.734 -8.797 -6.184 1 89.12 45 THR B C 1
ATOM 2338 O O . THR B 1 45 ? -19.625 -9.281 -6.414 1 89.12 45 THR B O 1
ATOM 2341 N N . ASN B 1 46 ? -21.141 -7.633 -6.621 1 91.94 46 ASN B N 1
ATOM 2342 C CA . ASN B 1 46 ? -20.312 -6.883 -7.551 1 91.94 46 ASN B CA 1
ATOM 2343 C C . ASN B 1 46 ? -19.359 -5.941 -6.82 1 91.94 46 ASN B C 1
ATOM 2345 O O . ASN B 1 46 ? -18.531 -5.273 -7.445 1 91.94 46 ASN B O 1
ATOM 2349 N N . VAL B 1 47 ? -19.453 -5.961 -5.539 1 96.88 47 VAL B N 1
ATOM 2350 C CA . VAL B 1 47 ? -18.5 -5.211 -4.723 1 96.88 47 VAL B CA 1
ATOM 2351 C C . VAL B 1 47 ? -17.406 -6.145 -4.215 1 96.88 47 VAL B C 1
ATOM 2353 O O . VAL B 1 47 ? -17.531 -6.719 -3.129 1 96.88 47 VAL B O 1
ATOM 2356 N N . PHE B 1 48 ? -16.453 -6.324 -5.055 1 97.31 48 PHE B N 1
ATOM 2357 C CA . PHE B 1 48 ? -15.336 -7.195 -4.719 1 97.31 48 PHE B CA 1
ATOM 2358 C C . PHE B 1 48 ? -14.016 -6.449 -4.859 1 97.31 48 PHE B C 1
ATOM 2360 O O . PHE B 1 48 ? -13.953 -5.395 -5.492 1 97.31 48 PHE B O 1
ATOM 2367 N N . ILE B 1 49 ? -13.031 -6.941 -4.207 1 98.31 49 ILE B N 1
ATOM 2368 C CA . ILE B 1 49 ? -11.727 -6.297 -4.215 1 98.31 49 ILE B CA 1
ATOM 2369 C C . ILE B 1 49 ? -10.852 -6.91 -5.309 1 98.31 49 ILE B C 1
ATOM 2371 O O . ILE B 1 49 ? -10.188 -6.191 -6.055 1 98.31 49 ILE B O 1
ATOM 2375 N N . LEU B 1 50 ? -10.883 -8.227 -5.414 1 98.31 50 LEU B N 1
ATOM 2376 C CA . LEU B 1 50 ? -10.125 -8.977 -6.406 1 98.31 50 LEU B CA 1
ATOM 2377 C C . LEU B 1 50 ? -10.969 -10.094 -7.004 1 98.31 50 LEU B C 1
ATOM 2379 O O . LEU B 1 50 ? -11.68 -10.789 -6.277 1 98.31 50 LEU B O 1
ATOM 2383 N N . GLY B 1 51 ? -10.914 -10.195 -8.266 1 97.62 51 GLY B N 1
ATOM 2384 C CA . GLY B 1 51 ? -11.523 -11.305 -8.984 1 97.62 51 GLY B CA 1
ATOM 2385 C C . GLY B 1 51 ? -10.523 -12.148 -9.75 1 97.62 51 GLY B C 1
ATOM 2386 O O . GLY B 1 51 ? -9.562 -11.617 -10.312 1 97.62 51 GLY B O 1
ATOM 2387 N N . LEU B 1 52 ? -10.727 -13.422 -9.727 1 97.12 52 LEU B N 1
ATOM 2388 C CA . LEU B 1 52 ? -9.914 -14.367 -10.484 1 97.12 52 LEU B CA 1
ATOM 2389 C C . LEU B 1 52 ? -10.789 -15.289 -11.32 1 97.12 52 LEU B C 1
ATOM 2391 O O . LEU B 1 52 ? -11.852 -15.727 -10.867 1 97.12 52 LEU B O 1
ATOM 2395 N N . TYR B 1 53 ? -10.344 -15.586 -12.461 1 95.56 53 TYR B N 1
ATOM 2396 C CA . TYR B 1 53 ? -11.125 -16.516 -13.273 1 95.56 53 TYR B CA 1
ATOM 2397 C C . TYR B 1 53 ? -10.242 -17.234 -14.289 1 95.56 53 TYR B C 1
ATOM 2399 O O . TYR B 1 53 ? -9.18 -16.719 -14.656 1 95.56 53 TYR B O 1
ATOM 2407 N N . TYR B 1 54 ? -10.633 -18.391 -14.695 1 94.62 54 TYR B N 1
ATOM 2408 C CA . TYR B 1 54 ? -9.906 -19.219 -15.656 1 94.62 54 TYR B CA 1
ATOM 2409 C C . TYR B 1 54 ? -10.062 -18.688 -17.078 1 94.62 54 TYR B C 1
ATOM 2411 O O . TYR B 1 54 ? -11.141 -18.219 -17.453 1 94.62 54 TYR B O 1
ATOM 2419 N N . VAL B 1 55 ? -8.945 -18.672 -17.781 1 90.31 55 VAL B N 1
ATOM 2420 C CA . VAL B 1 55 ? -8.984 -18.328 -19.188 1 90.31 55 VAL B CA 1
ATOM 2421 C C . VAL B 1 55 ? -8.141 -19.312 -20 1 90.31 55 VAL B C 1
ATOM 2423 O O . VAL B 1 55 ? -7.258 -19.969 -19.438 1 90.31 55 VAL B O 1
ATOM 2426 N N . ASN B 1 56 ? -8.539 -19.469 -21.297 1 77 56 ASN B N 1
ATOM 2427 C CA . ASN B 1 56 ? -7.75 -20.281 -22.203 1 77 56 ASN B CA 1
ATOM 2428 C C . ASN B 1 56 ? -6.793 -19.422 -23.031 1 77 56 ASN B C 1
ATOM 2430 O O . ASN B 1 56 ? -7.219 -18.703 -23.938 1 77 56 ASN B O 1
ATOM 2434 N N . SER B 1 57 ? -5.848 -18.703 -22.297 1 66.75 57 SER B N 1
ATOM 2435 C CA . SER B 1 57 ? -5.039 -17.859 -23.156 1 66.75 57 SER B CA 1
ATOM 2436 C C . SER B 1 57 ? -3.805 -18.594 -23.656 1 66.75 57 SER B C 1
ATOM 2438 O O . SER B 1 57 ? -3.318 -19.516 -23 1 66.75 57 SER B O 1
ATOM 2440 N N . THR B 1 58 ? -3.547 -18.344 -24.938 1 61.22 58 THR B N 1
ATOM 2441 C CA . THR B 1 58 ? -2.309 -18.812 -25.547 1 61.22 58 THR B CA 1
ATOM 2442 C C . THR B 1 58 ? -1.145 -17.891 -25.203 1 61.22 58 THR B C 1
ATOM 2444 O O . THR B 1 58 ? -1.262 -16.672 -25.312 1 61.22 58 THR B O 1
ATOM 2447 N N . VAL B 1 59 ? -0.307 -18.188 -24.078 1 63.28 59 VAL B N 1
ATOM 2448 C CA . VAL B 1 59 ? 0.879 -17.391 -23.781 1 63.28 59 VAL B CA 1
ATOM 2449 C C . VAL B 1 59 ? 1.783 -17.328 -25 1 63.28 59 VAL B C 1
ATOM 2451 O O . VAL B 1 59 ? 1.884 -18.297 -25.766 1 63.28 59 VAL B O 1
ATOM 2454 N N . SER B 1 60 ? 2.096 -16.094 -25.328 1 57.72 60 SER B N 1
ATOM 2455 C CA . SER B 1 60 ? 2.957 -15.859 -26.484 1 57.72 60 SER B CA 1
ATOM 2456 C C . SER B 1 60 ? 4.195 -16.75 -26.438 1 57.72 60 SER B C 1
ATOM 2458 O O . SER B 1 60 ? 4.676 -17.109 -25.359 1 57.72 60 SER B O 1
ATOM 2460 N N . ASP B 1 61 ? 4.582 -17.375 -27.5 1 56.72 61 ASP B N 1
ATOM 2461 C CA . ASP B 1 61 ? 5.574 -18.359 -27.938 1 56.72 61 ASP B CA 1
ATOM 2462 C C . ASP B 1 61 ? 6.984 -17.906 -27.578 1 56.72 61 ASP B C 1
ATOM 2464 O O . ASP B 1 61 ? 7.945 -18.672 -27.734 1 56.72 61 ASP B O 1
ATOM 2468 N N . SER B 1 62 ? 7.164 -16.703 -26.969 1 60.56 62 SER B N 1
ATOM 2469 C CA . SER B 1 62 ? 8.562 -16.312 -27.078 1 60.56 62 SER B CA 1
ATOM 2470 C C . SER B 1 62 ? 9.398 -16.953 -25.969 1 60.56 62 SER B C 1
ATOM 2472 O O . SER B 1 62 ? 10.609 -17.141 -26.125 1 60.56 62 SER B O 1
ATOM 2474 N N . ASN B 1 63 ? 8.781 -17.406 -24.859 1 73.81 63 ASN B N 1
ATOM 2475 C CA . ASN B 1 63 ? 9.57 -18.062 -23.828 1 73.81 63 ASN B CA 1
ATOM 2476 C C . ASN B 1 63 ? 9.172 -19.531 -23.672 1 73.81 63 ASN B C 1
ATOM 2478 O O . ASN B 1 63 ? 8.102 -19.828 -23.141 1 73.81 63 ASN B O 1
ATOM 2482 N N . PRO B 1 64 ? 10.094 -20.344 -24.203 1 75.88 64 PRO B N 1
ATOM 2483 C CA . PRO B 1 64 ? 9.766 -21.766 -24.203 1 75.88 64 PRO B CA 1
ATOM 2484 C C . PRO B 1 64 ? 9.406 -22.281 -22.797 1 75.88 64 PRO B C 1
ATOM 2486 O O . PRO B 1 64 ? 8.586 -23.188 -22.672 1 75.88 64 PRO B O 1
ATOM 2489 N N . ILE B 1 65 ? 10 -21.734 -21.734 1 76.5 65 ILE B N 1
ATOM 2490 C CA . ILE B 1 65 ? 9.695 -22.156 -20.375 1 76.5 65 ILE B CA 1
ATOM 2491 C C . ILE B 1 65 ? 8.25 -21.812 -20.031 1 76.5 65 ILE B C 1
ATOM 2493 O O . ILE B 1 65 ? 7.496 -22.656 -19.531 1 76.5 65 ILE B O 1
ATOM 2497 N N . GLU B 1 66 ? 7.961 -20.641 -20.359 1 81.25 66 GLU B N 1
ATOM 2498 C CA . GLU B 1 66 ? 6.609 -20.188 -20.078 1 81.25 66 GLU B CA 1
ATOM 2499 C C . GLU B 1 66 ? 5.57 -21 -20.844 1 81.25 66 GLU B C 1
ATOM 2501 O O . GLU B 1 66 ? 4.5 -21.297 -20.312 1 81.25 66 GLU B O 1
ATOM 2506 N N . ARG B 1 67 ? 5.961 -21.375 -22.031 1 84.5 67 ARG B N 1
ATOM 2507 C CA . ARG B 1 67 ? 5.02 -22.172 -22.828 1 84.5 67 ARG B CA 1
ATOM 2508 C C . ARG B 1 67 ? 4.809 -23.547 -22.219 1 84.5 67 ARG B C 1
ATOM 2510 O O . ARG B 1 67 ? 3.676 -24.031 -22.141 1 84.5 67 ARG B O 1
ATOM 2517 N N . ASN B 1 68 ? 5.891 -24.172 -21.812 1 85.06 68 ASN B N 1
ATOM 2518 C CA . ASN B 1 68 ? 5.801 -25.5 -21.234 1 85.06 68 ASN B CA 1
ATOM 2519 C C . ASN B 1 68 ? 4.945 -25.516 -19.969 1 85.06 68 ASN B C 1
ATOM 2521 O O . ASN B 1 68 ? 4.074 -26.375 -19.812 1 85.06 68 ASN B O 1
ATOM 2525 N N . ILE B 1 69 ? 5.168 -24.547 -19.125 1 87.94 69 ILE B N 1
ATOM 2526 C CA . ILE B 1 69 ? 4.41 -24.484 -17.875 1 87.94 69 ILE B CA 1
ATOM 2527 C C . ILE B 1 69 ? 2.951 -24.141 -18.172 1 87.94 69 ILE B C 1
ATOM 2529 O O . ILE B 1 69 ? 2.035 -24.719 -17.578 1 87.94 69 ILE B O 1
ATOM 2533 N N . SER B 1 70 ? 2.756 -23.203 -19.031 1 89.81 70 SER B N 1
ATOM 2534 C CA . SER B 1 70 ? 1.403 -22.812 -19.422 1 89.81 70 SER B CA 1
ATOM 2535 C C . SER B 1 70 ? 0.598 -24 -19.922 1 89.81 70 SER B C 1
ATOM 2537 O O . SER B 1 70 ? -0.553 -24.188 -19.516 1 89.81 70 SER B O 1
ATOM 2539 N N . ASP B 1 71 ? 1.215 -24.844 -20.766 1 90.06 71 ASP B N 1
ATOM 2540 C CA . ASP B 1 71 ? 0.538 -26.016 -21.328 1 90.06 71 ASP B CA 1
ATOM 2541 C C . ASP B 1 71 ? 0.229 -27.047 -20.234 1 90.06 71 ASP B C 1
ATOM 2543 O O . ASP B 1 71 ? -0.825 -27.688 -20.25 1 90.06 71 ASP B O 1
ATOM 2547 N N . THR B 1 72 ? 1.159 -27.188 -19.375 1 89.5 72 THR B N 1
ATOM 2548 C CA . THR B 1 72 ? 0.953 -28.109 -18.266 1 89.5 72 THR B CA 1
ATOM 2549 C C . THR B 1 72 ? -0.228 -27.688 -17.406 1 89.5 72 THR B C 1
ATOM 2551 O O . THR B 1 72 ? -1.082 -28.5 -17.062 1 89.5 72 THR B O 1
ATOM 2554 N N . LEU B 1 73 ? -0.278 -26.406 -17.062 1 90.75 73 LEU B N 1
ATOM 2555 C CA . LEU B 1 73 ? -1.367 -25.891 -16.25 1 90.75 73 LEU B CA 1
ATOM 2556 C C . LEU B 1 73 ? -2.688 -25.922 -17 1 90.75 73 LEU B C 1
ATOM 2558 O O . LEU B 1 73 ? -3.744 -26.172 -16.422 1 90.75 73 LEU B O 1
ATOM 2562 N N . ARG B 1 74 ? -2.59 -25.688 -18.281 1 91.62 74 ARG B N 1
ATOM 2563 C CA . ARG B 1 74 ? -3.789 -25.781 -19.109 1 91.62 74 ARG B CA 1
ATOM 2564 C C . ARG B 1 74 ? -4.367 -27.188 -19.094 1 91.62 74 ARG B C 1
ATOM 2566 O O . ARG B 1 74 ? -5.586 -27.359 -19.031 1 91.62 74 ARG B O 1
ATOM 2573 N N . SER B 1 75 ? -3.463 -28.109 -19.172 1 90.88 75 SER B N 1
ATOM 2574 C CA . SER B 1 75 ? -3.887 -29.516 -19.141 1 90.88 75 SER B CA 1
ATOM 2575 C C . SER B 1 75 ? -4.516 -29.859 -17.797 1 90.88 75 SER B C 1
ATOM 2577 O O . SER B 1 75 ? -5.5 -30.609 -17.734 1 90.88 75 SER B O 1
ATOM 2579 N N . LEU B 1 76 ? -4 -29.328 -16.75 1 89.12 76 LEU B N 1
ATOM 2580 C CA . LEU B 1 76 ? -4.543 -29.578 -15.422 1 89.12 76 LEU B CA 1
ATOM 2581 C C . LEU B 1 76 ? -5.918 -28.953 -15.266 1 89.12 76 LEU B C 1
ATOM 2583 O O . LEU B 1 76 ? -6.836 -29.562 -14.727 1 89.12 76 LEU B O 1
ATOM 2587 N N . LYS B 1 77 ? -5.996 -27.75 -15.664 1 89.94 77 LYS B N 1
ATOM 2588 C CA . LYS B 1 77 ? -7.242 -27 -15.562 1 89.94 77 LYS B CA 1
ATOM 2589 C C . LYS B 1 77 ? -8.344 -27.641 -16.391 1 89.94 77 LYS B C 1
ATOM 2591 O O . LYS B 1 77 ? -9.516 -27.609 -16 1 89.94 77 LYS B O 1
ATOM 2596 N N . GLY B 1 78 ? -8 -28.156 -17.469 1 87.88 78 GLY B N 1
ATOM 2597 C CA . GLY B 1 78 ? -8.984 -28.719 -18.375 1 87.88 78 GLY B CA 1
ATOM 2598 C C . GLY B 1 78 ? -10.016 -27.703 -18.844 1 87.88 78 GLY B C 1
ATOM 2599 O O . GLY B 1 78 ? -9.664 -26.609 -19.281 1 87.88 78 GLY B O 1
ATOM 2600 N N . SER B 1 79 ? -11.328 -28.062 -18.734 1 86.12 79 SER B N 1
ATOM 2601 C CA . SER B 1 79 ? -12.414 -27.219 -19.219 1 86.12 79 SER B CA 1
ATOM 2602 C C . SER B 1 79 ? -13.078 -26.453 -18.078 1 86.12 79 SER B C 1
ATOM 2604 O O . SER B 1 79 ? -14.172 -25.922 -18.234 1 86.12 79 SER B O 1
ATOM 2606 N N . SER B 1 80 ? -12.383 -26.438 -16.984 1 87.12 80 SER B N 1
ATOM 2607 C CA . SER B 1 80 ? -12.969 -25.781 -15.828 1 87.12 80 SER B CA 1
ATOM 2608 C C . SER B 1 80 ? -13.195 -24.297 -16.094 1 87.12 80 SER B C 1
ATOM 2610 O O . SER B 1 80 ? -12.359 -23.641 -16.719 1 87.12 80 SER B O 1
ATOM 2612 N N . GLN B 1 81 ? -14.445 -23.875 -15.75 1 89.5 81 GLN B N 1
ATOM 2613 C CA . GLN B 1 81 ? -14.797 -22.469 -15.828 1 89.5 81 GLN B CA 1
ATOM 2614 C C . GLN B 1 81 ? -15.25 -21.938 -14.469 1 89.5 81 GLN B C 1
ATOM 2616 O O . GLN B 1 81 ? -16.375 -22.188 -14.039 1 89.5 81 GLN B O 1
ATOM 2621 N N . LEU B 1 82 ? -14.344 -21.422 -13.742 1 93.62 82 LEU B N 1
ATOM 2622 C CA . LEU B 1 82 ? -14.648 -20.922 -12.406 1 93.62 82 LEU B CA 1
ATOM 2623 C C . LEU B 1 82 ? -14.211 -19.469 -12.266 1 93.62 82 LEU B C 1
ATOM 2625 O O . LEU B 1 82 ? -13.141 -19.078 -12.742 1 93.62 82 LEU B O 1
ATOM 2629 N N . GLU B 1 83 ? -15.07 -18.688 -11.711 1 94.56 83 GLU B N 1
ATOM 2630 C CA . GLU B 1 83 ? -14.773 -17.312 -11.328 1 94.56 83 GLU B CA 1
ATOM 2631 C C . GLU B 1 83 ? -14.875 -17.125 -9.812 1 94.56 83 GLU B C 1
ATOM 2633 O O . GLU B 1 83 ? -15.836 -17.594 -9.195 1 94.56 83 GLU B O 1
ATOM 2638 N N . VAL B 1 84 ? -13.914 -16.5 -9.289 1 95.5 84 VAL B N 1
ATOM 2639 C CA . VAL B 1 84 ? -13.891 -16.234 -7.852 1 95.5 84 VAL B CA 1
ATOM 2640 C C . VAL B 1 84 ? -13.75 -14.742 -7.602 1 95.5 84 VAL B C 1
ATOM 2642 O O . VAL B 1 84 ? -12.922 -14.078 -8.227 1 95.5 84 VAL B O 1
ATOM 2645 N N . ARG B 1 85 ? -14.578 -14.211 -6.777 1 95.81 85 ARG B N 1
ATOM 2646 C CA . ARG B 1 85 ? -14.492 -12.836 -6.297 1 95.81 85 ARG B CA 1
ATOM 2647 C C . ARG B 1 85 ? -14.32 -12.797 -4.781 1 95.81 85 ARG B C 1
ATOM 2649 O O . ARG B 1 85 ? -14.953 -13.562 -4.059 1 95.81 85 ARG B O 1
ATOM 2656 N N . VAL B 1 86 ? -13.461 -11.883 -4.367 1 96.44 86 VAL B N 1
ATOM 2657 C CA . VAL B 1 86 ? -13.172 -11.867 -2.936 1 96.44 86 VAL B CA 1
ATOM 2658 C C . VAL B 1 86 ? -13.289 -10.438 -2.408 1 96.44 86 VAL B C 1
ATOM 2660 O O . VAL B 1 86 ? -12.875 -9.484 -3.076 1 96.44 86 VAL B O 1
ATOM 2663 N N . GLY B 1 87 ? -13.984 -10.266 -1.285 1 96.44 87 GLY B N 1
ATOM 2664 C CA . GLY B 1 87 ? -14.055 -9.039 -0.508 1 96.44 87 GLY B CA 1
ATOM 2665 C C . GLY B 1 87 ? -13.367 -9.148 0.841 1 96.44 87 GLY B C 1
ATOM 2666 O O . GLY B 1 87 ? -12.539 -10.039 1.051 1 96.44 87 GLY B O 1
ATOM 2667 N N . TYR B 1 88 ? -13.609 -8.211 1.715 1 96.56 88 TYR B N 1
ATOM 2668 C CA . TYR B 1 88 ? -12.953 -8.188 3.016 1 96.56 88 TYR B CA 1
ATOM 2669 C C . TYR B 1 88 ? -13.438 -9.336 3.893 1 96.56 88 TYR B C 1
ATOM 2671 O O . TYR B 1 88 ? -12.648 -9.922 4.645 1 96.56 88 TYR B O 1
ATOM 2679 N N . PHE B 1 89 ? -14.727 -9.672 3.742 1 94.44 89 PHE B N 1
ATOM 2680 C CA . PHE B 1 89 ? -15.25 -10.664 4.668 1 94.44 89 PHE B CA 1
ATOM 2681 C C . PHE B 1 89 ? -16.062 -11.727 3.922 1 94.44 89 PHE B C 1
ATOM 2683 O O . PHE B 1 89 ? -16.734 -12.547 4.543 1 94.44 89 PHE B O 1
ATOM 2690 N N . GLY B 1 90 ? -16 -11.648 2.611 1 93.44 90 GLY B N 1
ATOM 2691 C CA . GLY B 1 90 ? -16.766 -12.617 1.842 1 93.44 90 GLY B CA 1
ATOM 2692 C C . GLY B 1 90 ? -16.047 -13.07 0.583 1 93.44 90 GLY B C 1
ATOM 2693 O O . GLY B 1 90 ? -15.141 -12.391 0.097 1 93.44 90 GLY B O 1
ATOM 2694 N N . VAL B 1 91 ? -16.438 -14.242 0.118 1 94.62 91 VAL B N 1
ATOM 2695 C CA . VAL B 1 91 ? -15.961 -14.797 -1.147 1 94.62 91 VAL B CA 1
ATOM 2696 C C . VAL B 1 91 ? -17.156 -15.305 -1.961 1 94.62 91 VAL B C 1
ATOM 2698 O O . VAL B 1 91 ? -18.078 -15.906 -1.411 1 94.62 91 VAL B O 1
ATOM 2701 N N . CYS B 1 92 ? -17.125 -14.977 -3.211 1 93.69 92 CYS B N 1
ATOM 2702 C CA . CYS B 1 92 ? 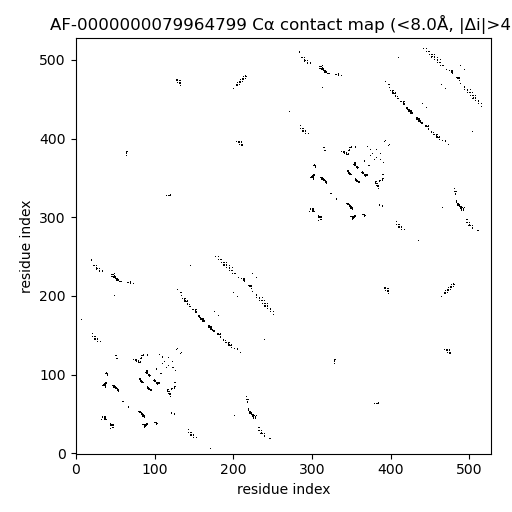-18.156 -15.445 -4.121 1 93.69 92 CYS B CA 1
ATOM 2703 C C . CYS B 1 92 ? -17.547 -16.25 -5.262 1 93.69 92 CYS B C 1
ATOM 2705 O O . CYS B 1 92 ? -16.484 -15.906 -5.781 1 93.69 92 CYS B O 1
ATOM 2707 N N . VAL B 1 93 ? -18.266 -17.344 -5.633 1 93.44 93 VAL B N 1
ATOM 2708 C CA . VAL B 1 93 ? -17.797 -18.203 -6.719 1 93.44 93 VAL B CA 1
ATOM 2709 C C . VAL B 1 93 ? -18.922 -18.438 -7.715 1 93.44 93 VAL B C 1
ATOM 2711 O O . VAL B 1 93 ? -20.109 -18.453 -7.34 1 93.44 93 VAL B O 1
ATOM 2714 N N . ARG B 1 94 ? -18.484 -18.547 -8.953 1 92.19 94 ARG B N 1
ATOM 2715 C CA . ARG B 1 94 ? -19.469 -18.812 -9.992 1 92.19 94 ARG B CA 1
ATOM 2716 C C . ARG B 1 94 ? -18.891 -19.719 -11.07 1 92.19 94 ARG B C 1
ATOM 2718 O O . ARG B 1 94 ? -17.797 -19.484 -11.578 1 92.19 94 ARG B O 1
ATOM 2725 N N . GLN B 1 95 ? -19.688 -20.812 -11.266 1 88.81 95 GLN B N 1
ATOM 2726 C CA . GLN B 1 95 ? -19.406 -21.641 -12.43 1 88.81 95 GLN B CA 1
ATOM 2727 C C . GLN B 1 95 ? -20.266 -21.25 -13.617 1 88.81 95 GLN B C 1
ATOM 2729 O O . GLN B 1 95 ? -21.344 -20.688 -13.438 1 88.81 95 GLN B O 1
ATOM 2734 N N . ARG B 1 96 ? -19.828 -21.5 -14.781 1 78.88 96 ARG B N 1
ATOM 2735 C CA . ARG B 1 96 ? -20.578 -21.094 -15.969 1 78.88 96 ARG B CA 1
ATOM 2736 C C . ARG B 1 96 ? -22.016 -21.578 -15.891 1 78.88 96 ARG B C 1
ATOM 2738 O O . ARG B 1 96 ? -22.266 -22.75 -15.648 1 78.88 96 ARG B O 1
ATOM 2745 N N . GLY B 1 97 ? -22.844 -20.562 -16.156 1 77.5 97 GLY B N 1
ATOM 2746 C CA . GLY B 1 97 ? -24.266 -20.844 -16.25 1 77.5 97 GLY B CA 1
ATOM 2747 C C . GLY B 1 97 ? -24.938 -20.938 -14.891 1 77.5 97 GLY B C 1
ATOM 2748 O O . GLY B 1 97 ? -26.125 -21.281 -14.805 1 77.5 97 GLY B O 1
ATOM 2749 N N . ILE B 1 98 ? -24.203 -20.672 -13.812 1 77.06 98 ILE B N 1
ATOM 2750 C CA . ILE B 1 98 ? -24.797 -20.812 -12.484 1 77.06 98 ILE B CA 1
ATOM 2751 C C . ILE B 1 98 ? -24.75 -19.469 -11.75 1 77.06 98 ILE B C 1
ATOM 2753 O O . ILE B 1 98 ? -24.047 -18.547 -12.164 1 77.06 98 ILE B O 1
ATOM 2757 N N . VAL B 1 99 ? -25.562 -19.391 -10.812 1 84.56 99 VAL B N 1
ATOM 2758 C CA . VAL B 1 99 ? -25.656 -18.188 -9.992 1 84.56 99 VAL B CA 1
ATOM 2759 C C . VAL B 1 99 ? -24.438 -18.078 -9.07 1 84.56 99 VAL B C 1
ATOM 2761 O O . VAL B 1 99 ? -23.75 -19.078 -8.828 1 84.56 99 VAL B O 1
ATOM 2764 N N . TRP B 1 100 ? -24.172 -16.875 -8.664 1 91.38 100 TRP B N 1
ATOM 2765 C CA . TRP B 1 100 ? -23.094 -16.656 -7.707 1 91.38 100 TRP B CA 1
ATOM 2766 C C . TRP B 1 100 ? -23.422 -17.312 -6.367 1 91.38 100 TRP B C 1
ATOM 2768 O O . TRP B 1 100 ? -24.516 -17.156 -5.844 1 91.38 100 TRP B O 1
ATOM 2778 N N . LEU B 1 101 ? -22.516 -18 -5.898 1 90.38 101 LEU B N 1
ATOM 2779 C CA . LEU B 1 101 ? -22.562 -18.516 -4.535 1 90.38 101 LEU B CA 1
ATOM 2780 C C . LEU B 1 101 ? -21.578 -17.766 -3.637 1 90.38 101 LEU B C 1
ATOM 2782 O O . LEU B 1 101 ? -20.391 -17.703 -3.932 1 90.38 101 LEU B O 1
ATOM 2786 N N . CYS B 1 102 ? -22.109 -17.219 -2.617 1 91.56 102 CYS B N 1
ATOM 2787 C CA . CYS B 1 102 ? -21.266 -16.406 -1.748 1 91.56 102 CYS B CA 1
ATOM 2788 C C . CYS B 1 102 ? -21.297 -16.922 -0.315 1 91.56 102 CYS B C 1
ATOM 2790 O O . CYS B 1 102 ? -22.312 -17.469 0.13 1 91.56 102 CYS B O 1
ATOM 2792 N N . SER B 1 103 ? -20.172 -16.781 0.399 1 89.62 103 SER B N 1
ATOM 2793 C CA . SER B 1 103 ? -20.094 -17.203 1.792 1 89.62 103 SER B CA 1
ATOM 2794 C C . SER B 1 103 ? -19.047 -16.391 2.559 1 89.62 103 SER B C 1
ATOM 2796 O O . SER B 1 103 ? -18.047 -15.953 1.986 1 89.62 103 SER B O 1
ATOM 2798 N N . SER B 1 104 ? -19.297 -16.219 3.84 1 86.69 104 SER B N 1
ATOM 2799 C CA . SER B 1 104 ? -18.312 -15.625 4.727 1 86.69 104 SER B CA 1
ATOM 2800 C C . SER B 1 104 ? -17.375 -16.688 5.297 1 86.69 104 SER B C 1
ATOM 2802 O O . SER B 1 104 ? -16.312 -16.375 5.824 1 86.69 104 SER B O 1
ATOM 2804 N N . ASP B 1 105 ? -17.906 -17.953 5.125 1 78.44 105 ASP B N 1
ATOM 2805 C CA . ASP B 1 105 ? -17.078 -19.094 5.5 1 78.44 105 ASP B CA 1
ATOM 2806 C C . ASP B 1 105 ? -16.375 -19.688 4.281 1 78.44 105 ASP B C 1
ATOM 2808 O O . ASP B 1 105 ? -16.906 -20.594 3.635 1 78.44 105 ASP B O 1
ATOM 2812 N N . SER B 1 106 ? -15.25 -19.297 3.916 1 69.12 106 SER B N 1
ATOM 2813 C CA . SER B 1 106 ? -14.523 -19.547 2.676 1 69.12 106 SER B CA 1
ATOM 2814 C C . SER B 1 106 ? -14.102 -21.016 2.576 1 69.12 106 SER B C 1
ATOM 2816 O O . SER B 1 106 ? -14.039 -21.562 1.48 1 69.12 106 SER B O 1
ATOM 2818 N N . SER B 1 107 ? -13.93 -21.562 3.684 1 70.94 107 SER B N 1
ATOM 2819 C CA . SER B 1 107 ? -13.508 -22.953 3.635 1 70.94 107 SER B CA 1
ATOM 2820 C C . SER B 1 107 ? -14.656 -23.859 3.203 1 70.94 107 SER B C 1
ATOM 2822 O O . SER B 1 107 ? -14.445 -24.812 2.447 1 70.94 107 SER B O 1
ATOM 2824 N N . GLY B 1 108 ? -15.797 -23.516 3.656 1 76.5 108 GLY B N 1
ATOM 2825 C CA . GLY B 1 108 ? -16.969 -24.297 3.277 1 76.5 108 GLY B CA 1
ATOM 2826 C C . GLY B 1 108 ? -17.328 -24.156 1.81 1 76.5 108 GLY B C 1
ATOM 2827 O O . GLY B 1 108 ? -17.781 -25.125 1.183 1 76.5 108 GLY B O 1
ATOM 2828 N N . LEU B 1 109 ? -17.016 -23.047 1.254 1 80.38 109 LEU B N 1
ATOM 2829 C CA . LEU B 1 109 ? -17.328 -22.797 -0.151 1 80.38 109 LEU B CA 1
ATOM 2830 C C . LEU B 1 109 ? -16.484 -23.672 -1.059 1 80.38 109 LEU B C 1
ATOM 2832 O O . LEU B 1 109 ? -16.969 -24.203 -2.057 1 80.38 109 LEU B O 1
ATOM 2836 N N . ALA B 1 110 ? -15.219 -23.891 -0.72 1 78.94 110 ALA B N 1
ATOM 2837 C CA . ALA B 1 110 ? -14.328 -24.75 -1.497 1 78.94 110 ALA B CA 1
ATOM 2838 C C . ALA B 1 110 ? -14.828 -26.188 -1.52 1 78.94 110 ALA B C 1
ATOM 2840 O O . ALA B 1 110 ? -14.766 -26.859 -2.553 1 78.94 110 ALA B O 1
ATOM 2841 N N . GLU B 1 111 ? -15.359 -26.578 -0.424 1 80.62 111 GLU B N 1
ATOM 2842 C CA . GLU B 1 111 ? -15.891 -27.922 -0.324 1 80.62 111 GLU B CA 1
ATOM 2843 C C . GLU B 1 111 ? -17.156 -28.094 -1.176 1 80.62 111 GLU B C 1
ATOM 2845 O O . GLU B 1 111 ? -17.375 -29.156 -1.76 1 80.62 111 GLU B O 1
ATOM 2850 N N . GLN B 1 112 ? -17.875 -27.109 -1.273 1 81.38 112 GLN B N 1
ATOM 2851 C CA . GLN B 1 112 ? -19.125 -27.156 -2.027 1 81.38 112 GLN B CA 1
ATOM 2852 C C . GLN B 1 112 ? -18.859 -27.219 -3.529 1 81.38 112 GLN B C 1
ATOM 2854 O O . GLN B 1 112 ? -19.594 -27.875 -4.273 1 81.38 112 GLN B O 1
ATOM 2859 N N . ILE B 1 113 ? -17.875 -26.609 -4.07 1 83.44 113 ILE B N 1
ATOM 2860 C CA . ILE B 1 113 ? -17.562 -26.547 -5.496 1 83.44 113 ILE B CA 1
ATOM 2861 C C . ILE B 1 113 ? -16.875 -27.828 -5.934 1 83.44 113 ILE B C 1
ATOM 2863 O O . ILE B 1 113 ? -17.109 -28.328 -7.035 1 83.44 113 ILE B O 1
ATOM 2867 N N . GLY B 1 114 ? -16.094 -28.422 -5.039 1 79.31 114 GLY B N 1
ATOM 2868 C CA . GLY B 1 114 ? -15.414 -29.656 -5.352 1 79.31 114 GLY B CA 1
ATOM 2869 C C . GLY B 1 114 ? -14.094 -29.453 -6.062 1 79.31 114 GLY B C 1
ATOM 2870 O O . GLY B 1 114 ? -13.938 -28.5 -6.828 1 79.31 114 GLY B O 1
ATOM 2871 N N . PRO B 1 115 ? -13.234 -30.344 -5.859 1 79.5 115 PRO B N 1
ATOM 2872 C CA . PRO B 1 115 ? -11.891 -30.203 -6.418 1 79.5 115 PRO B CA 1
ATOM 2873 C C . PRO B 1 115 ? -11.875 -30.328 -7.941 1 79.5 115 PRO B C 1
ATOM 2875 O O . PRO B 1 115 ? -10.992 -29.766 -8.602 1 79.5 115 PRO B O 1
ATOM 2878 N N . GLU B 1 116 ? -12.852 -30.953 -8.555 1 84 116 GLU B N 1
ATOM 2879 C CA . GLU B 1 116 ? -12.883 -31.188 -10 1 84 116 GLU B CA 1
ATOM 2880 C C . GLU B 1 116 ? -13.156 -29.906 -10.766 1 84 116 GLU B C 1
ATOM 2882 O O . GLU B 1 116 ? -12.828 -29.797 -11.945 1 84 116 GLU B O 1
ATOM 2887 N N . ASN B 1 117 ? -13.719 -28.938 -9.992 1 87.19 117 ASN B N 1
ATOM 2888 C CA . ASN B 1 117 ? -14.086 -27.688 -10.664 1 87.19 117 ASN B CA 1
ATOM 2889 C C . ASN B 1 117 ? -13.07 -26.594 -10.406 1 87.19 117 ASN B C 1
ATOM 2891 O O . ASN B 1 117 ? -13.164 -25.5 -10.977 1 87.19 117 ASN B O 1
ATOM 2895 N N . ASP B 1 118 ? -12.062 -26.812 -9.625 1 90.31 118 ASP B N 1
ATOM 2896 C CA . ASP B 1 118 ? -11.055 -25.812 -9.266 1 90.31 118 ASP B CA 1
ATOM 2897 C C . ASP B 1 118 ? -9.664 -26.453 -9.203 1 90.31 118 ASP B C 1
ATOM 2899 O O . ASP B 1 118 ? -9.016 -26.422 -8.156 1 90.31 118 ASP B O 1
ATOM 2903 N N . GLN B 1 119 ? -9.18 -26.766 -10.344 1 90.25 119 GLN B N 1
ATOM 2904 C CA . GLN B 1 119 ? -7.98 -27.594 -10.414 1 90.25 119 GLN B CA 1
ATOM 2905 C C . GLN B 1 119 ? -6.723 -26.781 -10.148 1 90.25 119 GLN B C 1
ATOM 2907 O O . GLN B 1 119 ? -5.68 -27.328 -9.789 1 90.25 119 GLN B O 1
ATOM 2912 N N . LEU B 1 120 ? -6.777 -25.469 -10.359 1 91.69 120 LEU B N 1
ATOM 2913 C CA . LEU B 1 120 ? -5.629 -24.609 -10.047 1 91.69 120 LEU B CA 1
ATOM 2914 C C . LEU B 1 120 ? -5.836 -23.891 -8.719 1 91.69 120 LEU B C 1
ATOM 2916 O O . LEU B 1 120 ? -5.098 -22.953 -8.398 1 91.69 120 LEU B O 1
ATOM 2920 N N . ASN B 1 121 ? -6.918 -24.203 -7.984 1 91.19 121 ASN B N 1
ATOM 2921 C CA . ASN B 1 121 ? -7.184 -23.734 -6.629 1 91.19 121 ASN B CA 1
ATOM 2922 C C . ASN B 1 121 ? -7.324 -22.219 -6.586 1 91.19 121 ASN B C 1
ATOM 2924 O O . ASN B 1 121 ? -6.703 -21.547 -5.754 1 91.19 121 ASN B O 1
ATOM 2928 N N . LEU B 1 122 ? -8.188 -21.734 -7.434 1 93.38 122 LEU B N 1
ATOM 2929 C CA . LEU B 1 122 ? -8.453 -20.297 -7.457 1 93.38 122 LEU B CA 1
ATOM 2930 C C . LEU B 1 122 ? -9.031 -19.828 -6.121 1 93.38 122 LEU B C 1
ATOM 2932 O O . LEU B 1 122 ? -8.711 -18.734 -5.652 1 93.38 122 LEU B O 1
ATOM 2936 N N . ILE B 1 123 ? -9.844 -20.625 -5.547 1 92.38 123 ILE B N 1
ATOM 2937 C CA . ILE B 1 123 ? -10.445 -20.266 -4.27 1 92.38 123 ILE B CA 1
ATOM 2938 C C . ILE B 1 123 ? -9.359 -20.125 -3.205 1 92.38 123 ILE B C 1
ATOM 2940 O O . ILE B 1 123 ? -9.375 -19.188 -2.414 1 92.38 123 ILE B O 1
ATOM 2944 N N . GLY B 1 124 ? -8.43 -21.031 -3.145 1 91.25 124 GLY B N 1
ATOM 2945 C CA . GLY B 1 124 ? -7.309 -20.922 -2.217 1 91.25 124 GLY B CA 1
ATOM 2946 C C . GLY B 1 124 ? -6.484 -19.672 -2.418 1 91.25 124 GLY B C 1
ATOM 2947 O O . GLY B 1 124 ? -6.055 -19.047 -1.448 1 91.25 124 GLY B O 1
ATOM 2948 N N . LEU B 1 125 ? -6.238 -19.359 -3.688 1 93.44 125 LEU B N 1
ATOM 2949 C CA . LEU B 1 125 ? -5.508 -18.141 -4.004 1 93.44 125 LEU B CA 1
ATOM 2950 C C . LEU B 1 125 ? -6.258 -16.922 -3.498 1 93.44 125 LEU B C 1
ATOM 2952 O O . LEU B 1 125 ? -5.652 -16 -2.93 1 93.44 125 LEU B O 1
ATOM 2956 N N . ALA B 1 126 ? -7.547 -16.875 -3.711 1 94.69 126 ALA B N 1
ATOM 2957 C CA . ALA B 1 126 ? -8.383 -15.766 -3.25 1 94.69 126 ALA B CA 1
ATOM 2958 C C . ALA B 1 126 ? -8.367 -15.656 -1.729 1 94.69 126 ALA B C 1
ATOM 2960 O O . ALA B 1 126 ? -8.297 -14.562 -1.175 1 94.69 126 ALA B O 1
ATOM 2961 N N . LEU B 1 127 ? -8.406 -16.797 -1.091 1 93.25 127 LEU B N 1
ATOM 2962 C CA . LEU B 1 127 ? -8.391 -16.812 0.367 1 93.25 127 LEU B CA 1
ATOM 2963 C C . LEU B 1 127 ? -7.039 -16.344 0.904 1 93.25 127 LEU B C 1
ATOM 2965 O O . LEU B 1 127 ? -6.977 -15.648 1.923 1 93.25 127 LEU B O 1
ATOM 2969 N N . LYS B 1 128 ? -6.016 -16.781 0.255 1 94 128 LYS B N 1
ATOM 2970 C CA . LYS B 1 128 ? -4.688 -16.297 0.635 1 94 128 LYS B CA 1
ATOM 2971 C C . LYS B 1 128 ? -4.613 -14.773 0.558 1 94 128 LYS B C 1
ATOM 2973 O O . LYS B 1 128 ? -4.086 -14.125 1.465 1 94 128 LYS B O 1
ATOM 2978 N N . PHE B 1 129 ? -5.113 -14.219 -0.493 1 97.06 129 PHE B N 1
ATOM 2979 C CA . PHE B 1 129 ? -5.168 -12.766 -0.647 1 97.06 129 PHE B CA 1
ATOM 2980 C C . PHE B 1 129 ? -5.977 -12.133 0.48 1 97.06 129 PHE B C 1
ATOM 2982 O O . PHE B 1 129 ? -5.523 -11.172 1.108 1 97.06 129 PHE B O 1
ATOM 2989 N N . GLN B 1 130 ? -7.113 -12.656 0.747 1 96.19 130 GLN B N 1
ATOM 2990 C CA . GLN B 1 130 ? -8.023 -12.109 1.748 1 96.19 130 GLN B CA 1
ATOM 2991 C C . GLN B 1 130 ? -7.383 -12.117 3.135 1 96.19 130 GLN B C 1
ATOM 2993 O O . GLN B 1 130 ? -7.465 -11.133 3.867 1 96.19 130 GLN B O 1
ATOM 2998 N N . ASN B 1 131 ? -6.703 -13.156 3.461 1 94.44 131 ASN B N 1
ATOM 2999 C CA . ASN B 1 131 ? -6.242 -13.367 4.828 1 94.44 131 ASN B CA 1
ATOM 3000 C C . ASN B 1 131 ? -4.855 -12.758 5.051 1 94.44 131 ASN B C 1
ATOM 3002 O O . ASN B 1 131 ? -4.543 -12.305 6.152 1 94.44 131 ASN B O 1
ATOM 3006 N N . ASP B 1 132 ? -4.035 -12.75 4.043 1 96.25 132 ASP B N 1
ATOM 3007 C CA . ASP B 1 132 ? -2.635 -12.406 4.273 1 96.25 132 ASP B CA 1
ATOM 3008 C C . ASP B 1 132 ? -2.314 -11.016 3.717 1 96.25 132 ASP B C 1
ATOM 3010 O O . ASP B 1 132 ? -1.312 -10.406 4.094 1 96.25 132 ASP B O 1
ATOM 3014 N N . VAL B 1 133 ? -3.096 -10.562 2.82 1 97.25 133 VAL B N 1
ATOM 3015 C CA . VAL B 1 133 ? -2.738 -9.312 2.164 1 97.25 133 VAL B CA 1
ATOM 3016 C C . VAL B 1 133 ? -3.666 -8.195 2.641 1 97.25 133 VAL B C 1
ATOM 3018 O O . VAL B 1 133 ? -3.205 -7.113 3.01 1 97.25 133 VAL B O 1
ATOM 3021 N N . LEU B 1 134 ? -4.965 -8.461 2.729 1 97 134 LEU B N 1
ATOM 3022 C CA . LEU B 1 134 ? -5.918 -7.426 3.109 1 97 134 LEU B CA 1
ATOM 3023 C C . LEU B 1 134 ? -5.84 -7.137 4.605 1 97 134 LEU B C 1
ATOM 3025 O O . LEU B 1 134 ? -5.562 -8.039 5.402 1 97 134 LEU B O 1
ATOM 3029 N N . PHE B 1 135 ? -6.043 -5.914 4.941 1 96.25 135 PHE B N 1
ATOM 3030 C CA . PHE B 1 135 ? -6.102 -5.445 6.32 1 96.25 135 PHE B CA 1
ATOM 3031 C C . PHE B 1 135 ? -7.293 -4.516 6.523 1 96.25 135 PHE B C 1
ATOM 3033 O O . PHE B 1 135 ? -7.328 -3.414 5.973 1 96.25 135 PHE B O 1
ATOM 3040 N N . SER B 1 136 ? -8.25 -4.926 7.367 1 97 136 SER B N 1
ATOM 3041 C CA . SER B 1 136 ? -9.484 -4.164 7.527 1 97 136 SER B CA 1
ATOM 3042 C C . SER B 1 136 ? -9.414 -3.25 8.75 1 97 136 SER B C 1
ATOM 3044 O O . SER B 1 136 ? -10.273 -2.393 8.938 1 97 136 SER B O 1
ATOM 3046 N N . GLY B 1 137 ? -8.359 -3.33 9.539 1 97.38 137 GLY B N 1
ATOM 3047 C CA . GLY B 1 137 ? -8.266 -2.574 10.781 1 97.38 137 GLY B CA 1
ATOM 3048 C C . GLY B 1 137 ? -8.32 -1.072 10.57 1 97.38 137 GLY B C 1
ATOM 3049 O O . GLY B 1 137 ? -9 -0.362 11.312 1 97.38 137 GLY B O 1
ATOM 3050 N N . THR B 1 138 ? -7.562 -0.654 9.602 1 97 138 THR B N 1
ATOM 3051 C CA . THR B 1 138 ? -7.52 0.782 9.352 1 97 138 THR B CA 1
ATOM 3052 C C . THR B 1 138 ? -8.867 1.283 8.844 1 97 138 THR B C 1
ATOM 3054 O O . THR B 1 138 ? -9.266 2.416 9.133 1 97 138 THR B O 1
ATOM 3057 N N . LEU B 1 139 ? -9.609 0.448 8.164 1 98.12 139 LEU B N 1
ATOM 3058 C CA . LEU B 1 139 ? -10.953 0.796 7.719 1 98.12 139 LEU B CA 1
ATOM 3059 C C . LEU B 1 139 ? -11.891 0.966 8.906 1 98.12 139 LEU B C 1
ATOM 3061 O O . LEU B 1 139 ? -12.648 1.936 8.969 1 98.12 139 LEU B O 1
ATOM 3065 N N . PHE B 1 140 ? -11.75 0.102 9.828 1 98.5 140 PHE B N 1
ATOM 3066 C CA . PHE B 1 140 ? -12.578 0.197 11.023 1 98.5 140 PHE B CA 1
ATOM 3067 C C . PHE B 1 140 ? -12.266 1.468 11.797 1 98.5 140 PHE B C 1
ATOM 3069 O O . PHE B 1 140 ? -13.172 2.156 12.273 1 98.5 140 PHE B O 1
ATOM 3076 N N . MET B 1 141 ? -11.047 1.736 11.852 1 98.62 141 MET B N 1
ATOM 3077 C CA . MET B 1 141 ? -10.656 2.955 12.555 1 98.62 141 MET B CA 1
ATOM 3078 C C . MET B 1 141 ? -11.211 4.191 11.859 1 98.62 141 MET B C 1
ATOM 3080 O O . MET B 1 141 ? -11.664 5.129 12.516 1 98.62 141 MET B O 1
ATOM 3084 N N . THR B 1 142 ? -11.125 4.215 10.586 1 98.69 142 THR B N 1
ATOM 3085 C CA . THR B 1 142 ? -11.664 5.328 9.805 1 98.69 142 THR B CA 1
ATOM 3086 C C . THR B 1 142 ? -13.148 5.512 10.094 1 98.69 142 THR B C 1
ATOM 3088 O O . THR B 1 142 ? -13.609 6.633 10.336 1 98.69 142 THR B O 1
ATOM 3091 N N . ILE B 1 143 ? -13.867 4.453 10.133 1 98.81 143 ILE B N 1
ATOM 3092 C CA . ILE B 1 143 ? -15.312 4.488 10.32 1 98.81 143 ILE B CA 1
ATOM 3093 C C . ILE B 1 143 ? -15.633 4.961 11.742 1 98.81 143 ILE B C 1
ATOM 3095 O O . ILE B 1 143 ? -16.5 5.82 11.938 1 98.81 143 ILE B O 1
ATOM 3099 N N . ILE B 1 144 ? -14.906 4.477 12.703 1 98.75 144 ILE B N 1
ATOM 3100 C CA . ILE B 1 144 ? -15.156 4.805 14.102 1 98.75 144 ILE B CA 1
ATOM 3101 C C . ILE B 1 144 ? -14.875 6.285 14.344 1 98.75 144 ILE B C 1
ATOM 3103 O O . ILE B 1 144 ? -15.695 6.992 14.938 1 98.75 144 ILE B O 1
ATOM 3107 N N . LEU B 1 145 ? -13.797 6.742 13.875 1 98.81 145 LEU B N 1
ATOM 3108 C CA . LEU B 1 145 ? -13.422 8.141 14.07 1 98.81 145 LEU B CA 1
ATOM 3109 C C . LEU B 1 145 ? -14.352 9.062 13.297 1 98.81 145 LEU B C 1
ATOM 3111 O O . LEU B 1 145 ? -14.695 10.148 13.766 1 98.81 145 LEU B O 1
ATOM 3115 N N . GLY B 1 146 ? -14.719 8.648 12.078 1 98.56 146 GLY B N 1
ATOM 3116 C CA . GLY B 1 146 ? -15.719 9.414 11.352 1 98.56 146 GLY B CA 1
ATOM 3117 C C . GLY B 1 146 ? -17.047 9.523 12.086 1 98.56 146 GLY B C 1
ATOM 3118 O O . GLY B 1 146 ? -17.641 10.602 12.141 1 98.56 146 GLY B O 1
ATOM 3119 N N . PHE B 1 147 ? -17.438 8.469 12.703 1 98.31 147 PHE B N 1
ATOM 3120 C CA . PHE B 1 147 ? -18.688 8.453 13.445 1 98.31 147 PHE B CA 1
ATOM 3121 C C . PHE B 1 147 ? -18.609 9.367 14.664 1 98.31 147 PHE B C 1
ATOM 3123 O O . PHE B 1 147 ? -19.547 10.109 14.945 1 98.31 147 PHE B O 1
ATOM 3130 N N . LEU B 1 148 ? -17.516 9.297 15.336 1 97.94 148 LEU B N 1
ATOM 3131 C CA . LEU B 1 148 ? -17.328 10.164 16.5 1 97.94 148 LEU B CA 1
ATOM 3132 C C . LEU B 1 148 ? -17.359 11.633 16.094 1 97.94 148 LEU B C 1
ATOM 3134 O O . LEU B 1 148 ? -17.938 12.461 16.797 1 97.94 148 LEU B O 1
ATOM 3138 N N . ALA B 1 149 ? -16.766 11.906 14.953 1 96.94 149 ALA B N 1
ATOM 3139 C CA . ALA B 1 149 ? -16.781 13.281 14.453 1 96.94 149 ALA B CA 1
ATOM 3140 C C . ALA B 1 149 ? -18.203 13.734 14.156 1 96.94 149 ALA B C 1
ATOM 3142 O O . ALA B 1 149 ? -18.578 14.875 14.445 1 96.94 149 ALA B O 1
ATOM 3143 N N . CYS B 1 150 ? -19.031 12.852 13.648 1 95.75 150 CYS B N 1
ATOM 3144 C CA . CYS B 1 150 ? -20.422 13.18 13.375 1 95.75 150 CYS B CA 1
ATOM 3145 C C . CYS B 1 150 ? -21.188 13.477 14.664 1 95.75 150 CYS B C 1
ATOM 3147 O O . CYS B 1 150 ? -21.969 14.422 14.727 1 95.75 150 CYS B O 1
ATOM 3149 N N . LEU B 1 151 ? -20.906 12.742 15.703 1 94.38 151 LEU B N 1
ATOM 3150 C CA . LEU B 1 151 ? -21.547 12.961 16.984 1 94.38 151 LEU B CA 1
ATOM 3151 C C . LEU B 1 151 ? -21.156 14.312 17.578 1 94.38 151 LEU B C 1
ATOM 3153 O O . LEU B 1 151 ? -22 15.039 18.094 1 94.38 151 LEU B O 1
ATOM 3157 N N . LEU B 1 152 ? -19.922 14.609 17.422 1 92.5 152 LEU B N 1
ATOM 3158 C CA . LEU B 1 152 ? -19.422 15.883 17.938 1 92.5 152 LEU B CA 1
ATOM 3159 C C . LEU B 1 152 ? -20.031 17.047 17.172 1 92.5 152 LEU B C 1
ATOM 3161 O O . LEU B 1 152 ? -20.422 18.047 17.766 1 92.5 152 LEU B O 1
ATOM 3165 N N . LEU B 1 153 ? -20.188 16.875 15.883 1 88.75 153 LEU B N 1
ATOM 3166 C CA . LEU B 1 153 ? -20.734 17.938 15.055 1 88.75 153 LEU B CA 1
ATOM 3167 C C . LEU B 1 153 ? -22.234 18.094 15.297 1 88.75 153 LEU B C 1
ATOM 3169 O O . LEU B 1 153 ? -22.781 19.188 15.156 1 88.75 153 LEU B O 1
ATOM 3173 N N . ALA B 1 154 ? -22.812 17.047 15.703 1 86.31 154 ALA B N 1
ATOM 3174 C CA . ALA B 1 154 ? -24.25 17.078 15.938 1 86.31 154 ALA B CA 1
ATOM 3175 C C . ALA B 1 154 ? -24.578 17.766 17.266 1 86.31 154 ALA B C 1
ATOM 3177 O O . ALA B 1 154 ? -25.719 18.172 17.484 1 86.31 154 ALA B O 1
ATOM 3178 N N . THR B 1 155 ? -23.531 17.844 18.156 1 76.56 155 THR B N 1
ATOM 3179 C CA . THR B 1 155 ? -23.781 18.5 19.438 1 76.56 155 THR B CA 1
ATOM 3180 C C . THR B 1 155 ? -23.828 20.016 19.266 1 76.56 155 THR B C 1
ATOM 3182 O O . THR B 1 155 ? -24.156 20.734 20.203 1 76.56 155 THR B O 1
ATOM 3185 N N . PHE B 1 156 ? -23.438 20.453 18.141 1 67.31 156 PHE B N 1
ATOM 3186 C CA . PHE B 1 156 ? -23.422 21.906 17.922 1 67.31 156 PHE B CA 1
ATOM 3187 C C . PHE B 1 156 ? -24.812 22.484 18.078 1 67.31 156 PHE B C 1
ATOM 3189 O O . PHE B 1 156 ? -25.781 21.938 17.547 1 67.31 156 PHE B O 1
ATOM 3196 N N . PRO B 1 157 ? -24.719 23.391 19.156 1 59.41 157 PRO B N 1
ATOM 3197 C CA . PRO B 1 157 ? -26.031 23.938 19.484 1 59.41 157 PRO B CA 1
ATOM 3198 C C . PRO B 1 157 ? -26.719 24.594 18.281 1 59.41 157 PRO B C 1
ATOM 3200 O O . PRO B 1 157 ? -26.047 25.109 17.391 1 59.41 157 PRO B O 1
ATOM 3203 N N . GLY B 1 158 ? -27.828 24.125 17.938 1 54.88 158 GLY B N 1
ATOM 3204 C CA . GLY B 1 158 ? -28.703 24.781 16.969 1 54.88 158 GLY B CA 1
ATOM 3205 C C . GLY B 1 158 ? -29.156 26.156 17.422 1 54.88 158 GLY B C 1
ATOM 3206 O O . GLY B 1 158 ? -28.766 26.641 18.484 1 54.88 158 GLY B O 1
ATOM 3207 N N . TRP B 1 159 ? -29.688 26.984 16.625 1 52.38 159 TRP B N 1
ATOM 3208 C CA . TRP B 1 159 ? -30.312 28.266 16.938 1 52.38 159 TRP B CA 1
ATOM 3209 C C . TRP B 1 159 ? -31.25 28.125 18.141 1 52.38 159 TRP B C 1
ATOM 3211 O O . TRP B 1 159 ? -32.031 27.188 18.219 1 52.38 159 TRP B O 1
ATOM 3221 N N . HIS B 1 160 ? -30.797 28.719 19.328 1 54 160 HIS B N 1
ATOM 3222 C CA . HIS B 1 160 ? -31.844 28.781 20.344 1 54 160 HIS B CA 1
ATOM 3223 C C . HIS B 1 160 ? -32.188 30.234 20.703 1 54 160 HIS B C 1
ATOM 3225 O O . HIS B 1 160 ? -31.391 31.141 20.438 1 54 160 HIS B O 1
ATOM 3231 N N . LYS B 1 161 ? -33.469 30.672 20.891 1 57.03 161 LYS B N 1
ATOM 3232 C CA . LYS B 1 161 ? -34 31.984 21.281 1 57.03 161 LYS B CA 1
ATOM 3233 C C . LYS B 1 161 ? -33.594 32.344 22.703 1 57.03 161 LYS B C 1
ATOM 3235 O O . LYS B 1 161 ? -33.656 31.516 23.609 1 57.03 161 LYS B O 1
ATOM 3240 N N . GLU B 1 162 ? -32.625 33.312 22.781 1 56.12 162 GLU B N 1
ATOM 3241 C CA . GLU B 1 162 ? -32.438 33.844 24.141 1 56.12 162 GLU B CA 1
ATOM 3242 C C . GLU B 1 162 ? -33.156 35.156 24.344 1 56.12 162 GLU B C 1
ATOM 3244 O O . GLU B 1 162 ? -33.344 35.938 23.391 1 56.12 162 GLU B O 1
ATOM 3249 N N . ARG B 1 163 ? -33.781 35.406 25.438 1 63.97 163 ARG B N 1
ATOM 3250 C CA . ARG B 1 163 ? -34.469 36.656 25.797 1 63.97 163 ARG B CA 1
ATOM 3251 C C . ARG B 1 163 ? -33.469 37.75 26.141 1 63.97 163 ARG B C 1
ATOM 3253 O O . ARG B 1 163 ? -32.562 37.531 26.938 1 63.97 163 ARG B O 1
ATOM 3260 N N . ASP B 1 164 ? -33.406 38.688 25.328 1 58.25 164 ASP B N 1
ATOM 3261 C CA . ASP B 1 164 ? -32.5 39.812 25.625 1 58.25 164 ASP B CA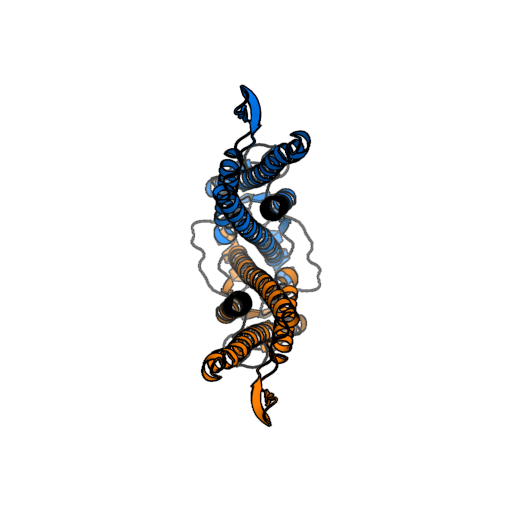 1
ATOM 3262 C C . ASP B 1 164 ? -33 40.562 26.859 1 58.25 164 ASP B C 1
ATOM 3264 O O . ASP B 1 164 ? -34.094 40.312 27.375 1 58.25 164 ASP B O 1
ATOM 3268 N N . GLU B 1 165 ? -32.219 41.406 27.375 1 65.81 165 GLU B N 1
ATOM 3269 C CA . GLU B 1 165 ? -32.5 42.188 28.562 1 65.81 165 GLU B CA 1
ATOM 3270 C C . GLU B 1 165 ? -33.812 42.969 28.406 1 65.81 165 GLU B C 1
ATOM 3272 O O . GLU B 1 165 ? -34.5 43.281 29.391 1 65.81 165 GLU B O 1
ATOM 3277 N N . THR B 1 166 ? -34.125 43.219 27.141 1 64.75 166 THR B N 1
ATOM 3278 C CA . THR B 1 166 ? -35.344 44 26.922 1 64.75 166 THR B CA 1
ATOM 3279 C C . THR B 1 166 ? -36.562 43.094 26.766 1 64.75 166 THR B C 1
ATOM 3281 O O . THR B 1 166 ? -37.688 43.562 26.594 1 64.75 166 THR B O 1
ATOM 3284 N N . GLY B 1 167 ? -36.25 41.75 26.875 1 66.62 167 GLY B N 1
ATOM 3285 C CA . GLY B 1 167 ? -37.375 40.844 26.781 1 66.62 167 GLY B CA 1
ATOM 3286 C C . GLY B 1 167 ? -37.594 40.281 25.391 1 66.62 167 GLY B C 1
ATOM 3287 O O . GLY B 1 167 ? -38.531 39.531 25.156 1 66.62 167 GLY B O 1
ATOM 3288 N N . SER B 1 168 ? -36.844 40.875 24.453 1 64.88 168 SER B N 1
ATOM 3289 C CA . SER B 1 168 ? -37.031 40.406 23.078 1 64.88 168 SER B CA 1
ATOM 3290 C C . SER B 1 168 ? -36.219 39.125 22.828 1 64.88 168 SER B C 1
ATOM 3292 O O . SER B 1 168 ? -35.125 38.969 23.344 1 64.88 168 SER B O 1
ATOM 3294 N N . ASP B 1 169 ? -36.812 38.219 22.328 1 61.22 169 ASP B N 1
ATOM 3295 C CA . ASP B 1 169 ? -36.188 36.938 21.953 1 61.22 169 ASP B CA 1
ATOM 3296 C C . ASP B 1 169 ? -35.156 37.156 20.859 1 61.22 169 ASP B C 1
ATOM 3298 O O . ASP B 1 169 ? -35.438 37.719 19.812 1 61.22 169 ASP B O 1
ATOM 3302 N N . ILE B 1 170 ? -33.875 37.094 21.297 1 58.81 170 ILE B N 1
ATOM 3303 C CA . ILE B 1 170 ? -32.812 37.125 20.281 1 58.81 170 ILE B CA 1
ATOM 3304 C C . ILE B 1 170 ? -32.344 35.688 20.016 1 58.81 170 ILE B C 1
ATOM 3306 O O . ILE B 1 170 ? -32.25 34.875 20.953 1 58.81 170 ILE B O 1
ATOM 3310 N N . ASN B 1 171 ? -32.406 35.25 18.844 1 55.16 171 ASN B N 1
ATOM 3311 C CA . ASN B 1 171 ? -31.828 33.969 18.422 1 55.16 171 ASN B CA 1
ATOM 3312 C C . ASN B 1 171 ? -30.312 33.969 18.562 1 55.16 171 ASN B C 1
ATOM 3314 O O . ASN B 1 171 ? -29.625 34.812 18 1 55.16 171 ASN B O 1
ATOM 3318 N N . VAL B 1 172 ? -29.781 33.438 19.766 1 52.12 172 VAL B N 1
ATOM 3319 C CA . VAL B 1 172 ? -28.344 33.344 19.984 1 52.12 172 VAL B CA 1
ATOM 3320 C C . VAL B 1 172 ? -27.859 31.953 19.578 1 52.12 172 VAL B C 1
ATOM 3322 O O . VAL B 1 172 ? -28.516 30.953 19.844 1 52.12 172 VAL B O 1
ATOM 3325 N N . LYS B 1 173 ? -27.203 31.828 18.547 1 51.72 173 LYS B N 1
ATOM 3326 C CA . LYS B 1 173 ? -26.5 30.578 18.25 1 51.72 173 LYS B CA 1
ATOM 3327 C C . LYS B 1 173 ? -25.172 30.5 19 1 51.72 173 LYS B C 1
ATOM 3329 O O . LYS B 1 173 ? -24.266 31.281 18.719 1 51.72 173 LYS B O 1
ATOM 3334 N N . PRO B 1 174 ? -25.25 29.781 20.125 1 51.81 174 PRO B N 1
ATOM 3335 C CA . PRO B 1 174 ? -23.938 29.672 20.781 1 51.81 174 PRO B CA 1
ATOM 3336 C C . PRO B 1 174 ? -22.891 29.031 19.875 1 51.81 174 PRO B C 1
ATOM 3338 O O . PRO B 1 174 ? -23.234 28.219 19 1 51.81 174 PRO B O 1
ATOM 3341 N N . PHE B 1 175 ? -21.828 29.766 19.641 1 54.94 175 PHE B N 1
ATOM 3342 C CA . PHE B 1 175 ? -20.688 29.203 18.938 1 54.94 175 PHE B CA 1
ATOM 3343 C C . PHE B 1 175 ? -20.375 27.797 19.453 1 54.94 175 PHE B C 1
ATOM 3345 O O . PHE B 1 175 ? -20.547 27.516 20.656 1 54.94 175 PHE B O 1
ATOM 3352 N N . PRO B 1 176 ? -20.422 26.844 18.531 1 59.03 176 PRO B N 1
ATOM 3353 C CA . PRO B 1 176 ? -19.938 25.531 18.984 1 59.03 176 PRO B CA 1
ATOM 3354 C C . PRO B 1 176 ? -18.75 25.641 19.938 1 59.03 176 PRO B C 1
ATOM 3356 O O . PRO B 1 176 ? -17.984 26.609 19.859 1 59.03 176 PRO B O 1
ATOM 3359 N N . SER B 1 177 ? -18.844 24.781 21.031 1 73.62 177 SER B N 1
ATOM 3360 C CA . SER B 1 177 ? -17.688 24.781 21.922 1 73.62 177 SER B CA 1
ATOM 3361 C C . SER B 1 177 ? -16.391 24.578 21.125 1 73.62 177 SER B C 1
ATOM 3363 O O . SER B 1 177 ? -16.344 23.75 20.219 1 73.62 177 SER B O 1
ATOM 3365 N N . ARG B 1 178 ? -15.578 25.594 21.156 1 77.5 178 ARG B N 1
ATOM 3366 C CA . ARG B 1 178 ? -14.273 25.531 20.516 1 77.5 178 ARG B CA 1
ATOM 3367 C C . ARG B 1 178 ? -13.617 24.172 20.734 1 77.5 178 ARG B C 1
ATOM 3369 O O . ARG B 1 178 ? -12.977 23.625 19.844 1 77.5 178 ARG B O 1
ATOM 3376 N N . ASN B 1 179 ? -13.93 23.641 21.891 1 83.25 179 ASN B N 1
ATOM 3377 C CA . ASN B 1 179 ? -13.344 22.344 22.219 1 83.25 179 ASN B CA 1
ATOM 3378 C C . ASN B 1 179 ? -13.953 21.234 21.375 1 83.25 179 ASN B C 1
ATOM 3380 O O . ASN B 1 179 ? -13.25 20.328 20.906 1 83.25 179 ASN B O 1
ATOM 3384 N N . ALA B 1 180 ? -15.273 21.391 21.203 1 84.19 180 ALA B N 1
ATOM 3385 C CA . ALA B 1 180 ? -15.961 20.391 20.406 1 84.19 180 ALA B CA 1
ATOM 3386 C C . ALA B 1 180 ? -15.508 20.438 18.953 1 84.19 180 ALA B C 1
ATOM 3388 O O . ALA B 1 180 ? -15.344 19.406 18.312 1 84.19 180 ALA B O 1
ATOM 3389 N N . LEU B 1 181 ? -15.242 21.594 18.438 1 87.56 181 LEU B N 1
ATOM 3390 C CA . LEU B 1 181 ? -14.805 21.766 17.062 1 87.56 181 LEU B CA 1
ATOM 3391 C C . LEU B 1 181 ? -13.383 21.234 16.875 1 87.56 181 LEU B C 1
ATOM 3393 O O . LEU B 1 181 ? -13.094 20.578 15.875 1 87.56 181 LEU B O 1
ATOM 3397 N N . GLN B 1 182 ? -12.594 21.469 17.828 1 91.75 182 GLN B N 1
ATOM 3398 C CA . GLN B 1 182 ? -11.211 20.984 17.766 1 91.75 182 GLN B CA 1
ATOM 3399 C C . GLN B 1 182 ? -11.156 19.469 17.812 1 91.75 182 GLN B C 1
ATOM 3401 O O . GLN B 1 182 ? -10.352 18.844 17.125 1 91.75 182 GLN B O 1
ATOM 3406 N N . LEU B 1 183 ? -11.945 18.938 18.672 1 94.56 183 LEU B N 1
ATOM 3407 C CA . LEU B 1 183 ? -11.984 17.484 18.766 1 94.56 183 LEU B CA 1
ATOM 3408 C C . LEU B 1 183 ? -12.523 16.875 17.484 1 94.56 183 LEU B C 1
ATOM 3410 O O . LEU B 1 183 ? -12.008 15.852 17.016 1 94.56 183 LEU B O 1
ATOM 3414 N N . ALA B 1 184 ? -13.523 17.5 16.906 1 95.5 184 ALA B N 1
ATOM 3415 C CA . ALA B 1 184 ? -14.07 17.016 15.633 1 95.5 184 ALA B CA 1
ATOM 3416 C C . ALA B 1 184 ? -13.039 17.109 14.516 1 95.5 184 ALA B C 1
ATOM 3418 O O . ALA B 1 184 ? -12.906 16.188 13.711 1 95.5 184 ALA B O 1
ATOM 3419 N N . LEU B 1 185 ? -12.336 18.156 14.523 1 96.38 185 LEU B N 1
ATOM 3420 C CA . LEU B 1 185 ? -11.289 18.344 13.523 1 96.38 185 LEU B CA 1
ATOM 3421 C C . LEU B 1 185 ? -10.211 17.266 13.672 1 96.38 185 LEU B C 1
ATOM 3423 O O . LEU B 1 185 ? -9.766 16.688 12.68 1 96.38 185 LEU B O 1
ATOM 3427 N N . SER B 1 186 ? -9.789 17.016 14.898 1 97.31 186 SER B N 1
ATOM 3428 C CA . SER B 1 186 ? -8.781 15.984 15.141 1 97.31 186 SER B CA 1
ATOM 3429 C C . SER B 1 186 ? -9.281 14.609 14.703 1 97.31 186 SER B C 1
ATOM 3431 O O . SER B 1 186 ? -8.539 13.844 14.078 1 97.31 186 SER B O 1
ATOM 3433 N N . CYS B 1 187 ? -10.492 14.305 14.992 1 98.06 187 CYS B N 1
ATOM 3434 C CA . CYS B 1 187 ? -11.07 13.031 14.594 1 98.06 187 CYS B CA 1
ATOM 3435 C C . CYS B 1 187 ? -11.109 12.891 13.078 1 98.06 187 CYS B C 1
ATOM 3437 O O . CYS B 1 187 ? -10.688 11.867 12.531 1 98.06 187 CYS B O 1
ATOM 3439 N N . LEU B 1 188 ? -11.539 13.938 12.438 1 98.56 188 LEU B N 1
ATOM 3440 C CA . LEU B 1 188 ? -11.648 13.875 10.984 1 98.56 188 LEU B CA 1
ATOM 3441 C C . LEU B 1 188 ? -10.266 13.828 10.344 1 98.56 188 LEU B C 1
ATOM 3443 O O . LEU B 1 188 ? -10.086 13.18 9.312 1 98.56 188 LEU B O 1
ATOM 3447 N N . PHE B 1 189 ? -9.367 14.508 10.945 1 97.12 189 PHE B N 1
ATOM 3448 C CA . PHE B 1 189 ? -8.008 14.469 10.414 1 97.12 189 PHE B CA 1
ATOM 3449 C C . PHE B 1 189 ? -7.43 13.062 10.492 1 97.12 189 PHE B C 1
ATOM 3451 O O . PHE B 1 189 ? -6.934 12.531 9.492 1 97.12 189 PHE B O 1
ATOM 3458 N N . VAL B 1 190 ? -7.551 12.453 11.633 1 97.69 190 VAL B N 1
ATOM 3459 C CA . VAL B 1 190 ? -7.031 11.102 11.812 1 97.69 190 VAL B CA 1
ATOM 3460 C C . VAL B 1 190 ? -7.816 10.125 10.938 1 97.69 190 VAL B C 1
ATOM 3462 O O . VAL B 1 190 ? -7.238 9.219 10.336 1 97.69 190 VAL B O 1
ATOM 3465 N N . ALA B 1 191 ? -9.094 10.328 10.898 1 98.69 191 ALA B N 1
ATOM 3466 C CA . ALA B 1 191 ? -9.906 9.477 10.023 1 98.69 191 ALA B CA 1
ATOM 3467 C C . ALA B 1 191 ? -9.453 9.586 8.578 1 98.69 191 ALA B C 1
ATOM 3469 O O . ALA B 1 191 ? -9.391 8.578 7.863 1 98.69 191 ALA B O 1
ATOM 3470 N N . SER B 1 192 ? -9.156 10.789 8.133 1 98 192 SER B N 1
ATOM 3471 C CA . SER B 1 192 ? -8.719 10.984 6.758 1 98 192 SER B CA 1
ATOM 3472 C C . SER B 1 192 ? -7.367 10.312 6.504 1 98 192 SER B C 1
ATOM 3474 O O . SER B 1 192 ? -7.152 9.719 5.445 1 98 192 SER B O 1
ATOM 3476 N N . VAL B 1 193 ? -6.504 10.352 7.449 1 95.25 193 VAL B N 1
ATOM 3477 C CA . VAL B 1 193 ? -5.203 9.703 7.316 1 95.25 193 VAL B CA 1
ATOM 3478 C C . VAL B 1 193 ? -5.383 8.188 7.297 1 95.25 193 VAL B C 1
ATOM 3480 O O . VAL B 1 193 ? -4.797 7.496 6.461 1 95.25 193 VAL B O 1
ATOM 3483 N N . CYS B 1 194 ? -6.211 7.715 8.203 1 97.56 194 CYS B N 1
ATOM 3484 C CA . CYS B 1 194 ? -6.504 6.289 8.219 1 97.56 194 CYS B CA 1
ATOM 3485 C C . CYS B 1 194 ? -7.168 5.848 6.922 1 97.56 194 CYS B C 1
ATOM 3487 O O . CYS B 1 194 ? -6.863 4.777 6.395 1 97.56 194 CYS B O 1
ATOM 3489 N N . GLY B 1 195 ? -8.109 6.707 6.477 1 97.88 195 GLY B N 1
ATOM 3490 C CA . GLY B 1 195 ? -8.734 6.41 5.195 1 97.88 195 GLY B CA 1
ATOM 3491 C C . GLY B 1 195 ? -7.75 6.367 4.047 1 97.88 195 GLY B C 1
ATOM 3492 O O . GLY B 1 195 ? -7.867 5.531 3.15 1 97.88 195 GLY B O 1
ATOM 3493 N N . LEU B 1 196 ? -6.758 7.215 4.012 1 96.81 196 LEU B N 1
ATOM 3494 C CA . LEU B 1 196 ? -5.719 7.215 2.988 1 96.81 196 LEU B CA 1
ATOM 3495 C C . LEU B 1 196 ? -4.898 5.93 3.045 1 96.81 196 LEU B C 1
ATOM 3497 O O . LEU B 1 196 ? -4.672 5.289 2.016 1 96.81 196 LEU B O 1
ATOM 3501 N N . ILE B 1 197 ? -4.516 5.559 4.215 1 96.38 197 ILE B N 1
ATOM 3502 C CA . ILE B 1 197 ? -3.721 4.348 4.398 1 96.38 197 ILE B CA 1
ATOM 3503 C C . ILE B 1 197 ? -4.527 3.129 3.957 1 96.38 197 ILE B C 1
ATOM 3505 O O . ILE B 1 197 ? -4 2.238 3.285 1 96.38 197 ILE B O 1
ATOM 3509 N N . ALA B 1 198 ? -5.797 3.131 4.301 1 98.06 198 ALA B N 1
ATOM 3510 C CA . ALA B 1 198 ? -6.66 2.018 3.922 1 98.06 198 ALA B CA 1
ATOM 3511 C C . ALA B 1 198 ? -6.793 1.921 2.404 1 98.06 198 ALA B C 1
ATOM 3513 O O . ALA B 1 198 ? -6.73 0.827 1.838 1 98.06 198 ALA B O 1
ATOM 3514 N N . SER B 1 199 ? -6.988 3.066 1.752 1 97.75 199 SER B N 1
ATOM 3515 C CA . SER B 1 199 ? -7.145 3.092 0.301 1 97.75 199 SER B CA 1
ATOM 3516 C C . SER B 1 199 ? -5.863 2.658 -0.401 1 97.75 199 SER B C 1
ATOM 3518 O O . SER B 1 199 ? -5.906 1.91 -1.379 1 97.75 199 SER B O 1
ATOM 3520 N N . LEU B 1 200 ? -4.773 3.086 0.102 1 97.12 200 LEU B N 1
ATOM 3521 C CA . LEU B 1 200 ? -3.494 2.674 -0.463 1 97.12 200 LEU B CA 1
ATOM 3522 C C . LEU B 1 200 ? -3.266 1.181 -0.263 1 97.12 200 LEU B C 1
ATOM 3524 O O . LEU B 1 200 ? -2.809 0.49 -1.177 1 97.12 200 LEU B O 1
ATOM 3528 N N . TRP B 1 201 ? -3.604 0.782 0.975 1 98 201 TRP B N 1
ATOM 3529 C CA . TRP B 1 201 ? -3.439 -0.637 1.274 1 98 201 TRP B CA 1
ATOM 3530 C C . TRP B 1 201 ? -4.246 -1.495 0.304 1 98 201 TRP B C 1
ATOM 3532 O O . TRP B 1 201 ? -3.725 -2.459 -0.26 1 98 201 TRP B O 1
ATOM 3542 N N . GLN B 1 202 ? -5.461 -1.151 0.124 1 98.06 202 GLN B N 1
ATOM 3543 C CA . GLN B 1 202 ? -6.348 -1.88 -0.777 1 98.06 202 GLN B CA 1
ATOM 3544 C C . GLN B 1 202 ? -5.855 -1.796 -2.219 1 98.06 202 GLN B C 1
ATOM 3546 O O . GLN B 1 202 ? -5.832 -2.803 -2.932 1 98.06 202 GLN B O 1
ATOM 3551 N N . HIS B 1 203 ? -5.465 -0.65 -2.65 1 97.38 203 HIS B N 1
ATOM 3552 C CA . HIS B 1 203 ? -5.023 -0.41 -4.02 1 97.38 203 HIS B CA 1
ATOM 3553 C C . HIS B 1 203 ? -3.75 -1.187 -4.332 1 97.38 203 HIS B C 1
ATOM 3555 O O . HIS B 1 203 ? -3.719 -1.982 -5.273 1 97.38 203 HIS B O 1
ATOM 3561 N N . ILE B 1 204 ? -2.768 -1.04 -3.525 1 97.5 204 ILE B N 1
ATOM 3562 C CA . ILE B 1 204 ? -1.466 -1.654 -3.764 1 97.5 204 ILE B CA 1
ATOM 3563 C C . ILE B 1 204 ? -1.564 -3.166 -3.566 1 97.5 204 ILE B C 1
ATOM 3565 O O . ILE B 1 204 ? -0.986 -3.938 -4.336 1 97.5 204 ILE B O 1
ATOM 3569 N N . GLY B 1 205 ? -2.293 -3.566 -2.521 1 97.94 205 GLY B N 1
ATOM 3570 C CA . GLY B 1 205 ? -2.492 -4.988 -2.299 1 97.94 205 GLY B CA 1
ATOM 3571 C C . GLY B 1 205 ? -3.166 -5.688 -3.465 1 97.94 205 GLY B C 1
ATOM 3572 O O . GLY B 1 205 ? -2.756 -6.781 -3.859 1 97.94 205 GLY B O 1
ATOM 3573 N N . SER B 1 206 ? -4.18 -5.078 -4.043 1 98.06 206 SER B N 1
ATOM 3574 C CA . SER B 1 206 ? -4.91 -5.684 -5.152 1 98.06 206 SER B CA 1
ATOM 3575 C C . SER B 1 206 ? -4.047 -5.746 -6.41 1 98.06 206 SER B C 1
ATOM 3577 O O . SER B 1 206 ? -4.059 -6.75 -7.125 1 98.06 206 SER B O 1
ATOM 3579 N N . VAL B 1 207 ? -3.33 -4.656 -6.641 1 96.69 207 VAL B N 1
ATOM 3580 C CA . VAL B 1 207 ? -2.469 -4.625 -7.816 1 96.69 207 VAL B CA 1
ATOM 3581 C C . VAL B 1 207 ? -1.385 -5.691 -7.695 1 96.69 207 VAL B C 1
ATOM 3583 O O . VAL B 1 207 ? -1.114 -6.426 -8.648 1 96.69 207 VAL B O 1
ATOM 3586 N N . GLY B 1 208 ? -0.757 -5.773 -6.531 1 97.38 208 GLY B N 1
ATOM 3587 C CA . GLY B 1 208 ? 0.258 -6.793 -6.312 1 97.38 208 GLY B CA 1
ATOM 3588 C C . GLY B 1 208 ? -0.275 -8.203 -6.457 1 97.38 208 GLY B C 1
ATOM 3589 O O . GLY B 1 208 ? 0.344 -9.047 -7.117 1 97.38 208 GLY B O 1
ATOM 3590 N N . ALA B 1 209 ? -1.407 -8.453 -5.875 1 97.88 209 ALA B N 1
ATOM 3591 C CA . ALA B 1 209 ? -2.008 -9.781 -5.938 1 97.88 209 ALA B CA 1
ATOM 3592 C C . ALA B 1 209 ? -2.404 -10.141 -7.367 1 97.88 209 ALA B C 1
ATOM 3594 O O . ALA B 1 209 ? -2.176 -11.266 -7.816 1 97.88 209 ALA B O 1
ATOM 3595 N N . ALA B 1 210 ? -2.982 -9.219 -8.062 1 97.5 210 ALA B N 1
ATOM 3596 C CA . ALA B 1 210 ? -3.408 -9.445 -9.438 1 97.5 210 ALA B CA 1
ATOM 3597 C C . ALA B 1 210 ? -2.215 -9.758 -10.336 1 97.5 210 ALA B C 1
ATOM 3599 O O . ALA B 1 210 ? -2.236 -10.734 -11.094 1 97.5 210 ALA B O 1
ATOM 3600 N N . ALA B 1 211 ? -1.179 -8.969 -10.195 1 96.81 211 ALA B N 1
ATOM 3601 C CA . ALA B 1 211 ? 0.003 -9.141 -11.039 1 96.81 211 ALA B CA 1
ATOM 3602 C C . ALA B 1 211 ? 0.657 -10.5 -10.789 1 96.81 211 ALA B C 1
ATOM 3604 O O . ALA B 1 211 ? 0.989 -11.219 -11.734 1 96.81 211 ALA B O 1
ATOM 3605 N N . MET B 1 212 ? 0.801 -10.844 -9.531 1 97.12 212 MET B N 1
ATOM 3606 C CA . MET B 1 212 ? 1.482 -12.094 -9.195 1 97.12 212 MET B CA 1
ATOM 3607 C C . MET B 1 212 ? 0.617 -13.297 -9.547 1 97.12 212 MET B C 1
ATOM 3609 O O . MET B 1 212 ? 1.126 -14.32 -10.016 1 97.12 212 MET B O 1
ATOM 3613 N N . ALA B 1 213 ? -0.692 -13.195 -9.289 1 96.5 213 ALA B N 1
ATOM 3614 C CA . ALA B 1 213 ? -1.598 -14.289 -9.617 1 96.5 213 ALA B CA 1
ATOM 3615 C C . ALA B 1 213 ? -1.588 -14.57 -11.117 1 96.5 213 ALA B C 1
ATOM 3617 O O . ALA B 1 213 ? -1.521 -15.734 -11.539 1 96.5 213 ALA B O 1
ATOM 3618 N N . GLU B 1 214 ? -1.612 -13.547 -11.898 1 94.19 214 GLU B N 1
ATOM 3619 C CA . GLU B 1 214 ? -1.6 -13.727 -13.352 1 94.19 214 GLU B CA 1
ATOM 3620 C C . GLU B 1 214 ? -0.257 -14.273 -13.828 1 94.19 214 GLU B C 1
ATOM 3622 O O . GLU B 1 214 ? -0.212 -15.188 -14.648 1 94.19 214 GLU B O 1
ATOM 3627 N N . SER B 1 215 ? 0.768 -13.75 -13.305 1 93.38 215 SER B N 1
ATOM 3628 C CA . SER B 1 215 ? 2.102 -14.156 -13.727 1 93.38 215 SER B CA 1
ATOM 3629 C C . SER B 1 215 ? 2.387 -15.602 -13.336 1 93.38 215 SER B C 1
ATOM 3631 O O . SER B 1 215 ? 2.963 -16.359 -14.117 1 93.38 215 SER B O 1
ATOM 3633 N N . ALA B 1 216 ? 1.936 -16.062 -12.227 1 93.81 216 ALA B N 1
ATOM 3634 C CA . ALA B 1 216 ? 2.24 -17.391 -11.703 1 93.81 216 ALA B CA 1
ATOM 3635 C C . ALA B 1 216 ? 1.386 -18.453 -12.383 1 93.81 216 ALA B C 1
ATOM 3637 O O . ALA B 1 216 ? 1.646 -19.656 -12.234 1 93.81 216 ALA B O 1
ATOM 3638 N N . ASN B 1 217 ? 0.383 -18.016 -13.125 1 93.38 217 ASN B N 1
ATOM 3639 C CA . ASN B 1 217 ? -0.486 -19 -13.766 1 93.38 217 ASN B CA 1
ATOM 3640 C C . ASN B 1 217 ? -0.316 -19 -15.281 1 93.38 217 ASN B C 1
ATOM 3642 O O . ASN B 1 217 ? -1.052 -19.688 -15.992 1 93.38 217 ASN B O 1
ATOM 3646 N N . TYR B 1 218 ? 0.61 -18.234 -15.727 1 89.81 218 TYR B N 1
ATOM 3647 C CA . TYR B 1 218 ? 1.132 -18.312 -17.078 1 89.81 218 TYR B CA 1
ATOM 3648 C C . TYR B 1 218 ? 0.003 -18.266 -18.109 1 89.81 218 TYR B C 1
ATOM 3650 O O . TYR B 1 218 ? -0.062 -19.094 -19.016 1 89.81 218 TYR B O 1
ATOM 3658 N N . GLY B 1 219 ? -0.914 -17.375 -17.891 1 88.56 219 GLY B N 1
ATOM 3659 C CA . GLY B 1 219 ? -1.963 -17.109 -18.859 1 88.56 219 GLY B CA 1
ATOM 3660 C C . GLY B 1 219 ? -3.205 -17.953 -18.641 1 88.56 219 GLY B C 1
ATOM 3661 O O . GLY B 1 219 ? -4.203 -17.781 -19.359 1 88.56 219 GLY B O 1
ATOM 3662 N N . ASN B 1 220 ? -3.248 -18.812 -17.688 1 93.44 220 ASN B N 1
ATOM 3663 C CA . ASN B 1 220 ? -4.395 -19.672 -17.438 1 93.44 220 ASN B CA 1
ATOM 3664 C C . ASN B 1 220 ? -5.379 -19.047 -16.453 1 93.44 220 ASN B C 1
ATOM 3666 O O . ASN B 1 220 ? -6.504 -19.516 -16.312 1 93.44 220 ASN B O 1
ATOM 3670 N N . VAL B 1 221 ? -4.926 -18.016 -15.781 1 94.94 221 VAL B N 1
ATOM 3671 C CA . VAL B 1 221 ? -5.754 -17.266 -14.836 1 94.94 221 VAL B CA 1
ATOM 3672 C C . VAL B 1 221 ? -5.645 -15.773 -15.109 1 94.94 221 VAL B C 1
ATOM 3674 O O . VAL B 1 221 ? -4.551 -15.266 -15.359 1 94.94 221 VAL B O 1
ATOM 3677 N N . LYS B 1 222 ? -6.742 -15.133 -15.156 1 96 222 LYS B N 1
ATOM 3678 C CA . LYS B 1 222 ? -6.789 -13.672 -15.242 1 96 222 LYS B CA 1
ATOM 3679 C C . LYS B 1 222 ? -7.352 -13.062 -13.961 1 96 222 LYS B C 1
ATOM 3681 O O . LYS B 1 222 ? -8.102 -13.711 -13.234 1 96 222 LYS B O 1
ATOM 3686 N N . SER B 1 223 ? -6.941 -11.914 -13.727 1 97.19 223 SER B N 1
ATOM 3687 C CA . SER B 1 223 ? -7.383 -11.203 -12.539 1 97.19 223 SER B CA 1
ATOM 3688 C C . SER B 1 223 ? -8.102 -9.906 -12.898 1 97.19 223 SER B C 1
ATOM 3690 O O . SER B 1 223 ? -7.91 -9.367 -13.992 1 97.19 223 SER B O 1
ATOM 3692 N N . GLU B 1 224 ? -8.977 -9.5 -12.016 1 97.44 224 GLU B N 1
ATOM 3693 C CA . GLU B 1 224 ? -9.703 -8.242 -12.125 1 97.44 224 GLU B CA 1
ATOM 3694 C C . GLU B 1 224 ? -9.766 -7.516 -10.789 1 97.44 224 GLU B C 1
ATOM 3696 O O . GLU B 1 224 ? -10.164 -8.102 -9.781 1 97.44 224 GLU B O 1
ATOM 3701 N N . ILE B 1 225 ? -9.344 -6.305 -10.859 1 97.94 225 ILE B N 1
ATOM 3702 C CA . ILE B 1 225 ? -9.484 -5.473 -9.672 1 97.94 225 ILE B CA 1
ATOM 3703 C C . ILE B 1 225 ? -10.883 -4.867 -9.617 1 97.94 225 ILE B C 1
ATOM 3705 O O . ILE B 1 225 ? -11.359 -4.301 -10.609 1 97.94 225 ILE B O 1
ATOM 3709 N N . GLY B 1 226 ? -11.547 -4.977 -8.508 1 97.81 226 GLY B N 1
ATOM 3710 C CA . GLY B 1 226 ? -12.898 -4.449 -8.375 1 97.81 226 GLY B CA 1
ATOM 3711 C C . GLY B 1 226 ? -12.961 -2.934 -8.469 1 97.81 226 GLY B C 1
ATOM 3712 O O . GLY B 1 226 ? -12.555 -2.236 -7.531 1 97.81 226 GLY B O 1
ATOM 3713 N N . ALA B 1 227 ? -13.516 -2.471 -9.477 1 97.06 227 ALA B N 1
ATOM 3714 C CA . ALA B 1 227 ? -13.578 -1.03 -9.711 1 97.06 227 ALA B CA 1
ATOM 3715 C C . ALA B 1 227 ? -14.492 -0.349 -8.695 1 97.06 227 ALA B C 1
ATOM 3717 O O . ALA B 1 227 ? -14.211 0.764 -8.242 1 97.06 227 ALA B O 1
ATOM 3718 N N . GLY B 1 228 ? -15.57 -1 -8.414 1 97.25 228 GLY B N 1
ATOM 3719 C CA . GLY B 1 228 ? -16.5 -0.443 -7.441 1 97.25 228 GLY B CA 1
ATOM 3720 C C . GLY B 1 228 ? -15.875 -0.247 -6.07 1 97.25 228 GLY B C 1
ATOM 3721 O O . GLY B 1 228 ? -15.953 0.841 -5.496 1 97.25 228 GLY B O 1
ATOM 3722 N N . ALA B 1 229 ? -15.289 -1.295 -5.613 1 97.94 229 ALA B N 1
ATOM 3723 C CA . ALA B 1 229 ? -14.648 -1.218 -4.305 1 97.94 229 ALA B CA 1
ATOM 3724 C C . ALA B 1 229 ? -13.516 -0.195 -4.301 1 97.94 229 ALA B C 1
ATOM 3726 O O . ALA B 1 229 ? -13.352 0.556 -3.338 1 97.94 229 ALA B O 1
ATOM 3727 N N . MET B 1 230 ? -12.734 -0.139 -5.387 1 97.88 230 MET B N 1
ATOM 3728 C CA . MET B 1 230 ? -11.656 0.836 -5.52 1 97.88 230 MET B CA 1
ATOM 3729 C C . MET B 1 230 ? -12.203 2.26 -5.453 1 97.88 230 MET B C 1
ATOM 3731 O O . MET B 1 230 ? -11.664 3.104 -4.742 1 97.88 230 MET B O 1
ATOM 3735 N N . ALA B 1 231 ? -13.211 2.5 -6.141 1 98.06 231 ALA B N 1
ATOM 3736 C CA . ALA B 1 231 ? -13.836 3.822 -6.152 1 98.06 231 ALA B CA 1
ATOM 3737 C C . ALA B 1 231 ? -14.391 4.176 -4.773 1 98.06 231 ALA B C 1
ATOM 3739 O O . ALA B 1 231 ? -14.234 5.305 -4.305 1 98.06 231 ALA B O 1
ATOM 3740 N N . MET B 1 232 ? -15.016 3.23 -4.156 1 98.5 232 MET B N 1
ATOM 3741 C CA . MET B 1 232 ? -15.617 3.482 -2.85 1 98.5 232 MET B CA 1
ATOM 3742 C C . MET B 1 232 ? -14.555 3.887 -1.832 1 98.5 232 MET B C 1
ATOM 3744 O O . MET B 1 232 ? -14.766 4.809 -1.043 1 98.5 232 MET B O 1
ATOM 3748 N N . SER B 1 233 ? -13.477 3.23 -1.839 1 98.38 233 SER B N 1
ATOM 3749 C CA . SER B 1 233 ? -12.414 3.541 -0.882 1 98.38 233 SER B CA 1
ATOM 3750 C C . SER B 1 233 ? -11.836 4.93 -1.132 1 98.38 233 SER B C 1
ATOM 3752 O O . SER B 1 233 ? -11.75 5.746 -0.212 1 98.38 233 SER B O 1
ATOM 3754 N N . TRP B 1 234 ? -11.5 5.297 -2.35 1 98.62 234 TRP B N 1
ATOM 3755 C CA . TRP B 1 234 ? -10.859 6.57 -2.662 1 98.62 234 TRP B CA 1
ATOM 3756 C C . TRP B 1 234 ? -11.852 7.723 -2.529 1 98.62 234 TRP B C 1
ATOM 3758 O O . TRP B 1 234 ? -11.477 8.828 -2.119 1 98.62 234 TRP B O 1
ATOM 3768 N N . ILE B 1 235 ? -13.07 7.523 -2.887 1 98.81 235 ILE B N 1
ATOM 3769 C CA . ILE B 1 235 ? -14.086 8.562 -2.746 1 98.81 235 ILE B CA 1
ATOM 3770 C C . ILE B 1 235 ? -14.336 8.836 -1.267 1 98.81 235 ILE B C 1
ATOM 3772 O O . ILE B 1 235 ? -14.484 9.992 -0.862 1 98.81 235 ILE B O 1
ATOM 3776 N N . ALA B 1 236 ? -14.398 7.754 -0.528 1 98.88 236 ALA B N 1
ATOM 3777 C CA . ALA B 1 236 ? -14.586 7.945 0.907 1 98.88 236 ALA B CA 1
ATOM 3778 C C . ALA B 1 236 ? -13.453 8.773 1.501 1 98.88 236 ALA B C 1
ATOM 3780 O O . ALA B 1 236 ? -13.688 9.688 2.301 1 98.88 236 ALA B O 1
ATOM 3781 N N . PHE B 1 237 ? -12.25 8.5 1.113 1 98.69 237 PHE B N 1
ATOM 3782 C CA . PHE B 1 237 ? -11.102 9.281 1.571 1 98.69 237 PHE B CA 1
ATOM 3783 C C . PHE B 1 237 ? -11.25 10.742 1.176 1 98.69 237 PHE B C 1
ATOM 3785 O O . PHE B 1 237 ? -11.039 11.641 1.997 1 98.69 237 PHE B O 1
ATOM 3792 N N . ALA B 1 238 ? -11.594 10.969 -0.045 1 98.75 238 ALA B N 1
ATOM 3793 C CA . ALA B 1 238 ? -11.742 12.336 -0.541 1 98.75 238 ALA B CA 1
ATOM 3794 C C . ALA B 1 238 ? -12.828 13.086 0.236 1 98.75 238 ALA B C 1
ATOM 3796 O O . ALA B 1 238 ? -12.656 14.258 0.569 1 98.75 238 ALA B O 1
ATOM 3797 N N . LEU B 1 239 ? -13.875 12.406 0.513 1 98.88 239 LEU B N 1
ATOM 3798 C CA . LEU B 1 239 ? -14.969 13.023 1.25 1 98.88 239 LEU B CA 1
ATOM 3799 C C . LEU B 1 239 ? -14.539 13.375 2.67 1 98.88 239 LEU B C 1
ATOM 3801 O O . LEU B 1 239 ? -14.875 14.453 3.174 1 98.88 239 LEU B O 1
ATOM 3805 N N . LEU B 1 240 ? -13.789 12.516 3.301 1 98.75 240 LEU B N 1
ATOM 3806 C CA . LEU B 1 240 ? -13.297 12.789 4.648 1 98.75 240 LEU B CA 1
ATOM 3807 C C . LEU B 1 240 ? -12.344 13.977 4.645 1 98.75 240 LEU B C 1
ATOM 3809 O O . LEU B 1 240 ? -12.359 14.797 5.566 1 98.75 240 LEU B O 1
ATOM 3813 N N . MET B 1 241 ? -11.562 14.023 3.586 1 98.12 241 MET B N 1
ATOM 3814 C CA . MET B 1 241 ? -10.641 15.148 3.459 1 98.12 241 MET B CA 1
ATOM 3815 C C . MET B 1 241 ? -11.406 16.453 3.289 1 98.12 241 MET B C 1
ATOM 3817 O O . MET B 1 241 ? -11.055 17.469 3.893 1 98.12 241 MET B O 1
ATOM 3821 N N . VAL B 1 242 ? -12.398 16.406 2.494 1 97.94 242 VAL B N 1
ATOM 3822 C CA . VAL B 1 242 ? -13.234 17.578 2.273 1 97.94 242 VAL B CA 1
ATOM 3823 C C . VAL B 1 242 ? -13.891 18 3.586 1 97.94 242 VAL B C 1
ATOM 3825 O O . VAL B 1 242 ? -13.93 19.188 3.916 1 97.94 242 VAL B O 1
ATOM 3828 N N . ALA B 1 243 ? -14.391 17.031 4.336 1 97.5 243 ALA B N 1
ATOM 3829 C CA . ALA B 1 243 ? -15 17.328 5.633 1 97.5 243 ALA B CA 1
ATOM 3830 C C . ALA B 1 243 ? -13.977 17.922 6.594 1 97.5 243 ALA B C 1
ATOM 3832 O O . ALA B 1 243 ? -14.281 18.859 7.332 1 97.5 243 ALA B O 1
ATOM 3833 N N . CYS B 1 244 ? -12.797 17.391 6.582 1 97.19 244 CYS B N 1
ATOM 3834 C CA . CYS B 1 244 ? -11.734 17.891 7.445 1 97.19 244 CYS B CA 1
ATOM 3835 C C . CYS B 1 244 ? -11.391 19.344 7.117 1 97.19 244 CYS B C 1
ATOM 3837 O O . CYS B 1 244 ? -11.32 20.188 8.016 1 97.19 244 CYS B O 1
ATOM 3839 N N . ILE B 1 245 ? -11.25 19.609 5.824 1 96.56 245 ILE B N 1
ATOM 3840 C CA . ILE B 1 245 ? -10.961 20.969 5.375 1 96.56 245 ILE B CA 1
ATOM 3841 C C . ILE B 1 245 ? -12.125 21.891 5.73 1 96.56 245 ILE B C 1
ATOM 3843 O O . ILE B 1 245 ? -11.914 23.031 6.148 1 96.56 245 ILE B O 1
ATOM 3847 N N . GLY B 1 246 ? -13.328 21.406 5.555 1 94.38 246 GLY B N 1
ATOM 3848 C CA . GLY B 1 246 ? -14.508 22.188 5.906 1 94.38 246 GLY B CA 1
ATOM 3849 C C . GLY B 1 246 ? -14.539 22.594 7.367 1 94.38 246 GLY B C 1
ATOM 3850 O O . GLY B 1 246 ? -14.82 23.75 7.684 1 94.38 246 GLY B O 1
ATOM 3851 N N . VAL B 1 247 ? -14.227 21.719 8.242 1 93.5 247 VAL B N 1
ATOM 3852 C CA . VAL B 1 247 ? -14.219 22.016 9.664 1 93.5 247 VAL B CA 1
ATOM 3853 C C . VAL B 1 247 ? -13.07 22.984 9.977 1 93.5 247 VAL B C 1
ATOM 3855 O O . VAL B 1 247 ? -13.203 23.875 10.812 1 93.5 247 VAL B O 1
ATOM 3858 N N . LEU B 1 248 ? -11.984 22.812 9.305 1 93.25 248 LEU B N 1
ATOM 3859 C CA . LEU B 1 248 ? -10.852 23.703 9.492 1 93.25 248 LEU B CA 1
ATOM 3860 C C . LEU B 1 248 ? -11.219 25.141 9.102 1 93.25 248 LEU B C 1
ATOM 3862 O O . LEU B 1 248 ? -10.914 26.078 9.828 1 93.25 248 LEU B O 1
ATOM 3866 N N . VAL B 1 249 ? -11.852 25.297 8.008 1 91.06 249 VAL B N 1
ATOM 3867 C CA . VAL B 1 249 ? -12.273 26.609 7.551 1 91.06 249 VAL B CA 1
ATOM 3868 C C . VAL B 1 249 ? -13.258 27.219 8.547 1 91.06 249 VAL B C 1
ATOM 3870 O O . VAL B 1 249 ? -13.188 28.406 8.844 1 91.06 249 VAL B O 1
ATOM 3873 N N . MET B 1 250 ? -14.117 26.422 9.016 1 84.81 250 MET B N 1
ATOM 3874 C CA . MET B 1 250 ? -15.062 26.875 10.031 1 84.81 250 MET B CA 1
ATOM 3875 C C . MET B 1 250 ? -14.336 27.344 11.281 1 84.81 250 MET B C 1
ATOM 3877 O O . MET B 1 250 ? -14.656 28.391 11.836 1 84.81 250 MET B O 1
ATOM 3881 N N . MET B 1 251 ? -13.445 26.641 11.719 1 86.25 251 MET B N 1
ATOM 3882 C CA . MET B 1 251 ? -12.656 26.984 12.891 1 86.25 251 MET B CA 1
ATOM 3883 C C . MET B 1 251 ? -11.891 28.297 12.672 1 86.25 251 MET B C 1
ATOM 3885 O O . MET B 1 251 ? -11.891 29.172 13.531 1 86.25 251 MET B O 1
ATOM 3889 N N . LEU B 1 252 ? -11.297 28.469 11.531 1 85.38 252 LEU B N 1
ATOM 3890 C CA . LEU B 1 252 ? -10.531 29.672 11.219 1 85.38 252 LEU B CA 1
ATOM 3891 C C . LEU B 1 252 ? -11.438 30.891 11.102 1 85.38 252 LEU B C 1
ATOM 3893 O O . LEU B 1 252 ? -11.062 31.984 11.5 1 85.38 252 LEU B O 1
ATOM 3897 N N . SER B 1 253 ? -12.602 30.719 10.586 1 82 253 SER B N 1
ATOM 3898 C CA . SER B 1 253 ? -13.555 31.812 10.445 1 82 253 SER B CA 1
ATOM 3899 C C . SER B 1 253 ? -14.016 32.344 11.805 1 82 253 SER B C 1
ATOM 3901 O O . SER B 1 253 ? -14.219 33.531 11.977 1 82 253 SER B O 1
ATOM 3903 N N . ILE B 1 254 ? -14.125 31.484 12.695 1 76.88 254 ILE B N 1
ATOM 3904 C CA . ILE B 1 254 ? -14.539 31.859 14.039 1 76.88 254 ILE B CA 1
ATOM 3905 C C . ILE B 1 254 ? -13.422 32.656 14.711 1 76.88 254 ILE B C 1
ATOM 3907 O O . ILE B 1 254 ? -13.672 33.656 15.367 1 76.88 254 ILE B O 1
ATOM 3911 N N . ILE B 1 255 ? -12.242 32.188 14.555 1 77.62 255 ILE B N 1
ATOM 3912 C CA . ILE B 1 255 ? -11.094 32.844 15.156 1 77.62 255 ILE B CA 1
ATOM 3913 C C . ILE B 1 255 ? -10.961 34.25 14.578 1 77.62 255 ILE B C 1
ATOM 3915 O O . ILE B 1 255 ? -10.719 35.219 15.32 1 77.62 255 ILE B O 1
ATOM 3919 N N . VAL B 1 256 ? -11.156 34.375 13.312 1 78.25 256 VAL B N 1
ATOM 3920 C CA . VAL B 1 256 ? -11.016 35.688 12.656 1 78.25 256 VAL B CA 1
ATOM 3921 C C . VAL B 1 256 ? -12.133 36.625 13.117 1 78.25 256 VAL B C 1
ATOM 3923 O O . VAL B 1 256 ? -11.891 37.812 13.367 1 78.25 256 VAL B O 1
ATOM 3926 N N . LEU B 1 257 ? -13.281 36.188 13.273 1 71.56 257 LEU B N 1
ATOM 3927 C CA . LEU B 1 257 ? -14.398 37 13.711 1 71.56 257 LEU B CA 1
ATOM 3928 C C . LEU B 1 257 ? -14.203 37.469 15.148 1 71.56 257 LEU B C 1
ATOM 3930 O O . LEU B 1 257 ? -14.539 38.594 15.484 1 71.56 257 LEU B O 1
ATOM 3934 N N . ASP B 1 258 ? -13.68 36.594 15.945 1 71.19 258 ASP B N 1
ATOM 3935 C CA . ASP B 1 258 ? -13.398 36.969 17.328 1 71.19 258 ASP B CA 1
ATOM 3936 C C . ASP B 1 258 ? -12.352 38.062 17.406 1 71.19 258 ASP B C 1
ATOM 3938 O O . ASP B 1 258 ? -12.461 38.969 18.234 1 71.19 258 ASP B O 1
ATOM 3942 N N . HIS B 1 259 ? -11.453 38 16.531 1 73.25 259 HIS B N 1
ATOM 3943 C CA . HIS B 1 259 ? -10.398 39 16.516 1 73.25 259 HIS B CA 1
ATOM 3944 C C . HIS B 1 259 ? -10.93 40.344 16.016 1 73.25 259 HIS B C 1
ATOM 3946 O O . HIS B 1 259 ? -10.508 41.406 16.5 1 73.25 259 HIS B O 1
ATOM 3952 N N . LEU B 1 260 ? -11.844 40.406 15.164 1 68 260 LEU B N 1
ATOM 3953 C CA . LEU B 1 260 ? -12.414 41.625 14.617 1 68 260 LEU B CA 1
ATOM 3954 C C . LEU B 1 260 ? -13.336 42.312 15.633 1 68 260 LEU B C 1
ATOM 3956 O O . LEU B 1 260 ? -13.445 43.531 15.664 1 68 260 LEU B O 1
ATOM 3960 N N . THR B 1 261 ? -13.953 41.594 16.5 1 63.19 261 THR B N 1
ATOM 3961 C CA . THR B 1 261 ? -14.883 42.156 17.469 1 63.19 261 THR B CA 1
ATOM 3962 C C . THR B 1 261 ? -14.141 42.625 18.719 1 63.19 261 THR B C 1
ATOM 3964 O O . THR B 1 261 ? -14.602 43.531 19.406 1 63.19 261 THR B O 1
ATOM 3967 N N . ASP B 1 262 ? -13.062 42.094 19.031 1 61.28 262 ASP B N 1
ATOM 3968 C CA . ASP B 1 262 ? -12.281 42.531 20.172 1 61.28 262 ASP B CA 1
ATOM 3969 C C . ASP B 1 262 ? -11.594 43.875 19.859 1 61.28 262 ASP B C 1
ATOM 3971 O O . ASP B 1 262 ? -11.336 44.656 20.766 1 61.28 262 ASP B O 1
ATOM 3975 N N . ASN B 1 263 ? -11.328 44.125 18.672 1 56.62 263 ASN B N 1
ATOM 3976 C CA . ASN B 1 263 ? -10.664 45.375 18.312 1 56.62 263 ASN B CA 1
ATOM 3977 C C . ASN B 1 263 ? -11.672 46.5 18.141 1 56.62 263 ASN B C 1
ATOM 3979 O O . ASN B 1 263 ? -11.289 47.625 17.844 1 56.62 263 ASN B O 1
ATOM 3983 N N . ASN B 1 264 ? -12.93 46.406 18.25 1 45.94 264 ASN B N 1
ATOM 3984 C CA . ASN B 1 264 ? -13.875 47.5 18.312 1 45.94 264 ASN B CA 1
ATOM 3985 C C . ASN B 1 264 ? -14.422 47.688 19.734 1 45.94 264 ASN B C 1
ATOM 3987 O O . ASN B 1 264 ? -14.75 46.719 20.406 1 45.94 264 ASN B O 1
#

Organism: NCBI:txid1448308

Nearest PDB structures (foldseek):
  4p79-assembly1_A  TM=6.910E-01  e=3.505E-04  Mus musculus
  7rz5-assembly1_A  TM=6.470E-01  e=9.551E-04  Rattus norvegicus
  8ss6-assembly1_A  TM=6.531E-01  e=5.449E-03  Rattus norvegicus
  8ss4-assembly1_C  TM=4.691E-01  e=4.185E-03  Rattus norvegicus
  7rz5-assembly1_A  TM=6.472E-01  e=1.233E-03  Rattus norvegicus

InterPro domains:
  IPR033481 Cell fusion protein Dni1/Fig1 [PF12351] (75-253)
  IPR033481 Cell fusion protein Dni1/Fig1 [PTHR28092] (2-263)

Solvent-accessible surface area (backbone atoms only — not comparable to full-atom values): 26565 Å² total; per-residue (Å²): 134,82,83,73,74,62,66,77,70,50,51,62,49,62,54,41,57,54,49,38,40,50,42,42,51,51,22,43,48,38,48,51,53,46,49,55,6,8,32,76,50,75,83,27,50,66,27,16,45,39,30,40,30,55,42,92,48,82,58,70,77,83,40,66,45,55,40,54,47,25,51,53,51,45,61,61,38,58,86,47,51,38,35,38,34,24,20,75,52,14,33,26,37,31,42,81,96,51,69,77,46,44,33,70,54,58,69,61,53,54,63,70,66,34,61,88,50,36,47,78,39,59,64,58,49,47,47,49,44,42,69,70,46,55,70,65,64,41,49,52,48,19,42,52,29,42,49,51,23,41,55,42,60,64,63,41,57,58,81,39,74,38,68,42,97,87,65,47,71,38,74,47,56,57,73,54,55,67,65,46,53,50,51,25,36,52,28,24,45,51,17,22,52,30,27,45,52,35,33,49,47,53,51,39,23,39,49,12,32,36,53,32,46,25,56,65,38,39,36,39,31,45,56,42,71,25,61,58,34,53,48,32,38,51,50,22,24,51,34,28,44,51,37,27,51,50,47,49,51,52,53,52,52,51,54,52,51,54,55,61,55,69,74,101,133,83,81,73,72,63,67,76,70,49,52,63,50,62,56,43,56,54,48,38,40,51,42,41,48,50,23,42,49,38,48,52,53,44,48,56,5,10,32,76,50,75,83,27,50,67,26,16,46,39,30,39,31,56,44,92,48,83,57,70,77,83,41,66,47,55,40,54,48,25,50,52,51,44,62,62,38,59,85,46,52,38,34,36,34,25,20,76,54,14,32,26,38,31,42,81,97,50,70,78,46,44,33,70,53,59,70,60,52,56,64,70,65,33,61,85,49,37,46,80,38,59,64,57,49,46,47,47,44,43,69,70,46,55,71,65,63,41,50,52,48,19,42,50,29,42,49,52,22,42,54,43,60,64,63,40,58,58,80,38,75,38,66,40,97,86,64,48,70,38,74,45,55,58,71,53,54,68,65,45,53,51,51,24,36,52,27,24,44,52,17,24,52,30,26,47,52,34,32,47,49,52,51,38,22,38,47,12,33,37,54,32,45,26,56,63,38,39,38,37,30,46,56,42,72,24,62,56,32,52,48,32,37,50,50,24,25,51,33,29,44,51,34,28,51,51,46,49,52,52,53,52,52,50,55,52,51,53,56,59,54,68,75,101

Secondary structure (DSSP, 8-state):
------GGGTHHHHHHHHHHHHHHHHHHHHHHHHHT-SSSSHHHHT--SEEEEE------TT-HHHHHHHHHHHHHHTT--EEEEE-SS-EEEEETTS--EEES-HHHHHHHH-GGG-TT-HHHHHHHIIIII---HHHHHHHHHHHHHHHHHHTSPP-EEEE-TTS-EEEE-----HHHHHHHHHHHHHHHHHHHHHHHHHHHHHHHHHHHHHHHTTTSEEEEE-HHHHHHHHHHHHHHHHHHHHHHHHHHHHHHHHHHHHT-/------GGGTHHHHHHHHHHHHHHHHHHHHHHHHHT-S-SSHHHHT--SEEEEE------TT-HHHHHHHHHHHHHHTT--EEEEE-SS-EEEEETTS--EEES-HHHHHHHH-GGG-TT-HHHHHHHIIIII---HHHHHHHHHHHHHHHHHHTSPP-EEEE-TTS-EEEE-----HHHHHHHHHHHHHHHHHHHHHHHHHHHHHHHHHHHHHHHTTTSEEEEE-HHHHHHHHHHHHHHHHHHHHHHHHHHHHHHHHHHHHT-

Radius of gyration: 30.01 Å; Cα contacts (8 Å, |Δi|>4): 882; chains: 2; bounding box: 70×85×56 Å

Sequence (528 aa):
MRFTIPVSRFIPFLSYHHSLIAVTITAIVLLSIMLGGCSSYSALTNVFILGLYYVNSTVSDSNPIERNISDTLRSLKGSSQLEVRVGYFGVCVRQRGIVWLCSSDSSGLAEQIGPENDQLNLIGLALKFQNDVLFSGTLFMTIILGFLACLLLATFPGWHKERDETGSDINVKPFPSRNALQLALSCLFVASVCGLIASLWQHIGSVGAAAMAESANYGNVKSEIGAGAMAMSWIAFALLMVACIGVLVMMLSIIVLDHLTDNNMRFTIPVSRFIPFLSYHHSLIAVTITAIVLLSIMLGGCSSYSALTNVFILGLYYVNSTVSDSNPIERNISDTLRSLKGSSQLEVRVGYFGVCVRQRGIVWLCSSDSSGLAEQIGPENDQLNLIGLALKFQNDVLFSGTLFMTIILGFLACLLLATFPGWHKERDETGSDINVKPFPSRNALQLALSCLFVASVCGLIASLWQHIGSVGAAAMAESANYGNVKSEIGAGAMAMSWIAFALLMVACIGVLVMMLSIIVLDHLTDNN

Foldseek 3Di:
DPPCPDPVVCVVVVVQLVVLLVLLVLLLVLLVLQQVAQDPPPVRVLNFFKKKWFDDDQQDPPDPVLNVLLVVLCVQQDPATKMWGHGLQKIWMDGPPDDIDMDSPLVVVDVVCDCNRPRVPVSVLRVCLNPPQADCVLSVLLSVLSVVLSVLSVPQDDFDFDQDPVRDTDRDRPDRDLVSLVSSLVSLVSSLVSLVVNLCSSVVSRVVSQVCVCVVNSNGMHMDGRPSSSCSSVSSSVSSVVSSVSSVVVSVVVVVVVVVVVVD/DPPCPDPVVCVVVVVQLVVLLVLLVLLLVLLVLQQVAQDPPPVRVLNFFKKKWFDDDQQDPPDPVLNVLLVVLCVQQDPATKMWTHGLQKIWMDGPPDDIDMDSPLVVVDVVCDCNRPRVPVSVLRVCLNPPQADCVLSVLLSVLSVVLSVLSVPQDDFDFDQDPVRDTDRDRPDRDLVSLVSSLVSLVSSLVSLVVNLCSSVVSRVVSQVCVCVVNSNGMHMDGRPSSSCSSVSSSVSSVVSSVSSVVVSVVVVVVVVVVVVD